Protein 3TU3 (pdb70)

Sequence (645 aa):
MIDTWLAQWGLRLPSSNDATLRLQPAEEGPELVMERLEGGWLFVVELGLVPSGLPLGVILQLLQVNSPFSSLAPVKLAADDAGRLLVLWAEARDGVDDVDALNRLHDRRLREEGHSRLVPLLELPESVSDVRFSSSPQGQGESRTLTDSAGPRQITLRQFENGVTELQLSRPPLTSLVLSGGGAKGAAYPGAMLALEEKGMLDGIRSMSGSSAGGITAALLASSGMSPAAFKTLSDKMDLISLLDSSNKKLKLFQHISSGFSELLLNVLPRIDSRAEPLERLLRDETRKAVLGQIATTHPEVARQPTVAAIASSRLQQSGSSGVTFGDLDRLSAYIPQIKTLNITGTAMFEGRPQLLVVFNASHTPDLEVAQAAHISGSFPINVPVPEMIDKNFDDSGPLRRNDNLILEFEKGWVVGVPEGLEELREQTVVVPPDEIKAHLQERLQERVGEEHLEKRLQQASEERHTFASLDEALLALDDSSMLTSVAQQNPEITDGAVAFRQQKARDAFTELTVAIVSANGLAGRLKLDEEAMRRSALQRLDALADTPERLAWLAAELNHHADNVDHQQQQLLDAMRGQTVQSPVLAAALAEAQRRKKVAVIAENIRKEVIFPSSLYRPGQPDSNVALLRRRAEEQLRRHATSPAEINNQALNDIVDNYSTTVEMMAKAWRN

Nearest PDB structures (foldseek):
  4akx-assembly1_A  TM=1.000E+00  e=1.333E-21  Pseudomonas aeruginosa
  1xkp-assembly1_B  TM=7.501E-01  e=1.799E-04  Yersinia pestis
  1jyo-assembly1_D  TM=7.543E-01  e=1.207E-03  Salmonella enterica subsp. enterica serovar Typhimurium
  5wez-assembly1_A  TM=7.456E-01  e=1.443E-03  Escherichia coli O127:H6 str. E2348/69
  1k3e-assembly2_A  TM=5.790E-01  e=8.102E-03  Escherichia coli O157:H7

Structure (mmCIF, N/CA/C/O backbone):
data_3TU3
#
_entry.id   3TU3
#
_cell.length_a   154.140
_cell.length_b   52.583
_cell.length_c   119.539
_cell.angle_alpha   90.00
_cell.angle_beta   126.59
_cell.angle_gamma   90.00
#
_symmetry.space_group_name_H-M   'C 1 2 1'
#
loop_
_entity.id
_entity.type
_entity.pdbx_description
1 polymer 'ExoU chaperone'
2 polymer ExoU
3 water water
#
loop_
_atom_site.group_PDB
_atom_site.id
_atom_site.type_symbol
_atom_site.label_atom_id
_atom_site.label_alt_id
_atom_site.label_comp_id
_atom_site.label_asym_id
_atom_site.label_entity_id
_atom_site.label_seq_id
_atom_site.pdbx_PDB_ins_code
_atom_site.Cartn_x
_atom_site.Cartn_y
_atom_site.Cartn_z
_atom_site.occupancy
_atom_site.B_iso_or_equiv
_atom_site.auth_seq_id
_atom_site.auth_comp_id
_atom_site.auth_asym_id
_atom_site.auth_atom_id
_atom_site.pdbx_PDB_model_num
ATOM 1 N N . MET A 1 25 ? 83.021 17.925 14.425 1.00 56.45 1 MET A N 1
ATOM 2 C CA . MET A 1 25 ? 81.953 17.822 15.463 1.00 55.79 1 MET A CA 1
ATOM 3 C C . MET A 1 25 ? 82.139 19.016 16.418 1.00 53.03 1 MET A C 1
ATOM 4 O O . MET A 1 25 ? 83.250 19.298 16.876 1.00 51.41 1 MET A O 1
ATOM 9 N N . ILE A 1 26 ? 81.033 19.704 16.697 1.00 51.03 2 ILE A N 1
ATOM 10 C CA . ILE A 1 26 ? 81.016 20.908 17.530 1.00 49.02 2 ILE A CA 1
ATOM 11 C C . ILE A 1 26 ? 81.583 20.782 18.947 1.00 47.39 2 ILE A C 1
ATOM 12 O O . ILE A 1 26 ? 82.311 21.664 19.392 1.00 45.07 2 ILE A O 1
ATOM 17 N N . ASP A 1 27 ? 81.259 19.694 19.645 1.00 47.38 3 ASP A N 1
ATOM 18 C CA . ASP A 1 27 ? 81.733 19.493 21.013 1.00 46.37 3 ASP A CA 1
ATOM 19 C C . ASP A 1 27 ?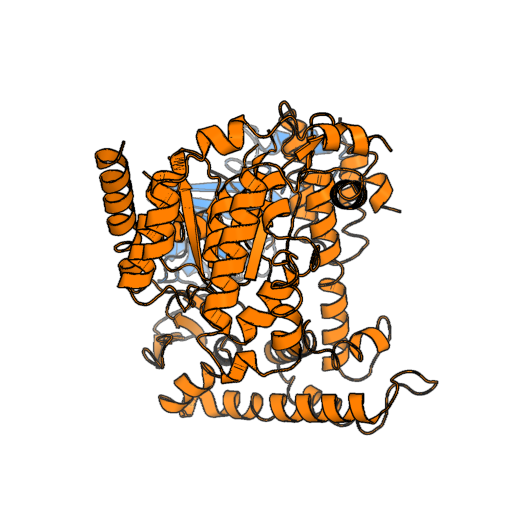 83.252 19.312 20.998 1.00 45.82 3 ASP A C 1
ATOM 20 O O . ASP A 1 27 ? 83.950 19.808 21.880 1.00 44.56 3 ASP A O 1
ATOM 25 N N . THR A 1 28 ? 83.752 18.600 19.990 1.00 45.65 4 THR A N 1
ATOM 26 C CA . THR A 1 28 ? 85.189 18.356 19.843 1.00 46.15 4 THR A CA 1
ATOM 27 C C . THR A 1 28 ? 85.907 19.649 19.464 1.00 44.26 4 THR A C 1
ATOM 28 O O . THR A 1 28 ? 87.036 19.908 19.886 1.00 44.04 4 THR A O 1
ATOM 32 N N . TRP A 1 29 ? 85.244 20.451 18.647 1.00 42.58 5 TRP A N 1
ATOM 33 C CA . TRP A 1 29 ? 85.788 21.724 18.239 1.00 40.68 5 TRP A CA 1
ATOM 34 C C . TRP A 1 29 ? 85.924 22.595 19.494 1.00 39.06 5 TRP A C 1
ATOM 35 O O . TRP A 1 29 ? 86.965 23.213 19.716 1.00 38.62 5 TRP A O 1
ATOM 46 N N . LEU A 1 30 ? 84.877 22.626 20.317 1.00 38.12 6 LEU A N 1
ATOM 47 C CA . LEU A 1 30 ? 84.892 23.402 21.560 1.00 37.19 6 LEU A CA 1
ATOM 48 C C . LEU A 1 30 ? 85.921 22.872 22.557 1.00 37.38 6 LEU A C 1
ATOM 49 O O . LEU A 1 30 ? 86.486 23.641 23.336 1.00 35.98 6 LEU A O 1
ATOM 54 N N . ALA A 1 31 ? 86.141 21.559 22.536 1.00 38.96 7 ALA A N 1
ATOM 55 C CA . ALA A 1 31 ? 87.105 20.898 23.417 1.00 40.79 7 ALA A CA 1
ATOM 56 C C . ALA A 1 31 ? 88.514 21.476 23.248 1.00 41.40 7 ALA A C 1
ATOM 57 O O . ALA A 1 31 ? 89.340 21.385 24.157 1.00 41.91 7 ALA A O 1
ATOM 59 N N . GLN A 1 32 ? 88.790 22.051 22.084 1.00 41.77 8 GLN A N 1
ATOM 60 C CA . GLN A 1 32 ? 90.086 22.664 21.834 1.00 42.85 8 GLN A CA 1
ATOM 61 C C . GLN A 1 32 ? 90.392 23.731 22.874 1.00 42.80 8 GLN A C 1
ATOM 62 O O . GLN A 1 32 ? 91.552 23.965 23.196 1.00 43.26 8 GLN A O 1
ATOM 68 N N . TRP A 1 33 ? 89.354 24.385 23.393 1.00 41.86 9 TRP A N 1
ATOM 69 C CA . TRP A 1 33 ? 89.547 25.440 24.385 1.00 41.41 9 TRP A CA 1
ATOM 70 C C . TRP A 1 33 ? 89.165 25.036 25.806 1.00 41.31 9 TRP A C 1
ATOM 71 O O . TRP A 1 33 ? 89.051 25.888 26.693 1.00 40.87 9 TRP A O 1
ATOM 82 N N . GLY A 1 34 ? 88.969 23.739 26.022 1.00 41.10 10 GLY A N 1
ATOM 83 C CA . GLY A 1 34 ? 88.602 23.232 27.329 1.00 41.44 10 GLY A CA 1
ATOM 84 C C . GLY A 1 34 ? 87.128 23.450 27.608 1.00 40.51 10 GLY A C 1
ATOM 85 O O . GLY A 1 34 ? 86.683 23.356 28.752 1.00 40.41 10 GLY A O 1
ATOM 86 N N . LEU A 1 35 ? 86.370 23.721 26.548 1.00 39.35 11 LEU A N 1
ATOM 87 C CA . LEU A 1 35 ? 84.933 23.965 26.649 1.00 38.54 11 LEU A CA 1
ATOM 88 C C . LEU A 1 35 ? 84.133 22.742 26.205 1.00 38.83 11 LEU A C 1
ATOM 89 O O . LEU A 1 35 ? 84.648 21.843 25.544 1.00 39.06 11 LEU A O 1
ATOM 94 N N . ARG A 1 36 ? 82.867 22.723 26.583 1.00 38.14 12 ARG A N 1
ATOM 95 C CA . ARG A 1 36 ? 81.960 21.642 26.232 1.00 39.87 12 ARG A CA 1
ATOM 96 C C . ARG A 1 36 ? 80.640 22.270 25.830 1.00 38.95 12 ARG A C 1
ATOM 97 O O . ARG A 1 36 ? 80.296 23.345 26.312 1.00 36.69 12 ARG A O 1
ATOM 105 N N . LEU A 1 37 ? 79.914 21.617 24.931 1.00 39.89 13 LEU A N 1
ATOM 106 C CA . LEU A 1 37 ? 78.633 22.134 24.486 1.00 40.49 13 LEU A CA 1
ATOM 107 C C . LEU A 1 37 ? 77.702 22.068 25.701 1.00 41.54 13 LEU A C 1
ATOM 108 O O . LEU A 1 37 ? 77.525 20.998 26.279 1.00 39.71 13 LEU A O 1
ATOM 113 N N . PRO A 1 38 ? 77.133 23.216 26.115 1.00 42.77 14 PRO A N 1
ATOM 114 C CA . PRO A 1 38 ? 76.231 23.217 27.270 1.00 44.81 14 PRO A CA 1
ATOM 115 C C . PRO A 1 38 ? 75.047 22.274 27.035 1.00 48.33 14 PRO A C 1
ATOM 116 O O . PRO A 1 38 ? 74.466 22.291 25.950 1.00 49.02 14 PRO A O 1
ATOM 120 N N . SER A 1 39 ? 74.693 21.468 28.036 1.00 51.37 15 SER A N 1
ATOM 121 C CA . SER A 1 39 ? 73.589 20.502 27.897 1.00 55.04 15 SER A CA 1
ATOM 122 C C . SER A 1 39 ? 72.211 21.138 27.689 1.00 57.52 15 SER A C 1
ATOM 123 O O . SER A 1 39 ? 71.297 20.488 27.178 1.00 58.58 15 SER A O 1
ATOM 126 N N . SER A 1 40 ? 72.055 22.396 28.092 1.00 59.29 16 SER A N 1
ATOM 127 C CA . SER A 1 40 ? 70.794 23.098 27.908 1.00 61.46 16 SER A CA 1
ATOM 128 C C . SER A 1 40 ? 70.816 23.627 26.477 1.00 62.44 16 SER A C 1
ATOM 129 O O . SER A 1 40 ? 71.011 24.823 26.248 1.00 62.09 16 SER A O 1
ATOM 132 N N . ASN A 1 41 ? 70.641 22.723 25.518 1.00 64.63 17 ASN A N 1
ATOM 133 C CA . ASN A 1 41 ? 70.656 23.089 24.104 1.00 65.41 17 ASN A CA 1
ATOM 134 C C . ASN A 1 41 ? 69.879 24.370 23.792 1.00 65.15 17 ASN A C 1
ATOM 135 O O . ASN A 1 41 ? 68.735 24.336 23.334 1.00 66.11 17 ASN A O 1
ATOM 140 N N . ASP A 1 42 ? 70.530 25.499 24.060 1.00 64.08 18 ASP A N 1
ATOM 141 C CA . ASP A 1 42 ? 69.958 26.814 23.815 1.00 63.57 18 ASP A CA 1
ATOM 142 C C . ASP A 1 42 ? 70.262 27.132 22.349 1.00 61.51 18 ASP A C 1
ATOM 143 O O . ASP A 1 42 ? 71.279 26.692 21.811 1.00 61.24 18 ASP A O 1
ATOM 148 N N . ALA A 1 43 ? 69.372 27.886 21.713 1.00 59.71 19 ALA A N 1
ATOM 149 C CA . ALA A 1 43 ? 69.510 28.242 20.304 1.00 57.82 19 ALA A CA 1
ATOM 150 C C . ALA A 1 43 ? 70.719 29.110 19.929 1.00 55.12 19 ALA A C 1
ATOM 151 O O . ALA A 1 43 ? 71.179 29.042 18.790 1.00 54.81 19 ALA A O 1
ATOM 153 N N . THR A 1 44 ? 71.233 29.913 20.864 1.00 52.26 20 THR A N 1
ATOM 154 C CA . THR A 1 44 ? 72.376 30.796 20.569 1.00 49.36 20 THR A CA 1
ATOM 155 C C . THR A 1 44 ? 73.505 30.760 21.613 1.00 46.27 20 THR A C 1
ATOM 156 O O . THR A 1 44 ? 73.268 30.968 22.800 1.00 46.35 20 THR A O 1
ATOM 160 N N . LEU A 1 45 ? 74.726 30.473 21.156 1.00 42.29 21 LEU A N 1
ATOM 161 C CA . LEU A 1 45 ? 75.910 30.428 22.010 1.00 39.65 21 LEU A CA 1
ATOM 162 C C . LEU A 1 45 ? 76.876 31.520 21.550 1.00 37.30 21 LEU A C 1
ATOM 163 O O . LEU A 1 45 ? 76.954 31.817 20.363 1.00 34.98 21 LEU A O 1
ATOM 168 N N . ARG A 1 46 ? 77.628 32.093 22.481 1.00 35.83 22 ARG A N 1
ATOM 169 C CA . ARG A 1 46 ? 78.579 33.152 22.142 1.00 35.15 22 ARG A CA 1
ATOM 170 C C . ARG A 1 46 ? 79.938 32.841 22.717 1.00 33.50 22 ARG A C 1
ATOM 171 O O . ARG A 1 46 ? 80.057 32.517 23.893 1.00 32.18 22 ARG A O 1
ATOM 179 N N . LEU A 1 47 ? 80.960 32.945 21.880 1.00 32.07 23 LEU A N 1
ATOM 180 C CA . LEU A 1 47 ? 82.325 32.677 22.282 1.00 32.03 23 LEU A CA 1
ATOM 181 C C . LEU A 1 47 ? 83.149 33.938 22.222 1.00 32.40 23 LEU A C 1
ATOM 182 O O . LEU A 1 47 ? 83.004 34.733 21.299 1.00 31.38 23 LEU A O 1
ATOM 187 N N . GLN A 1 48 ? 84.031 34.112 23.198 1.00 32.88 24 GLN A N 1
ATOM 188 C CA . GLN A 1 48 ? 84.887 35.274 23.232 1.00 34.26 24 GLN A CA 1
ATOM 189 C C . GLN A 1 48 ? 86.338 34.859 23.393 1.00 34.53 24 GLN A C 1
ATOM 190 O O . GLN A 1 48 ? 86.740 34.421 24.467 1.00 34.47 24 GLN A O 1
ATOM 196 N N . PRO A 1 49 ? 87.115 34.932 22.305 1.00 35.84 25 PRO A N 1
ATOM 197 C CA . PRO A 1 49 ? 88.521 34.607 22.439 1.00 37.45 25 PRO A CA 1
ATOM 198 C C . PRO A 1 49 ? 89.205 35.790 23.117 1.00 38.75 25 PRO A C 1
ATOM 199 O O . PRO A 1 49 ? 88.637 36.882 23.147 1.00 40.15 25 PRO A O 1
ATOM 203 N N . ALA A 1 50 ? 90.406 35.591 23.646 1.00 40.99 26 ALA A N 1
ATOM 204 C CA . ALA A 1 50 ? 91.132 36.670 24.302 1.00 42.15 26 ALA A CA 1
ATOM 205 C C . ALA A 1 50 ? 91.375 37.829 23.330 1.00 42.93 26 ALA A C 1
ATOM 206 O O . ALA A 1 50 ? 91.400 38.989 23.730 1.00 43.44 26 ALA A O 1
ATOM 208 N N A GLU A 1 51 ? 91.555 37.505 22.053 0.50 42.85 27 GLU A N 1
ATOM 209 N N B GLU A 1 51 ? 91.553 37.504 22.055 0.50 42.60 27 GLU A N 1
ATOM 210 C CA A GLU A 1 51 ? 91.791 38.513 21.028 0.50 43.44 27 GLU A CA 1
ATOM 211 C CA B GLU A 1 51 ? 91.776 38.515 21.035 0.50 42.98 27 GLU A CA 1
ATOM 212 C C A GLU A 1 51 ? 90.825 38.279 19.873 0.50 41.82 27 GLU A C 1
ATOM 213 C C B GLU A 1 51 ? 90.808 38.278 19.886 0.50 41.56 27 GLU A C 1
ATOM 214 O O A GLU A 1 51 ? 90.558 37.139 19.496 0.50 41.83 27 GLU A O 1
ATOM 215 O O B GLU A 1 51 ? 90.522 37.138 19.524 0.50 41.53 27 GLU A O 1
ATOM 226 N N . GLY A 1 52 ? 90.287 39.362 19.328 1.00 40.91 28 GLY A N 1
ATOM 227 C CA . GLY A 1 52 ? 89.362 39.270 18.222 1.00 38.89 28 GLY A CA 1
ATOM 228 C C . GLY A 1 52 ? 87.918 39.422 18.636 1.00 36.74 28 GLY A C 1
ATOM 229 O O . GLY A 1 52 ? 87.609 39.601 19.813 1.00 35.37 28 GLY A O 1
ATOM 230 N N . PRO A 1 53 ? 87.021 39.309 17.656 1.00 34.63 29 PRO A N 1
ATOM 231 C CA . PRO A 1 53 ? 85.599 39.462 17.851 1.00 32.62 29 PRO A CA 1
ATOM 232 C C . PRO A 1 53 ? 84.898 38.303 18.538 1.00 31.21 29 PRO A C 1
ATOM 233 O O . PRO A 1 53 ? 85.408 37.179 18.559 1.00 29.89 29 PRO A O 1
ATOM 237 N N . GLU A 1 54 ? 83.720 38.596 19.077 1.00 29.15 30 GLU A N 1
ATOM 238 C CA . GLU A 1 54 ? 82.909 37.578 19.704 1.00 29.74 30 GLU A CA 1
ATOM 239 C C . GLU A 1 54 ? 82.350 36.750 18.554 1.00 29.03 30 GLU A C 1
ATOM 240 O O . GLU A 1 54 ? 82.017 37.296 17.497 1.00 28.07 30 GLU A O 1
ATOM 246 N N . LEU A 1 55 ? 82.286 35.438 18.729 1.00 27.97 31 LEU A N 1
ATOM 247 C CA . LEU A 1 55 ? 81.740 34.567 17.705 1.00 28.15 31 LEU A CA 1
ATOM 248 C C . LEU A 1 55 ? 80.348 34.164 18.185 1.00 29.05 31 LEU A C 1
ATOM 249 O O . LEU A 1 55 ? 80.194 33.650 19.297 1.00 29.36 31 LEU A O 1
ATOM 254 N N . VAL A 1 56 ? 79.342 34.399 17.359 1.00 29.77 32 VAL A N 1
ATOM 255 C CA . VAL A 1 56 ? 77.965 34.058 17.713 1.00 30.82 32 VAL A CA 1
ATOM 256 C C . VAL A 1 56 ? 77.646 32.794 16.950 1.00 31.70 32 VAL A C 1
ATOM 257 O O . VAL A 1 56 ? 77.843 32.739 15.743 1.00 31.49 32 VAL A O 1
ATOM 261 N N . MET A 1 57 ? 77.188 31.770 17.660 1.00 32.95 33 MET A N 1
ATOM 262 C CA . MET A 1 57 ? 76.840 30.496 17.057 1.00 34.28 33 MET A CA 1
ATOM 263 C C . MET A 1 57 ? 75.341 30.307 17.221 1.00 36.50 33 MET A C 1
ATOM 264 O O . MET A 1 57 ? 74.830 30.302 18.348 1.00 34.64 33 MET A O 1
ATOM 269 N N . GLU A 1 58 ? 74.645 30.144 16.103 1.00 38.50 34 GLU A N 1
ATOM 270 C CA . GLU A 1 58 ? 73.199 29.958 16.113 1.00 41.22 34 GLU A CA 1
ATOM 271 C C . GLU A 1 58 ? 72.925 28.572 15.548 1.00 42.87 34 GLU A C 1
ATOM 272 O O . GLU A 1 58 ? 73.402 28.221 14.465 1.00 42.84 34 GLU A O 1
ATOM 278 N N . ARG A 1 59 ? 72.178 27.770 16.295 1.00 44.61 35 ARG A N 1
ATOM 279 C CA . ARG A 1 59 ? 71.868 26.416 15.873 1.00 47.25 35 ARG A CA 1
ATOM 280 C C . ARG A 1 59 ? 70.843 26.364 14.743 1.00 49.04 35 ARG A C 1
ATOM 281 O O . ARG A 1 59 ? 69.776 26.962 14.841 1.00 49.48 35 ARG A O 1
ATOM 289 N N . LEU A 1 60 ? 71.195 25.664 13.667 1.00 50.72 36 LEU A N 1
ATOM 290 C CA . LEU A 1 60 ? 70.320 25.486 12.517 1.00 52.79 36 LEU A CA 1
ATOM 291 C C . LEU A 1 60 ? 69.909 24.029 12.599 1.00 55.46 36 LEU A C 1
ATOM 292 O O . LEU A 1 60 ? 70.711 23.185 12.997 1.00 55.98 36 LEU A O 1
ATOM 297 N N . GLU A 1 61 ? 68.674 23.714 12.235 1.00 57.43 37 GLU A N 1
ATOM 298 C CA . GLU A 1 61 ? 68.241 22.327 12.314 1.00 60.17 37 GLU A CA 1
ATOM 299 C C . GLU A 1 61 ? 69.072 21.548 11.300 1.00 59.78 37 GLU A C 1
ATOM 300 O O . GLU A 1 61 ? 68.718 21.461 10.129 1.00 61.14 37 GLU A O 1
ATOM 306 N N . GLY A 1 62 ? 70.198 21.016 11.770 1.00 58.43 38 GLY A N 1
ATOM 307 C CA . GLY A 1 62 ? 71.129 20.247 10.942 1.00 58.07 38 GLY A CA 1
ATOM 308 C C . GLY A 1 62 ? 72.451 20.959 10.680 1.00 55.52 38 GLY A C 1
ATOM 309 O O . GLY A 1 62 ? 73.121 20.684 9.682 1.00 56.09 38 GLY A O 1
ATOM 310 N N . GLY A 1 63 ? 72.831 21.875 11.570 1.00 52.62 39 GLY A N 1
ATOM 311 C CA . GLY A 1 63 ? 74.085 22.616 11.414 1.00 49.80 39 GLY A CA 1
ATOM 312 C C . GLY A 1 63 ? 74.180 23.845 12.295 1.00 46.85 39 GLY A C 1
ATOM 313 O O . GLY A 1 63 ? 73.392 24.029 13.224 1.00 46.45 39 GLY A O 1
ATOM 314 N N . TRP A 1 64 ? 75.165 24.689 12.013 1.00 43.95 40 TRP A N 1
ATOM 315 C CA . TRP A 1 64 ? 75.357 25.908 12.778 1.00 41.54 40 TRP A CA 1
ATOM 316 C C . TRP A 1 64 ? 75.638 27.107 11.903 1.00 39.17 40 TRP A C 1
ATOM 317 O O . TRP A 1 64 ? 76.220 26.998 10.831 1.00 39.51 40 TRP A O 1
ATOM 328 N N . LEU A 1 65 ? 75.227 28.255 12.404 1.00 37.66 41 LEU A N 1
ATOM 329 C CA . LEU A 1 65 ? 75.448 29.504 11.748 1.00 36.76 41 LEU A CA 1
ATOM 330 C C . LEU A 1 65 ? 76.445 30.227 12.636 1.00 35.32 41 LEU A C 1
ATOM 331 O O . LEU A 1 65 ? 76.163 30.489 13.816 1.00 34.88 41 LEU A O 1
ATOM 336 N N . PHE A 1 66 ? 77.618 30.498 12.069 1.00 33.14 42 PHE A N 1
ATOM 337 C CA . PHE A 1 66 ? 78.727 31.196 12.730 1.00 32.62 42 PHE A CA 1
ATOM 338 C C . PHE A 1 66 ? 78.697 32.655 12.260 1.00 31.41 42 PHE A C 1
ATOM 339 O O . PHE A 1 66 ? 78.752 32.917 11.055 1.00 30.56 42 PHE A O 1
ATOM 347 N N . VAL A 1 67 ? 78.631 33.597 13.193 1.00 29.85 43 VAL A N 1
ATOM 348 C CA . VAL A 1 67 ? 78.566 35.003 12.825 1.00 29.28 43 VAL A CA 1
ATOM 349 C C . VAL A 1 67 ? 79.459 35.913 13.666 1.00 28.69 43 VAL A C 1
ATOM 350 O O . VAL A 1 67 ? 79.659 35.673 14.865 1.00 27.90 43 VAL A O 1
ATOM 354 N N . VAL A 1 68 ? 80.010 36.947 13.028 1.00 28.07 44 VAL A N 1
ATOM 355 C CA . VAL A 1 68 ? 80.815 37.950 13.725 1.00 28.46 44 VAL A CA 1
ATOM 356 C C . VAL A 1 68 ? 80.183 39.275 13.305 1.00 29.28 44 VAL A C 1
ATOM 357 O O . VAL A 1 68 ? 79.892 39.497 12.131 1.00 29.73 44 VAL A O 1
ATOM 361 N N . GLU A 1 69 ? 79.965 40.127 14.290 1.00 29.73 45 GLU A N 1
ATOM 362 C CA . GLU A 1 69 ? 79.313 41.412 14.125 1.00 31.39 45 GLU A CA 1
ATOM 363 C C . GLU A 1 69 ? 80.299 42.559 13.840 1.00 30.87 45 GLU A C 1
ATOM 364 O O . GLU A 1 69 ? 81.391 42.586 14.390 1.00 31.36 45 GLU A O 1
ATOM 370 N N . LEU A 1 70 ? 79.917 43.475 12.945 1.00 29.12 46 LEU A N 1
ATOM 371 C CA . LEU A 1 70 ? 80.751 44.637 12.579 1.00 30.19 46 LEU A CA 1
ATOM 372 C C . LEU A 1 70 ? 80.089 45.992 12.854 1.00 30.38 46 LEU A C 1
ATOM 373 O O . LEU A 1 70 ? 80.552 47.024 12.365 1.00 30.26 46 LEU A O 1
ATOM 378 N N . GLY A 1 71 ? 79.018 45.997 13.641 1.00 29.91 47 GLY A N 1
ATOM 379 C CA . GLY A 1 71 ? 78.312 47.234 13.952 1.00 30.51 47 GLY A CA 1
ATOM 380 C C . GLY A 1 71 ? 77.325 47.607 12.859 1.00 30.06 47 GLY A C 1
ATOM 381 O O . GLY A 1 71 ? 77.335 47.022 11.777 1.00 29.40 47 GLY A O 1
ATOM 382 N N . LEU A 1 72 ? 76.466 48.583 13.141 1.00 29.64 48 LEU A N 1
ATOM 383 C CA . LEU A 1 72 ? 75.484 49.026 12.160 1.00 29.76 48 LEU A CA 1
ATOM 384 C C . LEU A 1 72 ? 76.196 49.659 10.967 1.00 29.23 48 LEU A C 1
ATOM 385 O O . LEU A 1 72 ? 77.229 50.330 11.119 1.00 29.45 48 LEU A O 1
ATOM 390 N N . VAL A 1 73 ? 75.636 49.439 9.782 1.00 28.33 49 VAL A N 1
ATOM 391 C CA . VAL A 1 73 ? 76.207 49.980 8.554 1.00 28.40 49 VAL A CA 1
ATOM 392 C C . VAL A 1 73 ? 76.172 51.489 8.691 1.00 29.09 49 VAL A C 1
ATOM 393 O O . VAL A 1 73 ? 75.112 52.073 8.929 1.00 29.20 49 VAL A O 1
ATOM 397 N N . PRO A 1 74 ? 77.335 52.134 8.572 1.00 30.18 50 PRO A N 1
ATOM 398 C CA . PRO A 1 74 ? 77.348 53.578 8.699 1.00 30.59 50 PRO A CA 1
ATOM 399 C C . PRO A 1 74 ? 76.815 54.278 7.476 1.00 30.37 50 PRO A C 1
ATOM 400 O O . PRO A 1 74 ? 76.840 53.733 6.380 1.00 29.69 50 PRO A O 1
ATOM 404 N N . SER A 1 75 ? 76.343 55.494 7.678 1.00 30.50 51 SER A N 1
ATOM 405 C CA . SER A 1 75 ? 75.859 56.300 6.595 1.00 30.82 51 SER A CA 1
ATOM 406 C C . SER A 1 75 ? 77.089 56.965 5.985 1.00 30.74 51 SER A C 1
ATOM 407 O O . SER A 1 75 ? 78.101 57.140 6.662 1.00 30.74 51 SER A O 1
ATOM 410 N N . GLY A 1 76 ? 77.012 57.313 4.710 1.00 30.53 52 GLY A N 1
ATOM 411 C CA . GLY A 1 76 ? 78.108 58.010 4.041 1.00 31.54 52 GLY A CA 1
ATOM 412 C C . GLY A 1 76 ? 79.390 57.285 3.665 1.00 30.56 52 GLY A C 1
ATOM 413 O O . GLY A 1 76 ? 80.410 57.930 3.442 1.00 30.61 52 GLY A O 1
ATOM 414 N N . LEU A 1 77 ? 79.367 55.962 3.578 1.00 29.08 53 LEU A N 1
ATOM 415 C CA . LEU A 1 77 ? 80.587 55.251 3.187 1.00 28.67 53 LEU A CA 1
ATOM 416 C C . LEU A 1 77 ? 81.000 55.616 1.765 1.00 28.40 53 LEU A C 1
ATOM 417 O O . LEU A 1 77 ? 80.149 55.799 0.905 1.00 28.31 53 LEU A O 1
ATOM 422 N N . PRO A 1 78 ? 82.307 55.761 1.528 1.00 28.72 54 PRO A N 1
ATOM 423 C CA . PRO A 1 78 ? 82.785 56.078 0.173 1.00 29.24 54 PRO A CA 1
ATOM 424 C C . PRO A 1 78 ? 82.572 54.872 -0.745 1.00 28.07 54 PRO A C 1
ATOM 425 O O . PRO A 1 78 ? 82.553 53.743 -0.272 1.00 26.53 54 PRO A O 1
ATOM 429 N N . LEU A 1 79 ? 82.434 55.105 -2.044 1.00 28.81 55 LEU A N 1
ATOM 430 C CA . LEU A 1 79 ? 82.195 54.019 -2.997 1.00 28.21 55 LEU A CA 1
ATOM 431 C C . LEU A 1 79 ? 83.228 52.886 -2.893 1.00 27.77 55 LEU A C 1
ATOM 432 O O . LEU A 1 79 ? 82.869 51.709 -2.936 1.00 27.00 55 LEU A O 1
ATOM 437 N N . GLY A 1 80 ? 84.503 53.237 -2.758 1.00 27.80 56 GLY A N 1
ATOM 438 C CA . GLY A 1 80 ? 85.564 52.231 -2.651 1.00 28.16 56 GLY A CA 1
ATOM 439 C C . GLY A 1 80 ? 85.345 51.253 -1.505 1.00 27.24 56 GLY A C 1
ATOM 440 O O . GLY A 1 80 ? 85.630 50.061 -1.624 1.00 27.07 56 GLY A O 1
ATOM 441 N N . VAL A 1 81 ? 84.830 51.763 -0.394 1.00 27.45 57 VAL A N 1
ATOM 442 C CA . VAL A 1 81 ? 84.574 50.943 0.772 1.00 27.63 57 VAL A CA 1
ATOM 443 C C . VAL A 1 81 ? 83.402 50.025 0.483 1.00 27.64 57 VAL A C 1
ATOM 444 O O . VAL A 1 81 ? 83.456 48.852 0.828 1.00 28.59 57 VAL A O 1
ATOM 448 N N . ILE A 1 82 ? 82.343 50.569 -0.132 1.00 27.86 58 ILE A N 1
ATOM 449 C CA . ILE A 1 82 ? 81.169 49.782 -0.517 1.00 26.79 58 ILE A CA 1
ATOM 450 C C . ILE A 1 82 ? 81.629 48.652 -1.444 1.00 26.90 58 ILE A C 1
ATOM 451 O O . ILE A 1 82 ? 81.205 47.496 -1.296 1.00 25.95 58 ILE A O 1
ATOM 456 N N . LEU A 1 83 ? 82.498 48.981 -2.403 1.00 26.97 59 LEU A N 1
ATOM 457 C CA . LEU A 1 83 ? 83.019 47.961 -3.318 1.00 27.87 59 LEU A CA 1
ATOM 458 C C . LEU A 1 83 ? 83.776 46.873 -2.560 1.00 28.40 59 LEU A C 1
ATOM 459 O O . LEU A 1 83 ? 83.559 45.678 -2.788 1.00 28.33 59 LEU A O 1
ATOM 464 N N . GLN A 1 84 ? 84.669 47.277 -1.659 1.00 29.39 60 GLN A N 1
ATOM 465 C CA . GLN A 1 84 ? 85.437 46.298 -0.890 1.00 30.26 60 GLN A CA 1
ATOM 466 C C . GLN A 1 84 ? 84.493 45.372 -0.104 1.00 30.13 60 GLN A C 1
ATOM 467 O O . GLN A 1 84 ? 84.696 44.156 -0.067 1.00 30.29 60 GLN A O 1
ATOM 473 N N . LEU A 1 85 ? 83.462 45.934 0.517 1.00 29.24 61 LEU A N 1
ATOM 474 C CA . LEU A 1 85 ? 82.504 45.124 1.254 1.00 29.54 61 LEU A CA 1
ATOM 475 C C . LEU A 1 85 ? 81.792 44.125 0.327 1.00 29.96 61 LEU A C 1
ATOM 476 O O . LEU A 1 85 ? 81.692 42.930 0.631 1.00 30.47 61 LEU A O 1
ATOM 481 N N . LEU A 1 86 ? 81.284 44.608 -0.799 1.00 28.76 62 LEU A N 1
ATOM 482 C CA . LEU A 1 86 ? 80.582 43.733 -1.721 1.00 28.84 62 LEU A CA 1
ATOM 483 C C . LEU A 1 86 ? 81.515 42.682 -2.346 1.00 29.32 62 LEU A C 1
ATOM 484 O O . LEU A 1 86 ? 81.070 41.578 -2.653 1.00 30.32 62 LEU A O 1
ATOM 489 N N . GLN A 1 87 ? 82.798 43.016 -2.507 1.00 28.52 63 GLN A N 1
ATOM 490 C CA . GLN A 1 87 ? 83.770 42.086 -3.084 1.00 29.95 63 GLN A CA 1
ATOM 491 C C . GLN A 1 87 ? 84.065 40.877 -2.199 1.00 29.59 63 GLN A C 1
ATOM 492 O O . GLN A 1 87 ? 84.604 39.880 -2.681 1.00 29.41 63 GLN A O 1
ATOM 498 N N . VAL A 1 88 ? 83.729 40.976 -0.911 1.00 29.44 64 VAL A N 1
ATOM 499 C CA . VAL A 1 88 ? 83.903 39.862 0.019 1.00 29.95 64 VAL A CA 1
ATOM 500 C C . VAL A 1 88 ? 83.072 38.670 -0.457 1.00 30.21 64 VAL A C 1
ATOM 501 O O . VAL A 1 88 ? 83.435 37.518 -0.239 1.00 31.43 64 VAL A O 1
ATOM 505 N N . ASN A 1 89 ? 81.957 38.965 -1.125 1.00 30.66 65 ASN A N 1
ATOM 506 C CA . ASN A 1 89 ? 81.020 37.944 -1.625 1.00 30.64 65 ASN A CA 1
ATOM 507 C C . ASN A 1 89 ? 81.320 37.296 -2.969 1.00 31.02 65 ASN A C 1
ATOM 508 O O . ASN A 1 89 ? 80.518 36.509 -3.477 1.00 30.65 65 ASN A O 1
ATOM 513 N N . SER A 1 90 ? 82.469 37.636 -3.543 1.00 30.48 66 SER A N 1
ATOM 514 C CA . SER A 1 90 ? 82.901 37.048 -4.789 1.00 32.11 66 SER A CA 1
ATOM 515 C C . SER A 1 90 ? 83.108 35.567 -4.543 1.00 32.91 66 SER A C 1
ATOM 516 O O . SER A 1 90 ? 83.612 35.187 -3.481 1.00 32.27 66 SER A O 1
ATOM 519 N N . PRO A 1 91 ? 82.723 34.728 -5.508 1.00 34.70 67 PRO A N 1
ATOM 520 C CA . PRO A 1 91 ? 82.927 33.301 -5.335 1.00 36.86 67 PRO A CA 1
ATOM 521 C C . PRO A 1 91 ? 84.421 32.966 -5.207 1.00 38.49 67 PRO A C 1
ATOM 522 O O . PRO A 1 91 ? 84.767 31.915 -4.676 1.00 40.34 67 PRO A O 1
ATOM 526 N N . PHE A 1 92 ? 85.292 33.868 -5.659 1.00 38.91 68 PHE A N 1
ATOM 527 C CA . PHE A 1 92 ? 86.732 33.645 -5.591 1.00 40.42 68 PHE A CA 1
ATOM 528 C C . PHE A 1 92 ? 87.436 34.471 -4.518 1.00 40.00 68 PHE A C 1
ATOM 529 O O . PHE A 1 92 ? 88.655 34.610 -4.538 1.00 40.78 68 PHE A O 1
ATOM 537 N N . SER A 1 93 ? 86.672 35.015 -3.576 1.00 39.20 69 SER A N 1
ATOM 538 C CA . SER A 1 93 ? 87.241 35.805 -2.496 1.00 38.45 69 SER A CA 1
ATOM 539 C C . SER A 1 93 ? 88.124 34.932 -1.613 1.00 39.49 69 SER A C 1
ATOM 540 O O . SER A 1 93 ? 87.826 33.752 -1.385 1.00 38.84 69 SER A O 1
ATOM 543 N N . SER A 1 94 ? 89.204 35.522 -1.112 1.00 39.96 70 SER A N 1
ATOM 544 C CA . SER A 1 94 ? 90.116 34.811 -0.221 1.00 41.44 70 SER A CA 1
ATOM 545 C C . SER A 1 94 ? 89.404 34.462 1.103 1.00 39.66 70 SER A C 1
ATOM 546 O O . SER A 1 94 ? 89.853 33.603 1.859 1.00 39.81 70 SER A O 1
ATOM 549 N N . LEU A 1 95 ? 88.279 35.117 1.375 1.00 38.33 71 LEU A N 1
ATOM 550 C CA . LEU A 1 95 ? 87.511 34.857 2.602 1.00 37.78 71 LEU A CA 1
ATOM 551 C C . LEU A 1 95 ? 86.477 33.738 2.419 1.00 37.85 71 LEU A C 1
ATOM 552 O O . LEU A 1 95 ? 85.784 33.383 3.362 1.00 37.00 71 LEU A O 1
ATOM 557 N N . ALA A 1 96 ? 86.380 33.185 1.209 1.00 38.72 72 ALA A N 1
ATOM 558 C CA . ALA A 1 96 ? 85.424 32.111 0.911 1.00 39.46 72 ALA A CA 1
ATOM 559 C C . ALA A 1 96 ? 85.517 30.990 1.949 1.00 40.06 72 ALA A C 1
ATOM 560 O O . ALA A 1 96 ? 86.619 30.614 2.342 1.00 41.39 72 ALA A O 1
ATOM 562 N N . PRO A 1 97 ? 84.369 30.422 2.379 1.00 39.23 73 PRO A N 1
ATOM 563 C CA . PRO A 1 97 ? 82.980 30.679 2.005 1.00 38.32 73 PRO A CA 1
ATOM 564 C C . PRO A 1 97 ? 82.257 31.746 2.837 1.00 36.18 73 PRO A C 1
ATOM 565 O O . PRO A 1 97 ? 81.039 31.832 2.775 1.00 35.25 73 PRO A O 1
ATOM 569 N N . VAL A 1 98 ? 82.991 32.541 3.605 1.00 34.98 74 VAL A N 1
ATOM 570 C CA . VAL A 1 98 ? 82.374 33.595 4.401 1.00 33.75 74 VAL A CA 1
ATOM 571 C C . VAL A 1 98 ? 81.623 34.584 3.519 1.00 33.34 74 VAL A C 1
ATOM 572 O O . VAL A 1 98 ? 82.054 34.889 2.396 1.00 32.64 74 VAL A O 1
ATOM 576 N N . LYS A 1 99 ? 80.502 35.074 4.031 1.00 32.13 75 LYS A N 1
ATOM 577 C CA . LYS A 1 99 ? 79.686 36.054 3.333 1.00 32.70 75 LYS A CA 1
ATOM 578 C C . LYS A 1 99 ? 79.481 37.298 4.194 1.00 31.14 75 LYS A C 1
ATOM 579 O O . LYS A 1 99 ? 79.441 37.226 5.430 1.00 28.90 75 LYS A O 1
ATOM 585 N N . LEU A 1 100 ? 79.390 38.441 3.523 1.00 29.81 76 LEU A N 1
ATOM 586 C CA . LEU A 1 100 ? 79.164 39.716 4.176 1.00 29.43 76 LEU A CA 1
ATOM 587 C C . LEU A 1 100 ? 77.709 40.071 3.899 1.00 28.98 76 LEU A C 1
ATOM 588 O O . LEU A 1 100 ? 77.268 40.085 2.736 1.00 28.83 76 LEU A O 1
ATOM 593 N N . ALA A 1 101 ? 76.965 40.359 4.966 1.00 27.81 77 ALA A N 1
ATOM 594 C CA . ALA A 1 101 ? 75.558 40.700 4.856 1.00 28.00 77 ALA A CA 1
ATOM 595 C C . ALA A 1 101 ? 75.184 41.730 5.900 1.00 27.41 77 ALA A C 1
ATOM 596 O O . ALA A 1 101 ? 76.022 42.167 6.685 1.00 29.10 77 ALA A O 1
ATOM 598 N N . ALA A 1 102 ? 73.922 42.132 5.885 1.00 28.35 78 ALA A N 1
ATOM 599 C CA . ALA A 1 102 ? 73.396 43.057 6.896 1.00 27.88 78 ALA A CA 1
ATOM 600 C C . ALA A 1 102 ? 72.190 42.310 7.410 1.00 28.20 78 ALA A C 1
ATOM 601 O O . ALA A 1 102 ? 71.462 41.709 6.612 1.00 28.18 78 ALA A O 1
ATOM 603 N N . ASP A 1 103 ? 71.972 42.323 8.725 1.00 29.02 79 ASP A N 1
ATOM 604 C CA . ASP A 1 103 ? 70.821 41.630 9.283 1.00 29.31 79 ASP A CA 1
ATOM 605 C C . ASP A 1 103 ? 69.616 42.528 9.092 1.00 30.03 79 ASP A C 1
ATOM 606 O O . ASP A 1 103 ? 69.737 43.590 8.487 1.00 29.37 79 ASP A O 1
ATOM 611 N N . ASP A 1 104 ? 68.463 42.106 9.596 1.00 30.68 80 ASP A N 1
ATOM 612 C CA . ASP A 1 104 ? 67.221 42.869 9.421 1.00 32.78 80 ASP A CA 1
ATOM 613 C C . ASP A 1 104 ? 67.209 44.244 10.067 1.00 32.37 80 ASP A C 1
ATOM 614 O O . ASP A 1 104 ? 66.426 45.094 9.657 1.00 34.08 80 ASP A O 1
ATOM 619 N N . ALA A 1 105 ? 68.072 44.448 11.059 1.00 31.93 81 ALA A N 1
ATOM 620 C CA . ALA A 1 105 ? 68.172 45.717 11.766 1.00 32.03 81 ALA A CA 1
ATOM 621 C C . ALA A 1 105 ? 69.307 46.591 11.226 1.00 31.51 81 ALA A C 1
ATOM 622 O O . ALA A 1 105 ? 69.657 47.605 11.828 1.00 32.34 81 ALA A O 1
ATOM 624 N N . GLY A 1 106 ? 69.886 46.195 10.098 1.00 30.88 82 GLY A N 1
ATOM 625 C CA . GLY A 1 106 ? 70.971 46.963 9.475 1.00 30.56 82 GLY A CA 1
ATOM 626 C C . GLY A 1 106 ? 72.351 46.759 10.071 1.00 29.71 82 GLY A C 1
ATOM 627 O O . GLY A 1 106 ? 73.237 47.588 9.880 1.00 29.69 82 GLY A O 1
ATOM 628 N N . ARG A 1 107 ? 72.546 45.659 10.792 1.00 28.94 83 ARG A N 1
ATOM 629 C CA . ARG A 1 107 ? 73.840 45.383 11.389 1.00 28.33 83 ARG A CA 1
ATOM 630 C C . ARG A 1 107 ? 74.675 44.594 10.390 1.00 27.81 83 ARG A C 1
ATOM 631 O O . ARG A 1 107 ? 74.250 43.563 9.869 1.00 28.49 83 ARG A O 1
ATOM 639 N N A LEU A 1 108 ? 75.872 45.095 10.119 0.50 27.54 84 LEU A N 1
ATOM 640 N N B LEU A 1 108 ? 75.875 45.086 10.144 0.50 28.17 84 LEU A N 1
ATOM 641 C CA A LEU A 1 108 ? 76.781 44.453 9.188 0.50 27.29 84 LEU A CA 1
ATOM 642 C CA B LEU A 1 108 ? 76.779 44.484 9.197 0.50 28.43 84 LEU A CA 1
ATOM 643 C C A LEU A 1 108 ? 77.340 43.198 9.848 0.50 27.36 84 LEU A C 1
ATOM 644 C C B LEU A 1 108 ? 77.348 43.208 9.843 0.50 28.00 84 LEU A C 1
ATOM 645 O O A LEU A 1 108 ? 77.741 43.230 11.009 0.50 27.31 84 LEU A O 1
ATOM 646 O O B LEU A 1 108 ? 77.756 43.235 11.002 0.50 27.85 84 LEU A O 1
ATOM 655 N N . VAL A 1 109 ? 77.365 42.095 9.112 1.00 27.74 85 VAL A N 1
ATOM 656 C CA . VAL A 1 109 ? 77.880 40.852 9.646 1.00 28.58 85 VAL A CA 1
ATOM 657 C C . VAL A 1 109 ? 78.557 39.968 8.615 1.00 28.88 85 VAL A C 1
ATOM 658 O O . VAL A 1 109 ? 78.264 40.034 7.418 1.00 30.15 85 VAL A O 1
ATOM 662 N N . LEU A 1 110 ? 79.475 39.153 9.113 1.00 27.97 86 LEU A N 1
ATOM 663 C CA . LEU A 1 110 ? 80.196 38.167 8.331 1.00 28.09 86 LEU A CA 1
ATOM 664 C C . LEU A 1 110 ? 79.642 36.855 8.856 1.00 27.87 86 LEU A C 1
ATOM 665 O O . LEU A 1 110 ? 79.505 36.701 10.071 1.00 26.89 86 LEU A O 1
ATOM 670 N N . TRP A 1 111 ? 79.299 35.926 7.972 1.00 27.19 87 TRP A N 1
ATOM 671 C CA . TRP A 1 111 ? 78.758 34.651 8.424 1.00 27.65 87 TRP A CA 1
ATOM 672 C C . TRP A 1 111 ? 79.128 33.513 7.514 1.00 28.95 87 TRP A C 1
ATOM 673 O O . TRP A 1 111 ? 79.502 33.713 6.350 1.00 28.79 87 TRP A O 1
ATOM 684 N N . ALA A 1 112 ? 79.015 32.314 8.072 1.00 30.44 88 ALA A N 1
ATOM 685 C CA . ALA A 1 112 ? 79.310 31.081 7.379 1.00 32.67 88 ALA A CA 1
ATOM 686 C C . ALA A 1 112 ? 78.464 30.010 8.058 1.00 34.77 88 ALA A C 1
ATOM 687 O O . ALA A 1 112 ? 78.123 30.145 9.235 1.00 33.78 88 ALA A O 1
ATOM 689 N N . GLU A 1 113 ? 78.128 28.956 7.324 1.00 37.42 89 GLU A N 1
ATOM 690 C CA . GLU A 1 113 ? 77.317 27.878 7.864 1.00 40.44 89 GLU A CA 1
ATOM 691 C C . GLU A 1 113 ? 78.137 26.607 8.028 1.00 43.02 89 GLU A C 1
ATOM 692 O O . GLU A 1 113 ? 78.816 26.176 7.094 1.00 43.73 89 GLU A O 1
ATOM 698 N N . ALA A 1 114 ? 78.062 26.020 9.219 1.00 45.26 90 ALA A N 1
ATOM 699 C CA . ALA A 1 114 ? 78.758 24.779 9.551 1.00 48.19 90 ALA A CA 1
ATOM 700 C C . ALA A 1 114 ? 77.702 23.694 9.406 1.00 50.88 90 ALA A C 1
ATOM 701 O O . ALA A 1 114 ? 76.657 23.745 10.052 1.00 50.33 90 ALA A O 1
ATOM 703 N N . ARG A 1 115 ? 77.962 22.699 8.572 1.00 54.52 91 ARG A N 1
ATOM 704 C CA . ARG A 1 115 ? 76.959 21.679 8.360 1.00 57.71 91 ARG A CA 1
ATOM 705 C C . ARG A 1 115 ? 77.363 20.381 9.064 1.00 59.48 91 ARG A C 1
ATOM 706 O O . ARG A 1 115 ? 78.450 19.852 8.827 1.00 60.35 91 ARG A O 1
ATOM 714 N N . ASP A 1 116 ? 76.492 19.885 9.945 1.00 60.52 92 ASP A N 1
ATOM 715 C CA . ASP A 1 116 ? 76.758 18.644 10.684 1.00 62.35 92 ASP A CA 1
ATOM 716 C C . ASP A 1 116 ? 77.161 17.506 9.757 1.00 64.28 92 ASP A C 1
ATOM 717 O O . ASP A 1 116 ? 76.632 17.382 8.651 1.00 65.79 92 ASP A O 1
ATOM 722 N N . GLY A 1 117 ? 78.110 16.690 10.208 1.00 64.89 93 GLY A N 1
ATOM 723 C CA . GLY A 1 117 ? 78.585 15.538 9.439 1.00 66.82 93 GLY A CA 1
ATOM 724 C C . GLY A 1 117 ? 79.401 15.814 8.188 1.00 67.12 93 GLY A C 1
ATOM 725 O O . GLY A 1 117 ? 79.776 14.883 7.477 1.00 69.00 93 GLY A O 1
ATOM 726 N N . VAL A 1 118 ? 79.680 17.083 7.912 1.00 65.61 94 VAL A N 1
ATOM 727 C CA . VAL A 1 118 ? 80.455 17.460 6.736 1.00 65.59 94 VAL A CA 1
ATOM 728 C C . VAL A 1 118 ? 81.700 18.237 7.140 1.00 63.72 94 VAL A C 1
ATOM 729 O O . VAL A 1 118 ? 82.803 17.946 6.680 1.00 64.92 94 VAL A O 1
ATOM 733 N N . ASP A 1 119 ? 81.513 19.230 8.001 1.00 60.92 95 ASP A N 1
ATOM 734 C CA . ASP A 1 119 ? 82.611 20.061 8.474 1.00 58.77 95 ASP A CA 1
ATOM 735 C C . ASP A 1 119 ? 83.188 19.535 9.782 1.00 57.09 95 ASP A C 1
ATOM 736 O O . ASP A 1 119 ? 82.530 19.579 10.819 1.00 57.02 95 ASP A O 1
ATOM 741 N N . ASP A 1 120 ? 84.419 19.036 9.722 1.00 55.99 96 ASP A N 1
ATOM 742 C CA . ASP A 1 120 ? 85.089 18.508 10.906 1.00 54.47 96 ASP A CA 1
ATOM 743 C C . ASP A 1 120 ? 85.789 19.648 11.656 1.00 51.67 96 ASP A C 1
ATOM 744 O O . ASP A 1 120 ? 85.571 20.824 11.358 1.00 50.27 96 ASP A O 1
ATOM 749 N N . VAL A 1 121 ? 86.627 19.305 12.627 1.00 50.19 97 VAL A N 1
ATOM 750 C CA . VAL A 1 121 ? 87.329 20.316 13.401 1.00 47.63 97 VAL A CA 1
ATOM 751 C C . VAL A 1 121 ? 88.126 21.278 12.524 1.00 46.81 97 VAL A C 1
ATOM 752 O O . VAL A 1 121 ? 88.045 22.491 12.719 1.00 44.16 97 VAL A O 1
ATOM 756 N N . ASP A 1 122 ? 88.894 20.755 11.567 1.00 47.04 98 ASP A N 1
ATOM 757 C CA . ASP A 1 122 ? 89.676 21.622 10.670 1.00 47.08 98 ASP A CA 1
ATOM 758 C C . ASP A 1 122 ? 88.785 22.547 9.839 1.00 45.34 98 ASP A C 1
ATOM 759 O O . ASP A 1 122 ? 89.135 23.697 9.601 1.00 43.82 98 ASP A O 1
ATOM 764 N N . ALA A 1 123 ? 87.644 22.042 9.384 1.00 45.02 99 ALA A N 1
ATOM 765 C CA . ALA A 1 123 ? 86.734 22.860 8.590 1.00 44.55 99 ALA A CA 1
ATOM 766 C C . ALA A 1 123 ? 86.181 23.996 9.464 1.00 41.94 99 ALA A C 1
ATOM 767 O O . ALA A 1 123 ? 86.139 25.148 9.039 1.00 40.15 99 ALA A O 1
ATOM 769 N N . LEU A 1 124 ? 85.778 23.666 10.689 1.00 40.83 100 LEU A N 1
ATOM 770 C CA . LEU A 1 124 ? 85.248 24.669 11.614 1.00 39.38 100 LEU A CA 1
ATOM 771 C C . LEU A 1 124 ? 86.292 25.738 11.964 1.00 38.31 100 LEU A C 1
ATOM 772 O O . LEU A 1 124 ? 85.963 26.919 12.029 1.00 36.54 100 LEU A O 1
ATOM 777 N N . ASN A 1 125 ? 87.541 25.333 12.193 1.00 38.61 101 ASN A N 1
ATOM 778 C CA . ASN A 1 125 ? 88.593 26.302 12.501 1.00 38.94 101 ASN A CA 1
ATOM 779 C C . ASN A 1 125 ? 88.838 27.223 11.313 1.00 39.65 101 ASN A C 1
ATOM 780 O O . ASN A 1 125 ? 89.158 28.408 11.489 1.00 38.56 101 ASN A O 1
ATOM 785 N N . ARG A 1 126 ? 88.695 26.665 10.113 1.00 40.25 102 ARG A N 1
ATOM 786 C CA . ARG A 1 126 ? 88.885 27.428 8.881 1.00 41.48 102 ARG A CA 1
ATOM 787 C C . ARG A 1 126 ? 87.795 28.502 8.742 1.00 39.45 102 ARG A C 1
ATOM 788 O O . ARG A 1 126 ? 88.074 29.638 8.358 1.00 38.10 102 ARG A O 1
ATOM 796 N N . LEU A 1 127 ? 86.557 28.161 9.074 1.00 38.63 103 LEU A N 1
ATOM 797 C CA . LEU A 1 127 ? 85.494 29.146 8.993 1.00 38.03 103 LEU A CA 1
ATOM 798 C C . LEU A 1 127 ? 85.772 30.258 10.009 1.00 36.55 103 LEU A C 1
ATOM 799 O O . LEU A 1 127 ? 85.656 31.446 9.702 1.00 35.69 103 LEU A O 1
ATOM 804 N N . HIS A 1 128 ? 86.162 29.860 11.213 1.00 35.61 104 HIS A N 1
ATOM 805 C CA . HIS A 1 128 ? 86.432 30.812 12.290 1.00 34.50 104 HIS A CA 1
ATOM 806 C C . HIS A 1 128 ? 87.591 31.735 11.882 1.00 34.42 104 HIS A C 1
ATOM 807 O O . HIS A 1 128 ? 87.507 32.955 12.044 1.00 32.21 104 HIS A O 1
ATOM 814 N N . ASP A 1 129 ? 88.647 31.157 11.313 1.00 35.80 105 ASP A N 1
ATOM 815 C CA . ASP A 1 129 ? 89.800 31.936 10.849 1.00 36.93 105 ASP A CA 1
ATOM 816 C C . ASP A 1 129 ? 89.418 32.984 9.792 1.00 35.54 105 ASP A C 1
ATOM 817 O O . ASP A 1 129 ? 89.846 34.140 9.872 1.00 35.44 105 ASP A O 1
ATOM 822 N N A ARG A 1 130 ? 88.651 32.569 8.782 0.50 35.36 106 ARG A N 1
ATOM 823 N N B ARG A 1 130 ? 88.607 32.590 8.822 0.50 35.48 106 ARG A N 1
ATOM 824 C CA A ARG A 1 130 ? 88.190 33.492 7.736 0.50 34.87 106 ARG A CA 1
ATOM 825 C CA B ARG A 1 130 ? 88.190 33.510 7.775 0.50 35.20 106 ARG A CA 1
ATOM 826 C C A ARG A 1 130 ? 87.279 34.581 8.298 0.50 33.24 106 ARG A C 1
ATOM 827 C C B ARG A 1 130 ? 87.276 34.591 8.307 0.50 33.44 106 ARG A C 1
ATOM 828 O O A ARG A 1 130 ? 87.391 35.731 7.893 0.50 32.55 106 ARG A O 1
ATOM 829 O O B ARG A 1 130 ? 87.379 35.741 7.896 0.50 32.75 106 ARG A O 1
ATOM 844 N N . LEU A 1 131 ? 86.402 34.230 9.242 1.00 32.41 107 LEU A N 1
ATOM 845 C CA . LEU A 1 131 ? 85.499 35.214 9.851 1.00 31.13 107 LEU A CA 1
ATOM 846 C C . LEU A 1 131 ? 86.326 36.282 10.585 1.00 31.22 107 LEU A C 1
ATOM 847 O O . LEU A 1 131 ? 86.018 37.485 10.531 1.00 32.08 107 LEU A O 1
ATOM 852 N N . ARG A 1 132 ? 87.370 35.831 11.274 1.00 31.56 108 ARG A N 1
ATOM 853 C CA . ARG A 1 132 ? 88.262 36.709 12.018 1.00 32.11 108 ARG A CA 1
ATOM 854 C C . ARG A 1 132 ? 89.080 37.581 11.075 1.00 32.93 108 ARG A C 1
ATOM 855 O O . ARG A 1 132 ? 89.210 38.787 11.296 1.00 32.16 108 ARG A O 1
ATOM 863 N N A GLU A 1 133 ? 89.626 36.970 10.030 0.50 34.04 109 GLU A N 1
ATOM 864 N N B GLU A 1 133 ? 89.629 36.973 10.030 0.50 33.86 109 GLU A N 1
ATOM 865 C CA A GLU A 1 133 ? 90.421 37.699 9.047 0.50 35.85 109 GLU A CA 1
ATOM 866 C CA B GLU A 1 133 ? 90.423 37.715 9.055 0.50 35.51 109 GLU A CA 1
ATOM 867 C C A GLU A 1 133 ? 89.576 38.808 8.420 0.50 35.19 109 GLU A C 1
ATOM 868 C C B GLU A 1 133 ? 89.574 38.815 8.421 0.50 35.00 109 GLU A C 1
ATOM 869 O O A GLU A 1 133 ? 90.023 39.951 8.291 0.50 35.48 109 GLU A O 1
ATOM 870 O O B GLU A 1 133 ? 90.017 39.958 8.284 0.50 35.31 109 GLU A O 1
ATOM 881 N N . GLY A 1 134 ? 88.349 38.466 8.043 1.00 34.75 110 GLY A N 1
ATOM 882 C CA . GLY A 1 134 ? 87.436 39.424 7.436 1.00 33.89 110 GLY A CA 1
ATOM 883 C C . GLY A 1 134 ? 87.125 40.540 8.409 1.00 33.51 110 GLY A C 1
ATOM 884 O O . GLY A 1 134 ? 87.115 41.717 8.042 1.00 32.71 110 GLY A O 1
ATOM 885 N N . HIS A 1 135 ? 86.883 40.176 9.664 1.00 33.48 111 HIS A N 1
ATOM 886 C CA . HIS A 1 135 ? 86.569 41.167 10.690 1.00 32.99 111 HIS A CA 1
ATOM 887 C C . HIS A 1 135 ? 87.701 42.176 10.862 1.00 34.37 111 HIS A C 1
ATOM 888 O O . HIS A 1 135 ? 87.463 43.386 10.883 1.00 32.63 111 HIS A O 1
ATOM 895 N N . SER A 1 136 ? 88.933 41.679 10.960 1.00 36.42 112 SER A N 1
ATOM 896 C CA . SER A 1 136 ? 90.092 42.554 11.150 1.00 38.64 112 SER A CA 1
ATOM 897 C C . SER A 1 136 ? 90.311 43.493 9.962 1.00 39.04 112 SER A C 1
ATOM 898 O O . SER A 1 136 ? 90.648 44.656 10.147 1.00 39.97 112 SER A O 1
ATOM 901 N N . ARG A 1 137 ? 90.113 43.001 8.747 1.00 39.18 113 ARG A N 1
ATOM 902 C CA . ARG A 1 137 ? 90.299 43.842 7.574 1.00 39.80 113 ARG A CA 1
ATOM 903 C C . ARG A 1 137 ? 89.239 44.921 7.425 1.00 37.94 113 ARG A C 1
ATOM 904 O O . ARG A 1 137 ? 89.522 46.033 6.961 1.00 36.04 113 ARG A O 1
ATOM 912 N N . LEU A 1 138 ? 88.007 44.593 7.795 1.00 35.84 114 LEU A N 1
ATOM 913 C CA . LEU A 1 138 ? 86.904 45.541 7.603 1.00 35.50 114 LEU A CA 1
ATOM 914 C C . LEU A 1 138 ? 86.586 46.552 8.703 1.00 36.50 114 LEU A C 1
ATOM 915 O O . LEU A 1 138 ? 86.226 47.698 8.387 1.00 35.31 114 LEU A O 1
ATOM 920 N N . VAL A 1 139 ? 86.702 46.157 9.971 1.00 37.46 115 VAL A N 1
ATOM 921 C CA . VAL A 1 139 ? 86.384 47.083 11.066 1.00 38.90 115 VAL A CA 1
ATOM 922 C C . VAL A 1 139 ? 87.028 48.466 10.905 1.00 39.92 115 VAL A C 1
ATOM 923 O O . VAL A 1 139 ? 86.356 49.468 11.089 1.00 39.47 115 VAL A O 1
ATOM 927 N N . PRO A 1 140 ? 88.316 48.534 10.530 1.00 41.90 116 PRO A N 1
ATOM 928 C CA . PRO A 1 140 ? 88.926 49.857 10.369 1.00 43.84 116 PRO A CA 1
ATOM 929 C C . PRO A 1 140 ? 88.252 50.745 9.311 1.00 44.54 116 PRO A C 1
ATOM 930 O O . PRO A 1 140 ? 88.275 51.970 9.438 1.00 45.36 116 PRO A O 1
ATOM 934 N N . LEU A 1 141 ? 87.647 50.134 8.294 1.00 44.42 117 LEU A N 1
ATOM 935 C CA . LEU A 1 141 ? 86.980 50.880 7.221 1.00 45.04 117 LEU A CA 1
ATOM 936 C C . LEU A 1 141 ? 85.652 51.487 7.668 1.00 44.98 117 LEU A C 1
ATOM 937 O O . LEU A 1 141 ? 85.139 52.414 7.042 1.00 45.09 117 LEU A O 1
ATOM 942 N N . LEU A 1 142 ? 85.094 50.962 8.749 1.00 45.29 118 LEU A N 1
ATOM 943 C CA . LEU A 1 142 ? 83.815 51.432 9.255 1.00 46.08 118 LEU A CA 1
ATOM 944 C C . LEU A 1 142 ? 83.967 52.477 10.363 1.00 49.01 118 LEU A C 1
ATOM 945 O O . LEU A 1 142 ? 83.130 52.551 11.257 1.00 49.17 118 LEU A O 1
ATOM 950 N N . GLU A 1 143 ? 85.022 53.290 10.282 1.00 52.20 119 GLU A N 1
ATOM 951 C CA . GLU A 1 143 ? 85.308 54.340 11.278 1.00 54.78 119 GLU A CA 1
ATOM 952 C C . GLU A 1 143 ? 84.383 54.273 12.503 1.00 55.18 119 GLU A C 1
ATOM 953 O O . GLU A 1 143 ? 84.057 55.291 13.125 1.00 56.65 119 GLU A O 1
ATOM 959 N N . LEU B 2 79 ? 95.693 25.997 15.810 1.00 70.09 55 LEU B N 1
ATOM 960 C CA . LEU B 2 79 ? 95.006 27.313 15.951 1.00 69.26 55 LEU B CA 1
ATOM 961 C C . LEU B 2 79 ? 96.018 28.450 15.971 1.00 69.72 55 LEU B C 1
ATOM 962 O O . LEU B 2 79 ? 97.043 28.345 16.642 1.00 69.48 55 LEU B O 1
ATOM 967 N N . PRO B 2 80 ? 95.746 29.535 15.225 1.00 70.42 56 PRO B N 1
ATOM 968 C CA . PRO B 2 80 ? 96.682 30.658 15.242 1.00 70.69 56 PRO B CA 1
ATOM 969 C C . PRO B 2 80 ? 96.676 31.401 16.585 1.00 68.07 56 PRO B C 1
ATOM 970 O O . PRO B 2 80 ? 95.698 31.334 17.334 1.00 65.89 56 PRO B O 1
ATOM 974 N N . GLU B 2 81 ? 97.779 32.093 16.863 1.00 67.90 57 GLU B N 1
ATOM 975 C CA . GLU B 2 81 ? 97.972 32.868 18.091 1.00 65.78 57 GLU B CA 1
ATOM 976 C C . GLU B 2 81 ? 96.733 33.586 18.603 1.00 63.15 57 GLU B C 1
ATOM 977 O O . GLU B 2 81 ? 96.317 33.414 19.755 1.00 60.62 57 GLU B O 1
ATOM 983 N N . SER B 2 82 ? 96.150 34.390 17.729 1.00 62.82 58 SER B N 1
ATOM 984 C CA . SER B 2 82 ? 94.979 35.185 18.063 1.00 61.36 58 SER B CA 1
ATOM 985 C C . SER B 2 82 ? 93.798 34.414 18.673 1.00 59.54 58 SER B C 1
ATOM 986 O O . SER B 2 82 ? 93.039 34.987 19.461 1.00 57.90 58 SER B O 1
ATOM 989 N N . VAL B 2 83 ? 93.633 33.134 18.329 1.00 59.56 59 VAL B N 1
ATOM 990 C CA . VAL B 2 83 ? 92.514 32.347 18.883 1.00 58.47 59 VAL B CA 1
ATOM 991 C C . VAL B 2 83 ? 93.010 31.241 19.813 1.00 57.38 59 VAL B C 1
ATOM 992 O O . VAL B 2 83 ? 92.597 30.091 19.708 1.00 58.50 59 VAL B O 1
ATOM 996 N N . SER B 2 84 ? 93.890 31.599 20.737 1.00 56.36 60 SER B N 1
ATOM 997 C CA . SER B 2 84 ? 94.443 30.625 21.675 1.00 55.48 60 SER B CA 1
ATOM 998 C C . SER B 2 84 ? 93.506 30.348 22.838 1.00 52.62 60 SER B C 1
ATOM 999 O O . SER B 2 84 ? 93.230 29.188 23.153 1.00 52.72 60 SER B O 1
ATOM 1002 N N . ASP B 2 85 ? 93.018 31.404 23.476 1.00 50.62 61 ASP B N 1
ATOM 1003 C CA . ASP B 2 85 ? 92.111 31.249 24.604 1.00 48.20 61 ASP B CA 1
ATOM 1004 C C . ASP B 2 85 ? 90.711 31.668 24.203 1.00 45.93 61 ASP B C 1
ATOM 1005 O O . ASP B 2 85 ? 90.542 32.692 23.539 1.00 46.93 61 ASP B O 1
ATOM 1010 N N . VAL B 2 86 ? 89.720 30.879 24.619 1.00 41.55 62 VAL B N 1
ATOM 1011 C CA . VAL B 2 86 ? 88.319 31.160 24.305 1.00 39.57 62 VAL B CA 1
ATOM 1012 C C . VAL B 2 86 ? 87.404 30.744 25.453 1.00 36.30 62 VAL B C 1
ATOM 1013 O O . VAL B 2 86 ? 87.535 29.646 25.993 1.00 34.97 62 VAL B O 1
ATOM 1017 N N . ARG B 2 87 ? 86.497 31.639 25.833 1.00 35.09 63 ARG B N 1
ATOM 1018 C CA . ARG B 2 87 ? 85.526 31.364 26.890 1.00 33.72 63 ARG B CA 1
ATOM 1019 C C . ARG B 2 87 ? 84.147 31.738 26.386 1.00 32.74 63 ARG B C 1
ATOM 1020 O O . ARG B 2 87 ? 84.023 32.461 25.392 1.00 30.96 63 ARG B O 1
ATOM 1028 N N . PHE B 2 88 ? 83.104 31.227 27.041 1.00 31.02 64 PHE B N 1
ATOM 1029 C CA . PHE B 2 88 ? 81.759 31.582 26.645 1.00 31.13 64 PHE B CA 1
ATOM 1030 C C . PHE B 2 88 ? 81.599 33.018 27.109 1.00 31.41 64 PHE B C 1
ATOM 1031 O O . PHE B 2 88 ? 82.013 33.347 28.205 1.00 30.87 64 PHE B O 1
ATOM 1039 N N . SER B 2 89 ? 81.037 33.884 26.281 1.00 32.95 65 SER B N 1
ATOM 1040 C CA . SER B 2 89 ? 80.868 35.282 26.691 1.00 33.58 65 SER B CA 1
ATOM 1041 C C . SER B 2 89 ? 79.637 35.517 27.571 1.00 32.34 65 SER B C 1
ATOM 1042 O O . SER B 2 89 ? 79.477 36.586 28.142 1.00 33.17 65 SER B O 1
ATOM 1045 N N A SER B 2 90 ? 78.777 34.510 27.673 0.50 30.84 66 SER B N 1
ATOM 1046 N N B SER B 2 90 ? 78.783 34.501 27.656 0.50 31.20 66 SER B N 1
ATOM 1047 C CA A SER B 2 90 ? 77.598 34.580 28.517 0.50 30.08 66 SER B CA 1
ATOM 1048 C CA B SER B 2 90 ? 77.563 34.523 28.450 0.50 30.77 66 SER B CA 1
ATOM 1049 C C A SER B 2 90 ? 77.723 33.342 29.402 0.50 28.76 66 SER B C 1
ATOM 1050 C C B SER B 2 90 ? 77.676 33.299 29.368 0.50 29.11 66 SER B C 1
ATOM 1051 O O A SER B 2 90 ? 78.430 32.394 29.045 0.50 27.92 66 SER B O 1
ATOM 1052 O O B SER B 2 90 ? 78.333 32.322 29.000 0.50 28.35 66 SER B O 1
ATOM 1057 N N . PRO B 2 91 ? 77.069 33.347 30.567 1.00 27.19 67 PRO B N 1
ATOM 1058 C CA . PRO B 2 91 ? 77.176 32.186 31.457 1.00 25.62 67 PRO B CA 1
ATOM 1059 C C . PRO B 2 91 ? 76.663 30.882 30.886 1.00 23.63 67 PRO B C 1
ATOM 1060 O O . PRO B 2 91 ? 75.569 30.832 30.353 1.00 21.46 67 PRO B O 1
ATOM 1064 N N . GLN B 2 92 ? 77.458 29.830 31.014 1.00 22.76 68 GLN B N 1
ATOM 1065 C CA . GLN B 2 92 ? 77.062 28.509 30.548 1.00 23.63 68 GLN B CA 1
ATOM 1066 C C . GLN B 2 92 ? 77.477 27.488 31.592 1.00 21.77 68 GLN B C 1
ATOM 1067 O O . GLN B 2 92 ? 78.627 27.443 32.021 1.00 21.09 68 GLN B O 1
ATOM 1073 N N . GLY B 2 93 ? 76.541 26.656 32.010 1.00 22.53 69 GLY B N 1
ATOM 1074 C CA . GLY B 2 93 ? 76.869 25.646 32.989 1.00 22.93 69 GLY B CA 1
ATOM 1075 C C . GLY B 2 93 ? 77.863 24.659 32.381 1.00 23.51 69 GLY B C 1
ATOM 1076 O O . GLY B 2 93 ? 77.745 24.284 31.214 1.00 24.43 69 GLY B O 1
ATOM 1077 N N . GLN B 2 94 ? 78.856 24.274 33.170 1.00 22.62 70 GLN B N 1
ATOM 1078 C CA . GLN B 2 94 ? 79.857 23.303 32.733 1.00 25.32 70 GLN B CA 1
ATOM 1079 C C . GLN B 2 94 ? 79.967 22.195 33.784 1.00 24.14 70 GLN B C 1
ATOM 1080 O O . GLN B 2 94 ? 79.959 22.437 34.996 1.00 22.36 70 GLN B O 1
ATOM 1086 N N . GLY B 2 95 ? 80.072 20.970 33.312 1.00 22.39 71 GLY B N 1
ATOM 1087 C CA . GLY B 2 95 ? 80.178 19.831 34.209 1.00 22.82 71 GLY B CA 1
ATOM 1088 C C . GLY B 2 95 ? 78.862 19.464 34.848 1.00 21.64 71 GLY B C 1
ATOM 1089 O O . GLY B 2 95 ? 77.785 19.802 34.346 1.00 20.32 71 GLY B O 1
ATOM 1090 N N . GLU B 2 96 ? 78.928 18.755 35.968 1.00 22.61 72 GLU B N 1
ATOM 1091 C CA . GLU B 2 96 ? 77.707 18.360 36.619 1.00 21.99 72 GLU B CA 1
ATOM 1092 C C . GLU B 2 96 ? 77.161 19.492 37.461 1.00 21.30 72 GLU B C 1
ATOM 1093 O O . GLU B 2 96 ? 77.898 20.434 37.819 1.00 18.56 72 GLU B O 1
ATOM 1099 N N . SER B 2 97 ? 75.857 19.423 37.728 1.00 20.65 73 SER B N 1
ATOM 1100 C CA . SER B 2 97 ? 75.206 20.400 38.569 1.00 19.55 73 SER B CA 1
ATOM 1101 C C . SER B 2 97 ? 74.605 19.711 39.775 1.00 19.26 73 SER B C 1
ATOM 1102 O O . SER B 2 97 ? 74.359 18.492 39.766 1.00 19.35 73 SER B O 1
ATOM 1105 N N . ARG B 2 98 ? 74.398 20.499 40.815 1.00 19.42 74 ARG B N 1
ATOM 1106 C CA . ARG B 2 98 ? 73.712 20.044 42.002 1.00 21.17 74 ARG B CA 1
ATOM 1107 C C . ARG B 2 98 ? 72.501 20.968 42.120 1.00 19.39 74 ARG B C 1
ATOM 1108 O O . ARG B 2 98 ? 72.536 22.132 41.673 1.00 17.53 74 ARG B O 1
ATOM 1116 N N . THR B 2 99 ? 71.418 20.443 42.670 1.00 18.44 75 THR B N 1
ATOM 1117 C CA . THR B 2 99 ? 70.194 21.214 42.835 1.00 19.21 75 THR B CA 1
ATOM 1118 C C . THR B 2 99 ? 70.193 21.792 44.233 1.00 17.83 75 THR B C 1
ATOM 1119 O O . THR B 2 99 ? 70.157 21.061 45.227 1.00 17.99 75 THR B O 1
ATOM 1123 N N . LEU B 2 100 ? 70.238 23.109 44.292 1.00 18.05 76 LEU B N 1
ATOM 1124 C CA . LEU B 2 100 ? 70.293 23.849 45.549 1.00 18.71 76 LEU B CA 1
ATOM 1125 C C . LEU B 2 100 ? 68.942 24.028 46.208 1.00 19.33 76 LEU B C 1
ATOM 1126 O O . LEU B 2 100 ? 68.852 24.105 47.430 1.00 20.03 76 LEU B O 1
ATOM 1131 N N . THR B 2 101 ? 67.895 24.099 45.394 1.00 20.32 77 THR B N 1
ATOM 1132 C CA . THR B 2 101 ? 66.552 24.208 45.900 1.00 21.85 77 THR B CA 1
ATOM 1133 C C . THR B 2 101 ? 65.681 23.602 44.807 1.00 22.96 77 THR B C 1
ATOM 1134 O O . THR B 2 101 ? 65.956 23.793 43.609 1.00 22.94 77 THR B O 1
ATOM 1138 N N . ASP B 2 102 ? 64.654 22.866 45.216 1.00 24.18 78 ASP B N 1
ATOM 1139 C CA . ASP B 2 102 ? 63.734 22.192 44.308 1.00 25.98 78 ASP B CA 1
ATOM 1140 C C . ASP B 2 102 ? 62.280 22.653 44.453 1.00 26.15 78 ASP B C 1
ATOM 1141 O O . ASP B 2 102 ? 61.621 22.414 45.477 1.00 25.73 78 ASP B O 1
ATOM 1146 N N . SER B 2 103 ? 61.775 23.299 43.413 1.00 26.11 79 SER B N 1
ATOM 1147 C CA . SER B 2 103 ? 60.401 23.779 43.395 1.00 26.51 79 SER B CA 1
ATOM 1148 C C . SER B 2 103 ? 59.958 24.489 44.680 1.00 27.61 79 SER B C 1
ATOM 1149 O O . SER B 2 103 ? 58.970 24.110 45.311 1.00 26.75 79 SER B O 1
ATOM 1152 N N . ALA B 2 104 ? 60.680 25.536 45.053 1.00 26.33 80 ALA B N 1
ATOM 1153 C CA . ALA B 2 104 ? 60.339 26.282 46.254 1.00 26.65 80 ALA B CA 1
ATOM 1154 C C . ALA B 2 104 ? 59.254 27.323 46.028 1.00 26.32 80 ALA B C 1
ATOM 1155 O O . ALA B 2 104 ? 59.321 28.140 45.094 1.00 25.66 80 ALA B O 1
ATOM 1157 N N . GLY B 2 105 ? 58.255 27.302 46.904 1.00 26.53 81 GLY B N 1
ATOM 1158 C CA . GLY B 2 105 ? 57.166 28.262 46.850 1.00 27.58 81 GLY B CA 1
ATOM 1159 C C . GLY B 2 105 ? 56.223 28.163 45.665 1.00 28.27 81 GLY B C 1
ATOM 1160 O O . GLY B 2 105 ? 56.341 27.242 44.843 1.00 27.83 81 GLY B O 1
ATOM 1161 N N . PRO B 2 106 ? 55.283 29.125 45.575 1.00 30.16 82 PRO B N 1
ATOM 1162 C CA . PRO B 2 106 ? 54.246 29.243 44.548 1.00 31.14 82 PRO B CA 1
ATOM 1163 C C . PRO B 2 106 ? 54.776 29.330 43.133 1.00 29.87 82 PRO B C 1
ATOM 1164 O O . PRO B 2 106 ? 54.103 28.884 42.219 1.00 30.66 82 PRO B O 1
ATOM 1168 N N . ARG B 2 107 ? 55.955 29.916 42.956 1.00 27.82 83 ARG B N 1
ATOM 1169 C CA . ARG B 2 107 ? 56.566 30.022 41.637 1.00 27.78 83 ARG B CA 1
ATOM 1170 C C . ARG B 2 107 ? 57.436 28.805 41.292 1.00 27.06 83 ARG B C 1
ATOM 1171 O O . ARG B 2 107 ? 58.093 28.786 40.259 1.00 26.23 83 ARG B O 1
ATOM 1179 N N . GLN B 2 108 ? 57.450 27.802 42.165 1.00 27.61 84 GLN B N 1
ATOM 1180 C CA . GLN B 2 108 ? 58.180 26.567 41.903 1.00 26.51 84 GLN B CA 1
ATOM 1181 C C . GLN B 2 108 ? 59.630 26.808 41.485 1.00 25.25 84 GLN B C 1
ATOM 1182 O O . GLN B 2 108 ? 60.111 26.284 40.489 1.00 24.36 84 GLN B O 1
ATOM 1188 N N . ILE B 2 109 ? 60.318 27.585 42.301 1.00 22.78 85 ILE B N 1
ATOM 1189 C CA . ILE B 2 109 ? 61.696 27.961 42.056 1.00 22.18 85 ILE B CA 1
ATOM 1190 C C . ILE B 2 109 ? 62.676 26.830 42.256 1.00 21.42 85 ILE B C 1
ATOM 1191 O O . ILE B 2 109 ? 62.722 26.222 43.324 1.00 21.15 85 ILE B O 1
ATOM 1196 N N . THR B 2 110 ? 63.418 26.553 41.195 1.00 21.51 86 THR B N 1
ATOM 1197 C CA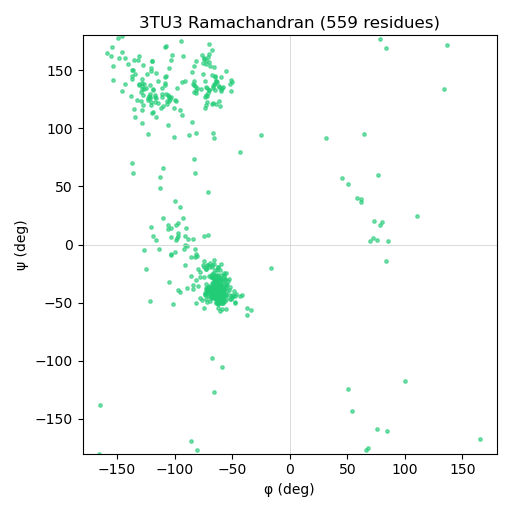 . THR B 2 110 ? 64.452 25.550 41.194 1.00 22.29 86 THR B CA 1
ATOM 1198 C C . THR B 2 110 ? 65.778 26.222 40.819 1.00 21.94 86 THR B C 1
ATOM 1199 O O . THR B 2 110 ? 65.866 26.969 39.830 1.00 22.39 86 THR B O 1
ATOM 1203 N N . LEU B 2 111 ? 66.798 25.969 41.624 1.00 19.20 87 LEU B N 1
ATOM 1204 C CA . LEU 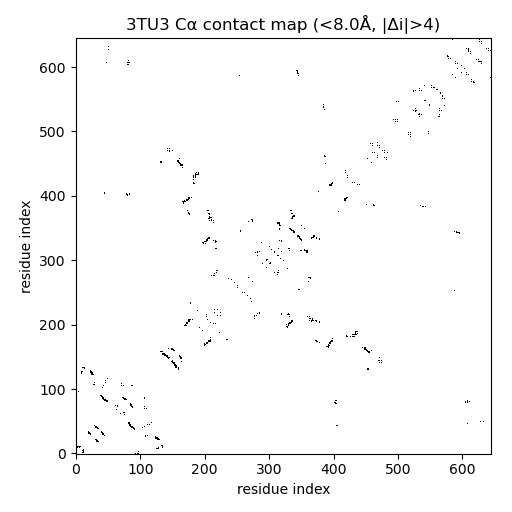B 2 111 ? 68.138 26.498 41.389 1.00 18.66 87 LEU B CA 1
ATOM 1205 C C . LEU B 2 111 ? 69.128 25.337 41.254 1.00 19.50 87 LEU B C 1
ATOM 1206 O O . LEU B 2 111 ? 69.196 24.483 42.128 1.00 19.50 87 LEU B O 1
ATOM 1211 N N . ARG B 2 112 ? 69.871 25.323 40.158 1.00 18.91 88 ARG B N 1
ATOM 1212 C CA . ARG B 2 112 ? 70.899 24.317 39.909 1.00 19.75 88 ARG B CA 1
ATOM 1213 C C . ARG B 2 112 ? 72.215 25.060 39.734 1.00 18.67 88 ARG B C 1
ATOM 1214 O O . ARG B 2 112 ? 72.254 26.106 39.072 1.00 20.25 88 ARG B O 1
ATOM 1222 N N . GLN B 2 113 ? 73.283 24.545 40.319 1.00 17.81 89 GLN B N 1
ATOM 1223 C CA . GLN B 2 113 ? 74.604 25.172 40.211 1.00 16.68 89 GLN B CA 1
ATOM 1224 C C . GLN B 2 113 ? 75.622 24.166 39.678 1.00 16.67 89 GLN B C 1
ATOM 1225 O O . GLN B 2 113 ? 75.662 23.000 40.094 1.00 18.42 89 GLN B O 1
ATOM 1231 N N . P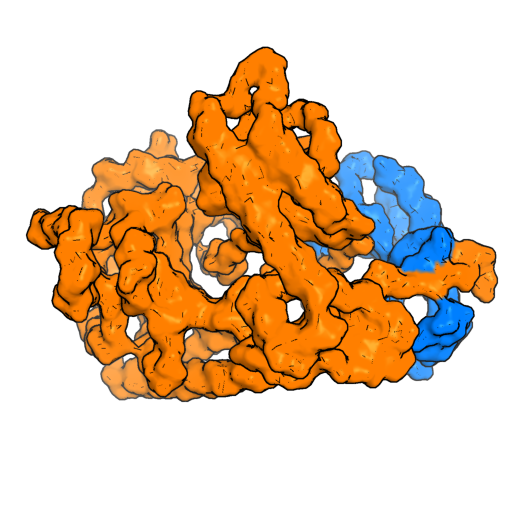HE B 2 114 ? 76.423 24.631 38.726 1.00 17.25 90 PHE B N 1
ATOM 1232 C CA . PHE B 2 114 ? 77.417 23.816 38.054 1.00 16.59 90 PHE B CA 1
ATOM 1233 C C . PHE B 2 114 ? 78.824 23.891 38.653 1.00 17.23 90 PHE B C 1
ATOM 1234 O O . PHE B 2 114 ? 79.092 24.700 39.548 1.00 17.71 90 PHE B O 1
ATOM 1242 N N . GLU B 2 115 ? 79.724 23.068 38.111 1.00 16.83 91 GLU B N 1
ATOM 1243 C CA . GLU B 2 115 ? 81.104 22.973 38.588 1.00 17.91 91 GLU B CA 1
ATOM 1244 C C . GLU B 2 115 ? 81.876 24.275 38.486 1.00 17.76 91 GLU B C 1
ATOM 1245 O O . GLU B 2 115 ? 82.870 24.457 39.191 1.00 17.76 91 GLU B O 1
ATOM 1251 N N . ASN B 2 116 ? 81.421 25.164 37.618 1.00 17.12 92 ASN B N 1
ATOM 1252 C CA . ASN B 2 116 ? 82.064 26.462 37.432 1.00 16.84 92 ASN B CA 1
ATOM 1253 C C . ASN B 2 116 ? 81.277 27.562 38.125 1.00 17.00 92 ASN B C 1
ATOM 1254 O O . ASN B 2 116 ? 81.481 28.727 37.853 1.00 18.76 92 ASN B O 1
ATOM 1259 N N . GLY B 2 117 ? 80.349 27.208 39.009 1.00 16.57 93 GLY B N 1
ATOM 1260 C CA . GLY B 2 117 ? 79.586 28.241 39.716 1.00 16.18 93 GLY B CA 1
ATOM 1261 C C . GLY B 2 117 ? 78.373 28.825 39.004 1.00 16.13 93 GLY B C 1
ATOM 1262 O O . GLY B 2 117 ? 77.569 29.514 39.639 1.00 17.53 93 GLY B O 1
ATOM 1263 N N . VAL B 2 118 ? 78.240 28.580 37.700 1.00 16.05 94 VAL B N 1
ATOM 1264 C CA . VAL B 2 118 ? 77.111 29.074 36.936 1.00 15.21 94 VAL B CA 1
ATOM 1265 C C . VAL B 2 118 ? 75.848 28.510 37.576 1.00 15.56 94 VAL B C 1
ATOM 1266 O O . VAL B 2 118 ? 75.768 27.322 37.916 1.00 16.72 94 VAL B O 1
ATOM 1270 N N . THR B 2 119 ? 74.867 29.388 37.740 1.00 16.71 95 THR B N 1
ATOM 1271 C CA . THR B 2 119 ? 73.621 29.035 38.366 1.00 15.81 95 THR B CA 1
ATOM 1272 C C . THR B 2 119 ? 72.435 29.182 37.423 1.00 17.27 95 THR B C 1
ATOM 1273 O O . THR B 2 119 ? 72.249 30.227 36.774 1.00 17.33 95 THR B O 1
ATOM 1277 N N . GLU B 2 120 ? 71.644 28.118 37.329 1.00 16.62 96 GLU B N 1
ATOM 1278 C CA . GLU B 2 120 ? 70.470 28.117 36.471 1.00 19.73 96 GLU B CA 1
ATOM 1279 C C . GLU B 2 120 ? 69.232 28.216 37.329 1.00 20.33 96 GLU B C 1
ATOM 1280 O O . GLU B 2 120 ? 69.066 27.439 38.279 1.00 21.12 96 GLU B O 1
ATOM 1286 N N . LEU B 2 121 ? 68.366 29.168 36.997 1.00 19.27 97 LEU B N 1
ATOM 1287 C CA . LEU B 2 121 ? 67.116 29.374 37.707 1.00 19.62 97 LEU B CA 1
ATOM 1288 C C . LEU B 2 121 ? 65.979 28.904 36.820 1.00 22.21 97 LEU B C 1
ATOM 1289 O O . LEU B 2 121 ? 65.934 29.254 35.640 1.00 22.84 97 LEU B O 1
ATOM 1294 N N . GLN B 2 122 ? 65.102 28.067 37.370 1.00 21.29 98 GLN B N 1
ATOM 1295 C CA . GLN B 2 122 ? 63.939 27.580 36.654 1.00 24.17 98 GLN B CA 1
ATOM 1296 C C . GLN B 2 122 ? 62.744 27.896 37.547 1.00 24.49 98 GLN B C 1
ATOM 1297 O O . GLN B 2 122 ? 62.808 27.682 38.758 1.00 23.32 98 GLN B O 1
ATOM 1303 N N . LEU B 2 123 ? 61.673 28.446 36.970 1.00 23.32 99 LEU B N 1
ATOM 1304 C CA . LEU B 2 123 ? 60.493 28.762 37.743 1.00 23.43 99 LEU B CA 1
ATOM 1305 C C . LEU B 2 123 ? 59.278 28.759 36.818 1.00 24.16 99 LEU B C 1
ATOM 1306 O O . LEU B 2 123 ? 59.413 28.683 35.599 1.00 24.32 99 LEU B O 1
ATOM 1311 N N . SER B 2 124 ? 58.095 28.821 37.409 1.00 24.55 100 SER B N 1
ATOM 1312 C CA . SER B 2 124 ? 56.858 28.816 36.645 1.00 25.67 100 SER B CA 1
ATOM 1313 C C . SER B 2 124 ? 56.728 30.099 35.843 1.00 26.94 100 SER B C 1
ATOM 1314 O O . SER B 2 124 ? 57.478 31.058 36.049 1.00 25.26 100 SER B O 1
ATOM 1317 N N . ARG B 2 125 ? 55.780 30.110 34.913 1.00 27.09 101 ARG B N 1
ATOM 1318 C CA . ARG B 2 125 ? 55.529 31.302 34.122 1.00 28.22 101 ARG B CA 1
ATOM 1319 C C . ARG B 2 125 ? 55.010 32.347 35.108 1.00 27.44 101 ARG B C 1
ATOM 1320 O O . ARG B 2 125 ? 54.410 32.000 36.124 1.00 27.08 101 ARG B O 1
ATOM 1328 N N . PRO B 2 126 ? 55.217 33.625 34.815 1.00 25.64 102 PRO B N 1
ATOM 1329 C CA . PRO B 2 126 ? 54.729 34.658 35.719 1.00 26.34 102 PRO B CA 1
ATOM 1330 C C . PRO B 2 126 ? 53.189 34.782 35.697 1.00 27.03 102 PRO B C 1
ATOM 1331 O O . PRO B 2 126 ? 52.546 34.309 34.755 1.00 27.02 102 PRO B O 1
ATOM 1335 N N . PRO B 2 127 ? 52.603 35.408 36.729 1.00 27.86 103 PRO B N 1
ATOM 1336 C CA . PRO B 2 127 ? 51.153 35.546 36.802 1.00 28.68 103 PRO B CA 1
ATOM 1337 C C . PRO B 2 127 ? 50.535 36.135 35.543 1.00 27.46 103 PRO B C 1
ATOM 1338 O O . PRO B 2 127 ? 51.068 37.077 34.964 1.00 25.96 103 PRO B O 1
ATOM 1342 N N . LEU B 2 128 ? 49.412 35.562 35.148 1.00 28.24 104 LEU B N 1
ATOM 1343 C CA . LEU B 2 128 ? 48.675 35.999 33.973 1.00 27.61 104 LEU B CA 1
ATOM 1344 C C . LEU B 2 128 ? 47.856 37.199 34.432 1.00 26.16 104 LEU B C 1
ATOM 1345 O O . LEU B 2 128 ? 46.760 37.047 34.970 1.00 27.63 104 LEU B O 1
ATOM 1350 N N . THR B 2 129 ? 48.378 38.392 34.207 1.00 25.29 105 THR B N 1
ATOM 1351 C CA . THR B 2 129 ? 47.700 39.609 34.654 1.00 24.99 105 THR B CA 1
ATOM 1352 C C . THR B 2 129 ? 47.184 40.525 33.559 1.00 25.23 105 THR B C 1
ATOM 1353 O O . THR B 2 129 ? 46.543 41.530 33.848 1.00 24.32 105 THR B O 1
ATOM 1357 N N . SER B 2 130 ? 47.465 40.184 32.312 1.00 25.47 106 SER B N 1
ATOM 1358 C CA . SER B 2 130 ? 47.067 41.007 31.181 1.00 25.72 106 SER B CA 1
ATOM 1359 C C . SER B 2 130 ? 46.306 40.262 30.093 1.00 25.73 106 SER B C 1
ATOM 1360 O O . SER B 2 130 ? 46.746 39.214 29.621 1.00 26.98 106 SER B O 1
ATOM 1363 N N . LEU B 2 131 ? 45.158 40.805 29.718 1.00 24.76 107 LEU B N 1
ATOM 1364 C CA . LEU B 2 131 ? 44.338 40.240 28.653 1.00 25.19 107 LEU B CA 1
ATOM 1365 C C . LEU B 2 131 ? 44.438 41.247 27.500 1.00 26.27 107 LEU B C 1
ATOM 1366 O O . LEU B 2 131 ? 44.178 42.449 27.679 1.00 24.99 107 LEU B O 1
ATOM 1371 N N . VAL B 2 132 ? 44.808 40.756 26.323 1.00 27.42 108 VAL B N 1
ATOM 1372 C CA . VAL B 2 132 ? 44.971 41.608 25.145 1.00 27.79 108 VAL B CA 1
ATOM 1373 C C . VAL B 2 132 ? 44.051 41.176 24.011 1.00 29.15 108 VAL B C 1
ATOM 1374 O O . VAL B 2 132 ? 44.117 40.033 23.543 1.00 29.22 108 VAL B O 1
ATOM 1378 N N . LEU B 2 133 ? 43.171 42.085 23.593 1.00 28.71 109 LEU B N 1
ATOM 1379 C CA . LEU B 2 133 ? 42.212 41.795 22.518 1.00 29.97 109 LEU B CA 1
ATOM 1380 C C . LEU B 2 133 ? 42.650 42.509 21.260 1.00 30.99 109 LEU B C 1
ATOM 1381 O O . LEU B 2 133 ? 42.444 43.718 21.110 1.00 30.00 109 LEU B O 1
ATOM 1386 N N . SER B 2 134 ? 43.242 41.746 20.346 1.00 32.33 110 SER B N 1
ATOM 1387 C CA . SER B 2 134 ? 43.748 42.293 19.110 1.00 34.85 110 SER B CA 1
ATOM 1388 C C . SER B 2 134 ? 42.637 42.370 18.064 1.00 38.42 110 SER B C 1
ATOM 1389 O O . SER B 2 134 ? 42.229 41.353 17.496 1.00 39.56 110 SER B O 1
ATOM 1392 N N . GLY B 2 135 ? 42.155 43.580 17.806 1.00 40.72 111 GLY B N 1
ATOM 1393 C CA . GLY B 2 135 ? 41.086 43.781 16.841 1.00 44.51 111 GLY B CA 1
ATOM 1394 C C . GLY B 2 135 ? 39.750 43.405 17.456 1.00 46.63 111 GLY B C 1
ATOM 1395 O O . GLY B 2 135 ? 39.678 42.945 18.597 1.00 47.50 111 GLY B O 1
ATOM 1396 N N . GLY B 2 136 ? 38.682 43.605 16.704 1.00 50.38 112 GLY B N 1
ATOM 1397 C CA . GLY B 2 136 ? 37.353 43.282 17.194 1.00 51.78 112 GLY B CA 1
ATOM 1398 C C . GLY B 2 136 ? 36.359 43.232 16.061 1.00 54.19 112 GLY B C 1
ATOM 1399 O O . GLY B 2 136 ? 36.651 42.699 14.983 1.00 56.52 112 GLY B O 1
ATOM 1400 N N . GLY B 2 137 ? 35.180 43.793 16.302 1.00 54.96 113 GLY B N 1
ATOM 1401 C CA . GLY B 2 137 ? 34.127 43.811 15.303 1.00 56.44 113 GLY B CA 1
ATOM 1402 C C . GLY B 2 137 ? 33.329 42.525 15.330 1.00 57.34 113 GLY B C 1
ATOM 1403 O O . GLY B 2 137 ? 33.357 41.781 16.317 1.00 56.88 113 GLY B O 1
ATOM 1404 N N . ALA B 2 138 ? 32.625 42.267 14.233 1.00 58.58 114 ALA B N 1
ATOM 1405 C CA . ALA B 2 138 ? 31.790 41.078 14.080 1.00 59.27 114 ALA B CA 1
ATOM 1406 C C . ALA B 2 138 ? 32.482 39.789 14.498 1.00 58.66 114 ALA B C 1
ATOM 1407 O O . ALA B 2 138 ? 31.881 38.943 15.161 1.00 58.95 114 ALA B O 1
ATOM 1409 N N . LYS B 2 139 ? 33.742 39.635 14.113 1.00 57.96 115 LYS B N 1
ATOM 1410 C CA . LYS B 2 139 ? 34.486 38.431 14.454 1.00 57.25 115 LYS B CA 1
ATOM 1411 C C . LYS B 2 139 ? 34.602 38.191 15.967 1.00 54.48 115 LYS B C 1
ATOM 1412 O O . LYS B 2 139 ? 34.905 37.082 16.392 1.00 54.67 115 LYS B O 1
ATOM 1418 N N . GLY B 2 140 ? 34.338 39.212 16.776 1.00 51.12 116 GLY B N 1
ATOM 1419 C CA . GLY B 2 140 ? 34.429 39.078 18.229 1.00 48.88 116 GLY B CA 1
ATOM 1420 C C . GLY B 2 140 ? 33.309 38.308 18.912 1.00 47.70 116 GLY B C 1
ATOM 1421 O O . GLY B 2 140 ? 33.245 38.268 20.141 1.00 46.58 116 GLY B O 1
ATOM 1422 N N . ALA B 2 141 ? 32.427 37.687 18.136 1.00 47.47 117 ALA B N 1
ATOM 1423 C CA . ALA B 2 141 ? 31.308 36.925 18.702 1.00 46.65 117 ALA B CA 1
ATOM 1424 C C . ALA B 2 141 ? 31.773 35.779 19.593 1.00 45.13 117 ALA B C 1
ATOM 1425 O O . ALA B 2 141 ? 31.050 35.343 20.491 1.00 43.84 117 ALA B O 1
ATOM 1427 N N . ALA B 2 142 ? 32.978 35.286 19.336 1.00 44.08 118 ALA B N 1
ATOM 1428 C CA . ALA B 2 142 ? 33.532 34.189 20.125 1.00 43.34 118 ALA B CA 1
ATOM 1429 C C . ALA B 2 142 ? 34.075 34.640 21.477 1.00 40.57 118 ALA B C 1
ATOM 1430 O O . ALA B 2 142 ? 34.155 33.829 22.399 1.00 39.95 118 ALA B O 1
ATOM 1432 N N . TYR B 2 143 ? 34.431 35.921 21.605 1.00 38.77 119 TYR B N 1
ATOM 1433 C CA . TYR B 2 143 ? 35.003 36.431 22.861 1.00 37.11 119 TYR B CA 1
ATOM 1434 C C . TYR B 2 143 ? 34.411 35.968 24.192 1.00 36.08 119 TYR B C 1
ATOM 1435 O O . TYR B 2 143 ? 35.169 35.677 25.114 1.00 35.89 119 TYR B O 1
ATOM 1444 N N . PRO B 2 144 ? 33.077 35.913 24.315 1.00 35.99 120 PRO B N 1
ATOM 1445 C CA . PRO B 2 144 ? 32.521 35.464 25.589 1.00 35.57 120 PRO B CA 1
ATOM 1446 C C . PRO B 2 144 ? 33.063 34.112 26.067 1.00 36.00 120 PRO B C 1
ATOM 1447 O O . PRO B 2 144 ? 33.169 33.884 27.277 1.00 35.12 120 PRO B O 1
ATOM 1451 N N . GLY B 2 145 ? 33.408 33.231 25.131 1.00 36.37 121 GLY B N 1
ATOM 1452 C CA . GLY B 2 145 ? 33.951 31.913 25.476 1.00 36.27 121 GLY B CA 1
ATOM 1453 C C . GLY B 2 145 ? 35.288 32.012 26.194 1.00 35.14 121 GLY B C 1
ATOM 1454 O O . GLY B 2 145 ? 35.609 31.183 27.051 1.00 34.31 121 GLY B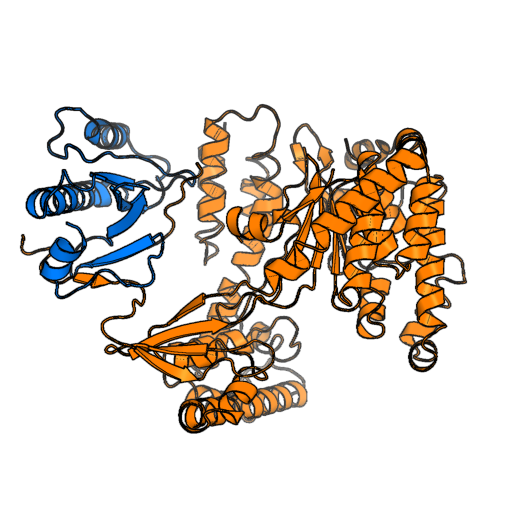 O 1
ATOM 1455 N N . ALA B 2 146 ? 36.079 33.019 25.843 1.00 34.62 122 ALA B N 1
ATOM 1456 C CA . ALA B 2 146 ? 37.380 33.205 26.482 1.00 33.69 122 ALA B CA 1
ATOM 1457 C C . ALA B 2 146 ? 37.208 33.637 27.926 1.00 33.67 122 ALA B C 1
ATOM 1458 O O . ALA B 2 146 ? 37.948 33.209 28.811 1.00 32.80 122 ALA B O 1
ATOM 1460 N N . MET B 2 147 ? 36.218 34.483 28.172 1.00 34.48 123 MET B N 1
ATOM 1461 C CA . MET B 2 147 ? 35.986 34.976 29.519 1.00 34.88 123 MET B CA 1
ATOM 1462 C C . MET B 2 147 ? 35.426 33.847 30.375 1.00 35.37 123 MET B C 1
ATOM 1463 O O . MET B 2 147 ? 35.791 33.713 31.539 1.00 34.72 123 MET B O 1
ATOM 1468 N N . LEU B 2 148 ? 34.564 33.016 29.795 1.00 36.97 124 LEU B N 1
ATOM 1469 C CA . LEU B 2 148 ? 34.002 31.895 30.526 1.00 38.13 124 LEU B CA 1
ATOM 1470 C C . LEU B 2 148 ? 35.117 30.942 30.931 1.00 38.22 124 LEU B C 1
ATOM 1471 O O . LEU B 2 148 ? 35.089 30.385 32.034 1.00 38.89 124 LEU B O 1
ATOM 1476 N N . ALA B 2 149 ? 36.096 30.755 30.041 1.00 37.76 125 ALA B N 1
ATOM 1477 C CA . ALA B 2 149 ? 37.235 29.872 30.309 1.00 37.98 125 ALA B CA 1
ATOM 1478 C C . ALA B 2 149 ? 38.074 30.423 31.466 1.00 37.34 125 ALA B C 1
ATOM 1479 O O . ALA B 2 149 ? 38.494 29.674 32.350 1.00 37.47 125 ALA B O 1
ATOM 1481 N N . LEU B 2 150 ? 38.326 31.729 31.449 1.00 36.31 126 LEU B N 1
ATOM 1482 C CA . LEU B 2 150 ? 39.101 32.363 32.512 1.00 35.99 126 LEU B CA 1
ATOM 1483 C C . LEU B 2 150 ? 38.387 32.191 33.857 1.00 36.78 126 LEU B C 1
ATOM 1484 O O . LEU B 2 150 ? 39.022 31.870 34.864 1.00 36.21 126 LEU B O 1
ATOM 1489 N N . GLU B 2 151 ? 37.067 32.376 33.859 1.00 37.88 127 GLU B N 1
ATOM 1490 C CA . GLU B 2 151 ? 36.261 32.242 35.073 1.00 39.29 127 GLU B CA 1
ATOM 1491 C C . GLU B 2 151 ? 36.253 30.782 35.543 1.00 40.53 127 GLU B C 1
ATOM 1492 O O . GLU B 2 151 ? 36.386 30.498 36.729 1.00 40.71 127 GLU B O 1
ATOM 1498 N N . GLU B 2 152 ? 36.098 29.864 34.599 1.00 42.01 128 GLU B N 1
ATOM 1499 C CA . GLU B 2 152 ? 36.080 28.438 34.890 1.00 43.91 128 GLU B CA 1
ATOM 1500 C C . GLU B 2 152 ? 37.371 27.990 35.580 1.00 43.87 128 GLU B C 1
ATOM 1501 O O . GLU B 2 152 ? 37.350 27.145 36.474 1.00 43.88 128 GLU B O 1
ATOM 1507 N N . LYS B 2 153 ? 38.495 28.563 35.168 1.00 42.79 129 LYS B N 1
ATOM 1508 C CA . LYS B 2 153 ? 39.791 28.211 35.749 1.00 42.76 129 LYS B CA 1
ATOM 1509 C C . LYS B 2 153 ? 40.172 29.094 36.943 1.00 41.53 129 LYS B C 1
ATOM 1510 O O . LYS B 2 153 ? 41.283 28.997 37.460 1.00 41.35 129 LYS B O 1
ATOM 1516 N N . GLY B 2 154 ? 39.248 29.944 37.381 1.00 41.15 130 GLY B N 1
ATOM 1517 C CA . GLY B 2 154 ? 39.489 30.843 38.507 1.00 40.20 130 GLY B CA 1
ATOM 1518 C C . GLY B 2 154 ? 40.619 31.818 38.231 1.00 38.69 130 GLY B C 1
ATOM 1519 O O . GLY B 2 154 ? 41.374 32.165 39.140 1.00 38.89 130 GLY B O 1
ATOM 1520 N N . MET B 2 155 ? 40.730 32.279 36.987 1.00 36.69 131 MET B N 1
ATOM 1521 C CA . MET B 2 155 ? 41.801 33.196 36.626 1.00 35.49 131 MET B CA 1
ATOM 1522 C C . MET B 2 155 ? 41.383 34.598 36.184 1.00 33.67 131 MET B C 1
ATOM 1523 O O . MET B 2 155 ? 42.237 35.402 35.802 1.00 32.76 131 MET B O 1
ATOM 1528 N N . LEU B 2 156 ? 40.097 34.904 36.243 1.00 32.92 132 LEU B N 1
ATOM 1529 C CA . LEU B 2 156 ? 39.642 36.211 35.820 1.00 32.24 132 LEU B CA 1
ATOM 1530 C C . LEU B 2 156 ? 40.026 37.277 36.846 1.00 30.93 132 LEU B C 1
ATOM 1531 O O . LEU B 2 156 ? 40.461 38.362 36.477 1.00 29.60 132 LEU B O 1
ATOM 1536 N N . ASP B 2 157 ? 39.875 36.972 38.130 1.00 32.36 133 ASP B N 1
ATOM 1537 C CA . ASP B 2 157 ? 40.231 37.943 39.166 1.00 32.63 133 ASP B CA 1
ATOM 1538 C C . ASP B 2 157 ? 41.718 38.287 39.113 1.00 30.88 133 ASP B C 1
ATOM 1539 O O . ASP B 2 157 ? 42.093 39.397 39.466 1.00 31.85 133 ASP B O 1
ATOM 1544 N N . GLY B 2 158 ? 42.541 37.345 38.649 1.00 29.39 134 GLY B N 1
ATOM 1545 C CA . GLY B 2 158 ? 44.002 37.536 38.542 1.00 27.91 134 GLY B CA 1
ATOM 1546 C C . GLY B 2 158 ? 44.398 38.514 37.449 1.00 26.11 134 GLY B C 1
ATOM 1547 O O . GLY B 2 158 ? 45.512 39.025 37.445 1.00 24.27 134 GLY B O 1
ATOM 1548 N N . ILE B 2 159 ? 43.495 38.749 36.499 1.00 25.00 135 ILE B N 1
ATOM 1549 C CA . ILE B 2 159 ? 43.746 39.703 35.422 1.00 25.00 135 ILE B CA 1
ATOM 1550 C C . ILE B 2 159 ? 43.682 41.084 36.067 1.00 24.55 135 ILE B C 1
ATOM 1551 O O . ILE B 2 159 ? 42.714 41.394 36.767 1.00 25.65 135 ILE B O 1
ATOM 1556 N N . ARG B 2 160 ? 44.710 41.894 35.850 1.00 23.82 136 ARG B N 1
ATOM 1557 C CA . ARG B 2 160 ? 44.790 43.250 36.421 1.00 24.93 136 ARG B CA 1
ATOM 1558 C C . ARG B 2 160 ? 44.504 44.297 35.371 1.00 24.47 136 ARG B C 1
ATOM 1559 O O . ARG B 2 160 ? 43.983 45.368 35.684 1.00 23.93 136 ARG B O 1
ATOM 1567 N N . SER B 2 161 ? 44.874 44.003 34.121 1.00 24.89 137 SER B N 1
ATOM 1568 C CA . SER B 2 161 ? 44.679 44.948 33.034 1.00 24.76 137 SER B CA 1
ATOM 1569 C C . SER B 2 161 ? 44.077 44.342 31.749 1.00 24.95 137 SER B C 1
ATOM 1570 O O . SER B 2 161 ? 44.322 43.182 31.405 1.00 24.99 137 SER B O 1
ATOM 1573 N N . MET B 2 162 ? 43.288 45.158 31.056 1.00 24.69 138 MET B N 1
ATOM 1574 C CA . MET B 2 162 ? 42.633 44.793 29.794 1.00 25.77 138 MET B CA 1
ATOM 1575 C C . MET B 2 162 ? 43.170 45.745 28.750 1.00 25.36 138 MET B C 1
ATOM 1576 O O . MET B 2 162 ? 43.235 46.950 28.982 1.00 24.54 138 MET B O 1
ATOM 1581 N N . SER B 2 163 ? 43.559 45.210 27.599 1.00 26.14 139 SER B N 1
ATOM 1582 C CA . SER B 2 163 ? 44.058 46.031 26.510 1.00 26.26 139 SER B CA 1
ATOM 1583 C C . SER B 2 163 ? 43.332 45.612 25.229 1.00 27.50 139 SER B C 1
ATOM 1584 O O . SER B 2 163 ? 43.121 44.427 24.977 1.00 28.59 139 SER B O 1
ATOM 1587 N N . GLY B 2 164 ? 42.933 46.585 24.426 1.00 27.50 140 GLY B N 1
ATOM 1588 C CA . GLY B 2 164 ? 42.233 46.291 23.181 1.00 28.68 140 GLY B CA 1
ATOM 1589 C C . GLY B 2 164 ? 42.641 47.244 22.086 1.00 29.65 140 GLY B C 1
ATOM 1590 O O . GLY B 2 164 ? 42.799 48.443 22.328 1.00 28.03 140 GLY B O 1
ATOM 1591 N N . SER B 2 165 ? 42.832 46.708 20.881 1.00 31.62 141 SER B N 1
ATOM 1592 C CA . SER B 2 165 ? 43.210 47.524 19.729 1.00 33.27 141 SER B CA 1
ATOM 1593 C C . SER B 2 165 ? 42.022 47.649 18.788 1.00 35.24 141 SER B C 1
ATOM 1594 O O . SER B 2 165 ? 41.232 46.708 18.627 1.00 35.80 141 SER B O 1
ATOM 1597 N N . SER B 2 166 ? 41.909 48.818 18.164 1.00 36.91 142 SER B N 1
ATOM 1598 C CA . SER B 2 166 ? 40.830 49.098 17.226 1.00 38.21 142 SER B CA 1
ATOM 1599 C C . SER B 2 166 ? 39.495 48.736 17.868 1.00 38.05 142 SER B C 1
ATOM 1600 O O . SER B 2 166 ? 39.190 49.219 18.963 1.00 37.70 142 SER B O 1
ATOM 1603 N N . ALA B 2 167 ? 38.715 47.874 17.219 1.00 37.92 143 ALA B N 1
ATOM 1604 C CA . ALA B 2 167 ? 37.416 47.469 17.752 1.00 37.68 143 ALA B CA 1
ATOM 1605 C C . ALA B 2 167 ? 37.528 46.632 19.037 1.00 35.86 143 ALA B C 1
ATOM 1606 O O . ALA B 2 167 ? 36.562 46.522 19.785 1.00 36.10 143 ALA B O 1
ATOM 1608 N N . GLY B 2 168 ? 38.695 46.047 19.300 1.00 34.44 144 GLY B N 1
ATOM 1609 C CA . GLY B 2 168 ? 38.879 45.258 20.524 1.00 32.01 144 GLY B CA 1
ATOM 1610 C C . GLY B 2 168 ? 38.711 46.098 21.785 1.00 29.79 144 GLY B C 1
ATOM 1611 O O . GLY B 2 168 ? 38.484 45.563 22.872 1.00 28.35 144 GLY B O 1
ATOM 1612 N N . GLY B 2 169 ? 38.830 47.421 21.640 1.00 28.04 145 GLY B N 1
ATOM 1613 C CA . GLY B 2 169 ? 38.697 48.345 22.759 1.00 26.35 145 GLY B CA 1
ATOM 1614 C C . GLY B 2 169 ? 37.303 48.294 23.352 1.00 26.13 145 GLY B C 1
ATOM 1615 O O . GLY B 2 169 ? 37.120 48.491 24.543 1.00 25.31 145 GLY B O 1
ATOM 1616 N N . ILE B 2 170 ? 36.313 48.050 22.501 1.00 27.09 146 ILE B N 1
ATOM 1617 C CA . ILE B 2 170 ? 34.923 47.953 22.934 1.00 27.09 146 ILE B CA 1
ATOM 1618 C C . ILE B 2 170 ? 34.777 46.834 23.961 1.00 26.50 146 ILE B C 1
ATOM 1619 O O . ILE B 2 170 ? 34.202 47.025 25.031 1.00 24.00 146 ILE B O 1
ATOM 1624 N N . THR B 2 171 ? 35.305 45.664 23.626 1.00 26.12 147 THR B N 1
ATOM 1625 C CA . THR B 2 171 ? 35.233 44.519 24.510 1.00 26.46 147 THR B CA 1
ATOM 1626 C C . THR B 2 171 ? 36.074 44.735 25.757 1.00 25.02 147 THR B C 1
ATOM 1627 O O . THR B 2 171 ? 35.639 44.426 26.868 1.00 25.27 147 THR B O 1
ATOM 1631 N N . ALA B 2 172 ? 37.265 45.289 25.576 1.00 23.90 148 ALA B N 1
ATOM 1632 C CA . ALA B 2 172 ? 38.163 45.530 26.690 1.00 23.83 148 ALA B CA 1
ATOM 1633 C C . ALA B 2 172 ? 37.501 46.471 27.694 1.00 23.48 148 ALA B C 1
ATOM 1634 O O . ALA B 2 172 ? 37.569 46.238 28.899 1.00 22.65 148 ALA B O 1
ATOM 1636 N N . ALA B 2 173 ? 36.849 47.519 27.197 1.00 23.53 149 ALA B N 1
ATOM 1637 C CA . ALA B 2 173 ? 36.193 48.478 28.083 1.00 23.09 149 ALA B CA 1
ATOM 1638 C C . ALA B 2 173 ? 35.080 47.833 28.916 1.00 24.25 149 ALA B C 1
ATOM 1639 O O . ALA B 2 173 ? 34.986 48.093 30.102 1.00 23.99 149 ALA B O 1
ATOM 1641 N N . LEU B 2 174 ? 34.257 46.994 28.289 1.00 24.94 150 LEU B N 1
ATOM 1642 C CA . LEU B 2 174 ? 33.165 46.295 28.983 1.00 26.03 150 LEU B CA 1
ATOM 1643 C C . LEU B 2 174 ? 33.679 45.368 30.077 1.00 26.11 150 LEU B C 1
ATOM 1644 O O . LEU B 2 174 ? 33.180 45.374 31.206 1.00 25.92 150 LEU B O 1
ATOM 1649 N N . LEU B 2 175 ? 34.687 44.578 29.741 1.00 26.92 151 LEU B N 1
ATOM 1650 C CA . LEU B 2 175 ? 35.284 43.657 30.692 1.00 27.39 151 LEU B CA 1
ATOM 1651 C C . LEU B 2 175 ? 36.030 44.371 31.798 1.00 24.91 151 LEU B C 1
ATOM 1652 O O . LEU B 2 175 ? 35.921 43.981 32.962 1.00 25.89 151 LEU B O 1
ATOM 1657 N N . ALA B 2 176 ? 36.764 45.420 31.455 1.00 23.73 152 ALA B N 1
ATOM 1658 C CA . ALA B 2 176 ? 37.502 46.184 32.450 1.00 23.12 152 ALA B CA 1
ATOM 1659 C C . ALA B 2 176 ? 36.570 46.823 33.476 1.00 23.06 152 ALA B C 1
ATOM 1660 O O . ALA B 2 176 ? 36.952 46.985 34.631 1.00 22.30 152 ALA B O 1
ATOM 1662 N N A SER B 2 177 ? 35.352 47.169 33.058 0.50 22.78 153 SER B N 1
ATOM 1663 N N B SER B 2 177 ? 35.354 47.165 33.056 0.50 22.84 153 SER B N 1
ATOM 1664 C CA A SER B 2 177 ? 34.389 47.818 33.953 0.50 23.03 153 SER B CA 1
ATOM 1665 C CA B SER B 2 177 ? 34.391 47.809 33.948 0.50 23.16 153 SER B CA 1
ATOM 1666 C C A SER B 2 177 ? 33.802 46.879 35.002 0.50 24.08 153 SER B C 1
ATOM 1667 C C B SER B 2 177 ? 33.775 46.873 34.980 0.50 24.14 153 SER B C 1
ATOM 1668 O O A SER B 2 177 ? 33.066 47.322 35.891 0.50 24.91 153 SER B O 1
ATOM 1669 O O B SER B 2 177 ? 32.990 47.308 35.831 0.50 25.02 153 SER B O 1
ATOM 1674 N N . GLY B 2 178 ? 34.123 45.594 34.898 1.00 23.56 154 GLY B N 1
ATOM 1675 C CA . GLY B 2 178 ? 33.637 44.618 35.835 1.00 25.18 154 GLY B CA 1
ATOM 1676 C C . GLY B 2 178 ? 32.461 43.758 35.436 1.00 26.96 154 GLY B C 1
ATOM 1677 O O . GLY B 2 178 ? 31.904 43.094 36.290 1.00 27.79 154 GLY B O 1
ATOM 1678 N N . MET B 2 179 ? 32.064 43.757 34.169 1.00 28.46 155 MET B N 1
ATOM 1679 C CA . MET B 2 179 ? 30.952 42.907 33.773 1.00 29.93 155 MET B CA 1
ATOM 1680 C C . MET B 2 179 ? 31.320 41.441 33.979 1.00 30.71 155 MET B C 1
ATOM 1681 O O . MET B 2 179 ? 32.437 41.029 33.678 1.00 29.14 155 MET B O 1
ATOM 1686 N N . SER B 2 180 ? 30.375 40.644 34.472 1.00 31.33 156 SER B N 1
ATOM 1687 C CA . SER B 2 180 ? 30.644 39.223 34.668 1.00 31.76 156 SER B CA 1
ATOM 1688 C C . SER B 2 180 ? 30.682 38.528 33.314 1.00 31.98 156 SER B C 1
ATOM 1689 O O . SER B 2 180 ? 30.149 39.036 32.334 1.00 32.04 156 SER B O 1
ATOM 1692 N N . PRO B 2 181 ? 31.323 37.358 33.246 1.00 33.30 157 PRO B N 1
ATOM 1693 C CA . PRO B 2 181 ? 31.342 36.649 31.972 1.00 33.84 157 PRO B CA 1
ATOM 1694 C C . PRO B 2 181 ? 29.914 36.353 31.485 1.00 34.94 157 PRO B C 1
ATOM 1695 O O . PRO B 2 181 ? 29.625 36.463 30.295 1.00 34.99 157 PRO B O 1
ATOM 1699 N N . ALA B 2 182 ? 29.032 35.986 32.409 1.00 35.83 158 ALA B N 1
ATOM 1700 C CA . ALA B 2 182 ? 27.640 35.698 32.069 1.00 36.57 158 ALA B CA 1
ATOM 1701 C C . ALA B 2 182 ? 26.953 36.931 31.502 1.00 36.28 158 ALA B C 1
ATOM 1702 O O . ALA B 2 182 ? 26.299 36.863 30.461 1.00 38.25 158 ALA B O 1
ATOM 1704 N N . ALA B 2 183 ? 27.090 38.060 32.191 1.00 35.48 159 ALA B N 1
ATOM 1705 C CA . ALA B 2 183 ? 26.470 39.308 31.738 1.00 34.22 159 ALA B CA 1
ATOM 1706 C C . ALA B 2 183 ? 27.043 39.735 30.394 1.00 34.00 159 ALA B C 1
ATOM 1707 O O . ALA B 2 183 ? 26.303 40.169 29.517 1.00 33.54 159 ALA B O 1
ATOM 1709 N N . PHE B 2 184 ? 28.361 39.623 30.241 1.00 32.93 160 PHE B N 1
ATOM 1710 C CA . PHE B 2 184 ? 29.010 40.001 28.987 1.00 33.06 160 PHE B CA 1
ATOM 1711 C C . PHE B 2 184 ? 28.524 39.148 27.815 1.00 34.32 160 PHE B C 1
ATOM 1712 O O . PHE B 2 184 ? 28.311 39.659 26.719 1.00 35.72 160 PHE B O 1
ATOM 1720 N N . LYS B 2 185 ? 28.348 37.852 28.039 1.00 35.74 161 LYS B N 1
ATOM 1721 C CA . LYS B 2 185 ? 27.862 36.969 26.979 1.00 37.07 161 LYS B CA 1
ATOM 1722 C C . LYS B 2 185 ? 26.470 37.426 26.520 1.00 38.24 161 LYS B C 1
ATOM 1723 O O . LYS B 2 185 ? 26.192 37.536 25.323 1.00 38.47 161 LYS B O 1
ATOM 1729 N N . THR B 2 186 ? 25.595 37.676 27.486 1.00 38.40 162 THR B N 1
ATOM 1730 C CA . THR B 2 186 ? 24.238 38.118 27.187 1.00 39.67 162 THR B CA 1
ATOM 1731 C C . THR B 2 186 ? 24.277 39.404 26.361 1.00 39.11 162 THR B C 1
ATOM 1732 O O . THR B 2 186 ? 23.617 39.509 25.329 1.00 38.75 162 THR B O 1
ATOM 1736 N N . LEU B 2 187 ? 25.064 40.376 26.815 1.00 38.12 163 LEU B N 1
ATOM 1737 C CA . LEU B 2 187 ? 25.187 41.643 26.109 1.00 38.23 163 LEU B CA 1
ATOM 1738 C C . LEU B 2 187 ? 25.778 41.434 24.720 1.00 39.23 163 LEU B C 1
ATOM 1739 O O . LEU B 2 187 ? 25.223 41.906 23.731 1.00 39.66 163 LEU B O 1
ATOM 1744 N N . SER B 2 188 ? 26.900 40.727 24.646 1.00 39.97 164 SER B N 1
ATOM 1745 C CA . SER B 2 188 ? 27.557 40.463 23.364 1.00 41.84 164 SER B CA 1
ATOM 1746 C C . SER B 2 188 ? 26.609 39.793 22.371 1.00 44.50 164 SER B C 1
ATOM 1747 O O . SER B 2 188 ? 26.561 40.174 21.202 1.00 44.72 164 SER B O 1
ATOM 1750 N N . ASP B 2 189 ? 25.847 38.807 22.841 1.00 46.86 165 ASP B N 1
ATOM 1751 C CA . ASP B 2 189 ? 24.909 38.093 21.976 1.00 49.11 165 ASP B CA 1
ATOM 1752 C C . ASP B 2 189 ? 23.783 38.961 21.407 1.00 51.05 165 ASP B C 1
ATOM 1753 O O . ASP B 2 189 ? 23.471 38.841 20.226 1.00 51.16 165 ASP B O 1
ATOM 1758 N N . LYS B 2 190 ? 23.179 39.833 22.213 1.00 52.17 166 LYS B N 1
ATOM 1759 C CA . LYS B 2 190 ? 22.090 40.670 21.683 1.00 54.14 166 LYS B CA 1
ATOM 1760 C C . LYS B 2 190 ? 22.551 42.074 21.306 1.00 54.26 166 LYS B C 1
ATOM 1761 O O . LYS B 2 190 ? 21.743 42.982 21.138 1.00 55.24 166 LYS B O 1
ATOM 1767 N N . MET B 2 191 ? 23.859 42.241 21.177 1.00 54.20 167 MET B N 1
ATOM 1768 C CA . MET B 2 191 ? 24.443 43.508 20.792 1.00 53.94 167 MET B CA 1
ATOM 1769 C C . MET B 2 191 ? 24.852 43.274 19.345 1.00 54.95 167 MET B C 1
ATOM 1770 O O . MET B 2 191 ? 25.519 42.286 19.045 1.00 55.57 167 MET B O 1
ATOM 1775 N N . ASP B 2 192 ? 24.424 44.141 18.437 1.00 55.22 168 ASP B N 1
ATOM 1776 C CA . ASP B 2 192 ? 24.775 43.973 17.026 1.00 56.17 168 ASP B CA 1
ATOM 1777 C C . ASP B 2 192 ? 25.912 44.941 16.752 1.00 55.21 168 ASP B C 1
ATOM 1778 O O . ASP B 2 192 ? 25.696 46.101 16.420 1.00 54.43 168 ASP B O 1
ATOM 1783 N N . LEU B 2 193 ? 27.135 44.447 16.891 1.00 55.34 169 LEU B N 1
ATOM 1784 C CA . LEU B 2 193 ? 28.318 45.275 16.704 1.00 55.11 169 LEU B CA 1
ATOM 1785 C C . LEU B 2 193 ? 28.516 45.748 15.253 1.00 56.08 169 LEU B C 1
ATOM 1786 O O . LEU B 2 193 ? 29.079 46.813 15.017 1.00 55.88 169 LEU B O 1
ATOM 1791 N N . ILE B 2 194 ? 28.051 44.970 14.283 1.00 57.88 170 ILE B N 1
ATOM 1792 C CA . ILE B 2 194 ? 28.184 45.357 12.878 1.00 59.17 170 ILE B CA 1
ATOM 1793 C C . ILE B 2 194 ? 27.315 46.586 12.613 1.00 59.24 170 ILE B C 1
ATOM 1794 O O . ILE B 2 194 ? 27.739 47.553 11.966 1.00 58.41 170 ILE B O 1
ATOM 1799 N N . SER B 2 195 ? 26.090 46.535 13.120 1.00 59.48 171 SER B N 1
ATOM 1800 C CA . SER B 2 195 ? 25.153 47.634 12.960 1.00 60.21 171 SER B CA 1
ATOM 1801 C C . SER B 2 195 ? 25.633 48.870 13.714 1.00 59.19 171 SER B C 1
ATOM 1802 O O . SER B 2 195 ? 25.607 49.977 13.177 1.00 59.41 171 SER B O 1
ATOM 1805 N N . LEU B 2 196 ? 26.067 48.679 14.959 1.00 58.19 172 LEU B N 1
ATOM 1806 C CA . LEU B 2 196 ? 26.544 49.791 15.777 1.00 57.62 172 LEU B CA 1
ATOM 1807 C C . LEU B 2 196 ? 27.746 50.495 15.151 1.00 58.29 172 LEU B C 1
ATOM 1808 O O . LEU B 2 196 ? 27.794 51.723 15.118 1.00 57.57 172 LEU B O 1
ATOM 1813 N N . LEU B 2 197 ? 28.706 49.722 14.652 1.00 60.04 173 LEU B N 1
ATOM 1814 C CA . LEU B 2 197 ? 29.896 50.293 14.013 1.00 61.45 173 LEU B CA 1
ATOM 1815 C C . LEU B 2 197 ? 29.573 50.964 12.687 1.00 64.09 173 LEU B C 1
ATOM 1816 O O . LEU B 2 197 ? 30.003 52.089 12.442 1.00 64.16 173 LEU B O 1
ATOM 1821 N N . ASP B 2 198 ? 28.825 50.274 11.831 1.00 66.99 174 ASP B N 1
ATOM 1822 C CA . ASP B 2 198 ? 28.458 50.827 10.531 1.00 69.94 174 ASP B CA 1
ATOM 1823 C C . ASP B 2 198 ? 27.739 52.156 10.734 1.00 71.30 174 ASP B C 1
ATOM 1824 O O . ASP B 2 198 ? 28.074 53.159 10.097 1.00 71.60 174 ASP B O 1
ATOM 1829 N N . SER B 2 199 ? 26.761 52.157 11.637 1.00 72.58 175 SER B N 1
ATOM 1830 C CA . SER B 2 199 ? 25.981 53.354 11.932 1.00 74.16 175 SER B CA 1
ATOM 1831 C C . SER B 2 199 ? 26.863 54.555 12.254 1.00 74.92 175 SER B C 1
ATOM 1832 O O . SER B 2 199 ? 26.632 55.640 11.721 1.00 75.71 175 SER B O 1
ATOM 1835 N N . SER B 2 200 ? 27.865 54.361 13.114 1.00 75.29 176 SER B N 1
ATOM 1836 C CA . SER B 2 200 ? 28.777 55.446 13.494 1.00 76.23 176 SER B CA 1
ATOM 1837 C C . SER B 2 200 ? 28.795 56.483 12.372 1.00 78.25 176 SER B C 1
ATOM 1838 O O . SER B 2 200 ? 29.549 56.359 11.407 1.00 78.88 176 SER B O 1
ATOM 1841 N N . ASN B 2 201 ? 27.949 57.501 12.520 1.00 80.00 177 ASN B N 1
ATOM 1842 C CA . ASN B 2 201 ? 27.799 58.564 11.527 1.00 82.23 177 ASN B CA 1
ATOM 1843 C C . ASN B 2 201 ? 29.031 59.461 11.365 1.00 83.01 177 ASN B C 1
ATOM 1844 O O . ASN B 2 201 ? 29.213 60.431 12.102 1.00 82.45 177 ASN B O 1
ATOM 1849 N N . LYS B 2 202 ? 29.852 59.119 10.373 1.00 84.77 178 LYS B N 1
ATOM 1850 C CA . LYS B 2 202 ? 31.092 59.834 10.037 1.00 85.84 178 LYS B CA 1
ATOM 1851 C C . LYS B 2 202 ? 31.866 60.504 11.172 1.00 85.44 178 LYS B C 1
ATOM 1852 O O . LYS B 2 202 ? 31.622 61.663 11.518 1.00 85.87 178 LYS B O 1
ATOM 1858 N N . LYS B 2 203 ? 32.803 59.754 11.742 1.00 85.12 179 LYS B N 1
ATOM 1859 C CA . LYS B 2 203 ? 33.677 60.257 12.795 1.00 84.81 179 LYS B CA 1
ATOM 1860 C C . LYS B 2 203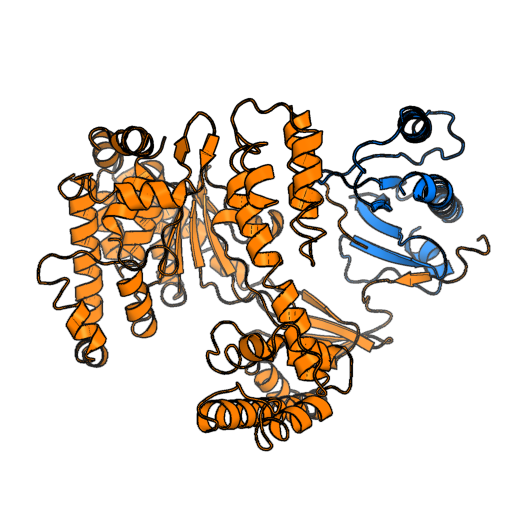 ? 34.998 60.630 12.128 1.00 85.54 179 LYS B C 1
ATOM 1861 O O . LYS B 2 203 ? 36.083 60.432 12.675 1.00 84.59 179 LYS B O 1
ATOM 1867 N N . LEU B 2 204 ? 34.856 61.177 10.918 1.00 87.34 180 LEU B N 1
ATOM 1868 C CA . LEU B 2 204 ? 35.958 61.639 10.089 1.00 88.31 180 LEU B CA 1
ATOM 1869 C C . LEU B 2 204 ? 36.073 63.150 10.274 1.00 88.78 180 LEU B C 1
ATOM 1870 O O . LEU B 2 204 ? 36.868 63.813 9.604 1.00 89.42 180 LEU B O 1
ATOM 1875 N N . LYS B 2 205 ? 35.250 63.692 11.173 1.00 88.39 181 LYS B N 1
ATOM 1876 C CA . LYS B 2 205 ? 35.283 65.111 11.481 1.00 89.14 181 LYS B CA 1
ATOM 1877 C C . LYS B 2 205 ? 36.595 65.314 12.218 1.00 88.52 181 LYS B C 1
ATOM 1878 O O . LYS B 2 205 ? 37.169 66.403 12.209 1.00 89.13 181 LYS B O 1
ATOM 1884 N N . LEU B 2 206 ? 37.051 64.242 12.866 1.00 87.56 182 LEU B N 1
ATOM 1885 C CA . LEU B 2 206 ? 38.302 64.245 13.600 1.00 86.98 182 LEU B CA 1
ATOM 1886 C C . LEU B 2 206 ? 39.419 64.594 12.626 1.00 87.78 182 LEU B C 1
ATOM 1887 O O . LEU B 2 206 ? 40.159 65.551 12.840 1.00 87.96 182 LEU B O 1
ATOM 1892 N N . PHE B 2 207 ? 39.522 63.817 11.551 1.00 88.38 183 PHE B N 1
ATOM 1893 C CA . PHE B 2 207 ? 40.537 64.044 10.528 1.00 89.60 183 PHE B CA 1
ATOM 1894 C C . PHE B 2 207 ? 40.526 65.509 10.086 1.00 90.80 183 PHE B C 1
ATOM 1895 O O . PHE B 2 207 ? 41.585 66.120 9.931 1.00 91.33 183 PHE B O 1
ATOM 1903 N N . GLN B 2 208 ? 39.332 66.069 9.890 1.00 91.21 184 GLN B N 1
ATOM 1904 C CA . GLN B 2 208 ? 39.212 67.465 9.466 1.00 92.59 184 GLN B CA 1
ATOM 1905 C C . GLN B 2 208 ? 39.645 68.467 10.535 1.00 92.08 184 GLN B C 1
ATOM 1906 O O . GLN B 2 208 ? 40.373 69.408 10.224 1.00 92.95 184 GLN B O 1
ATOM 1912 N N . HIS B 2 209 ? 39.213 68.288 11.781 1.00 90.75 185 HIS B N 1
ATOM 1913 C CA . HIS B 2 209 ? 39.626 69.219 12.838 1.00 90.50 185 HIS B CA 1
ATOM 1914 C C . HIS B 2 209 ? 41.134 69.216 13.074 1.00 90.01 185 HIS B C 1
ATOM 1915 O O . HIS B 2 209 ? 41.692 70.216 13.529 1.00 90.40 185 HIS B O 1
ATOM 1922 N N . ILE B 2 210 ? 41.797 68.107 12.760 1.00 89.18 186 ILE B N 1
ATOM 1923 C CA . ILE B 2 210 ? 43.244 68.021 12.941 1.00 88.91 186 ILE B CA 1
ATOM 1924 C C . ILE B 2 210 ? 43.978 68.894 11.905 1.00 90.35 186 ILE B C 1
ATOM 1925 O O . ILE B 2 210 ? 45.202 68.848 11.797 1.00 90.52 186 ILE B O 1
ATOM 1930 N N . SER B 2 211 ? 43.221 69.687 11.147 1.00 91.55 187 SER B N 1
ATOM 1931 C CA . SER B 2 211 ? 43.798 70.585 10.151 1.00 93.20 187 SER B CA 1
ATOM 1932 C C . SER B 2 211 ? 44.481 71.732 10.890 1.00 93.58 187 SER B C 1
ATOM 1933 O O . SER B 2 211 ? 45.567 72.174 10.511 1.00 94.50 187 SER B O 1
ATOM 1936 N N . SER B 2 212 ? 43.826 72.203 11.951 1.00 92.86 188 SER B N 1
ATOM 1937 C CA . SER B 2 212 ? 44.344 73.287 12.776 1.00 92.99 188 SER B CA 1
ATOM 1938 C C . SER B 2 212 ? 44.762 72.735 14.135 1.00 91.28 188 SER B C 1
ATOM 1939 O O . SER B 2 212 ? 44.207 71.743 14.611 1.00 89.60 188 SER B O 1
ATOM 1942 N N . GLY B 2 228 ? 52.843 65.226 19.311 1.00 70.18 204 GLY B N 1
ATOM 1943 C CA . GLY B 2 228 ? 52.353 65.640 17.998 1.00 71.03 204 GLY B CA 1
ATOM 1944 C C . GLY B 2 228 ? 50.906 65.237 17.752 1.00 70.51 204 GLY B C 1
ATOM 1945 O O . GLY B 2 228 ? 50.025 65.536 18.558 1.00 70.10 204 GLY B O 1
ATOM 1946 N N . PHE B 2 229 ? 50.672 64.550 16.636 1.00 70.53 205 PHE B N 1
ATOM 1947 C CA . PHE B 2 229 ? 49.339 64.090 16.236 1.00 69.81 205 PHE B CA 1
ATOM 1948 C C . PHE B 2 229 ? 48.432 63.627 17.379 1.00 68.36 205 PHE B C 1
ATOM 1949 O O . PHE B 2 229 ? 47.352 64.182 17.578 1.00 68.30 205 PHE B O 1
ATOM 1957 N N . SER B 2 230 ? 48.862 62.606 18.112 1.00 66.97 206 SER B N 1
ATOM 1958 C CA . SER B 2 230 ? 48.075 62.073 19.221 1.00 65.61 206 SER B CA 1
ATOM 1959 C C . SER B 2 230 ? 47.575 63.188 20.146 1.00 65.29 206 SER B C 1
ATOM 1960 O O . SER B 2 230 ? 46.439 63.143 20.618 1.00 64.51 206 SER B O 1
ATOM 1963 N N . GLU B 2 231 ? 48.419 64.185 20.402 1.00 65.42 207 GLU B N 1
ATOM 1964 C CA . GLU B 2 231 ? 48.030 65.302 21.261 1.00 65.50 207 GLU B CA 1
ATOM 1965 C C . GLU B 2 231 ? 47.070 66.245 20.550 1.00 65.34 207 GLU B C 1
ATOM 1966 O O . GLU B 2 231 ? 46.261 66.907 21.193 1.00 65.28 207 GLU B O 1
ATOM 1972 N N . LEU B 2 232 ? 47.159 66.313 19.225 1.00 65.03 208 LEU B N 1
ATOM 1973 C CA . LEU B 2 232 ? 46.269 67.177 18.461 1.00 65.02 208 LEU B CA 1
ATOM 1974 C C . LEU B 2 232 ? 44.868 66.567 18.455 1.00 63.14 208 LEU B C 1
ATOM 1975 O O . LEU B 2 232 ? 43.867 67.280 18.553 1.00 62.61 208 LEU B O 1
ATOM 1980 N N . LEU B 2 233 ? 44.808 65.242 18.337 1.00 61.13 209 LEU B N 1
ATOM 1981 C CA . LEU B 2 233 ? 43.536 64.526 18.316 1.00 59.90 209 LEU B CA 1
ATOM 1982 C C . LEU B 2 233 ? 42.778 64.739 19.621 1.00 59.28 209 LEU B C 1
ATOM 1983 O O . LEU B 2 233 ? 41.577 64.996 19.612 1.00 58.08 209 LEU B O 1
ATOM 1988 N N . LEU B 2 234 ? 43.488 64.640 20.739 1.00 59.26 210 LEU B N 1
ATOM 1989 C CA . LEU B 2 234 ? 42.882 64.834 22.049 1.00 59.58 210 LEU B CA 1
ATOM 1990 C C . LEU B 2 234 ? 42.339 66.254 22.187 1.00 61.20 210 LEU B C 1
ATOM 1991 O O . LEU B 2 234 ? 41.223 66.461 22.663 1.00 61.26 210 LEU B O 1
ATOM 1996 N N . ASN B 2 235 ? 43.123 67.229 21.746 1.00 63.15 211 ASN B N 1
ATOM 1997 C CA . ASN B 2 235 ? 42.725 68.632 21.831 1.00 65.04 211 ASN B CA 1
ATOM 1998 C C . ASN B 2 235 ? 41.522 69.017 20.976 1.00 66.01 211 ASN B C 1
ATOM 1999 O O . ASN B 2 235 ? 40.960 70.093 21.163 1.00 67.02 211 ASN B O 1
ATOM 2004 N N . VAL B 2 236 ? 41.121 68.156 20.044 1.00 66.40 212 VAL B N 1
ATOM 2005 C CA . VAL B 2 236 ? 39.982 68.467 19.182 1.00 67.42 212 VAL B CA 1
ATOM 2006 C C . VAL B 2 236 ? 38.691 67.742 19.559 1.00 67.31 212 VAL B C 1
ATOM 2007 O O . VAL B 2 236 ? 37.634 68.055 19.019 1.00 68.05 212 VAL B O 1
ATOM 2011 N N . LEU B 2 237 ? 38.760 66.791 20.486 1.00 66.81 213 LEU B N 1
ATOM 2012 C CA . LEU B 2 237 ? 37.563 66.053 20.891 1.00 66.73 213 LEU B CA 1
ATOM 2013 C C . LEU B 2 237 ? 36.443 66.954 21.436 1.00 67.69 213 LEU B C 1
ATOM 2014 O O . LEU B 2 237 ? 35.272 66.727 21.128 1.00 68.39 213 LEU B O 1
ATOM 2019 N N . PRO B 2 238 ? 36.791 67.976 22.243 1.00 68.49 214 PRO B N 1
ATOM 2020 C CA . PRO B 2 238 ? 35.750 68.863 22.780 1.00 69.00 214 PRO B CA 1
ATOM 2021 C C . PRO B 2 238 ? 34.870 69.527 21.715 1.00 70.18 214 PRO B C 1
ATOM 2022 O O . PRO B 2 238 ? 33.706 69.818 21.989 1.00 70.61 214 PRO B O 1
ATOM 2026 N N . ARG B 2 239 ? 35.408 69.764 20.517 1.00 70.75 215 ARG B N 1
ATOM 2027 C CA . ARG B 2 239 ? 34.617 70.384 19.445 1.00 71.72 215 ARG B CA 1
ATOM 2028 C C . ARG B 2 239 ? 33.954 69.324 18.547 1.00 70.59 215 ARG B C 1
ATOM 2029 O O . ARG B 2 239 ? 33.614 69.591 17.394 1.00 71.43 215 ARG B O 1
ATOM 2037 N N . ILE B 2 240 ? 33.782 68.125 19.105 1.00 68.25 216 ILE B N 1
ATOM 2038 C CA . ILE B 2 240 ? 33.153 66.987 18.435 1.00 66.96 216 ILE B CA 1
ATOM 2039 C C . ILE B 2 240 ? 32.109 66.444 19.409 1.00 64.51 216 ILE B C 1
ATOM 2040 O O . ILE B 2 240 ? 32.373 66.359 20.606 1.00 63.73 216 ILE B O 1
ATOM 2045 N N . ASP B 2 241 ? 30.930 66.087 18.906 1.00 62.69 217 ASP B N 1
ATOM 2046 C CA . ASP B 2 241 ? 29.861 65.582 19.762 1.00 60.21 217 ASP B CA 1
ATOM 2047 C C . ASP B 2 241 ? 29.399 64.198 19.326 1.00 57.45 217 ASP B C 1
ATOM 2048 O O . ASP B 2 241 ? 28.553 64.058 18.449 1.00 57.53 217 ASP B O 1
ATOM 2053 N N . SER B 2 242 ? 29.957 63.175 19.956 1.00 53.52 218 SER B N 1
ATOM 2054 C CA . SER B 2 242 ? 29.618 61.798 19.629 1.00 51.09 218 SER B CA 1
ATOM 2055 C C . SER B 2 242 ? 29.009 61.092 20.822 1.00 48.84 218 SER B C 1
ATOM 2056 O O . SER B 2 242 ? 28.756 59.893 20.768 1.00 48.10 218 SER B O 1
ATOM 2059 N N . ARG B 2 243 ? 28.746 61.845 21.883 1.00 46.85 219 ARG B N 1
ATOM 2060 C CA . ARG B 2 243 ? 28.250 61.267 23.119 1.00 45.72 219 ARG B CA 1
ATOM 2061 C C . ARG B 2 243 ? 26.899 60.563 23.006 1.00 44.79 219 ARG B C 1
ATOM 2062 O O . ARG B 2 243 ? 26.644 59.587 23.718 1.00 44.05 219 ARG B O 1
ATOM 2070 N N . ALA B 2 244 ? 26.052 61.027 22.096 1.00 44.37 220 ALA B N 1
ATOM 2071 C CA . ALA B 2 244 ? 24.737 60.427 21.909 1.00 44.14 220 ALA B CA 1
ATOM 2072 C C . ALA B 2 244 ? 24.697 59.319 20.841 1.00 43.10 220 ALA B C 1
ATOM 2073 O O . ALA B 2 244 ? 23.657 58.699 20.645 1.00 43.41 220 ALA B O 1
ATOM 2075 N N . GLU B 2 245 ? 25.806 59.064 20.145 1.00 41.70 221 GLU B N 1
ATOM 2076 C CA . GLU B 2 245 ? 25.814 57.996 19.145 1.00 40.85 221 GLU B CA 1
ATOM 2077 C C . GLU B 2 245 ? 25.482 56.684 19.880 1.00 39.50 221 GLU B C 1
ATOM 2078 O O . GLU B 2 245 ? 26.039 56.412 20.947 1.00 36.74 221 GLU B O 1
ATOM 2084 N N . PRO B 2 246 ? 24.549 55.884 19.332 1.00 39.68 222 PRO B N 1
ATOM 2085 C CA . PRO B 2 246 ? 24.123 54.624 19.948 1.00 38.94 222 PRO B CA 1
ATOM 2086 C C . PRO B 2 246 ? 25.217 53.730 20.514 1.00 37.16 222 PRO B C 1
ATOM 2087 O O . PRO B 2 246 ? 25.054 53.203 21.618 1.00 36.31 222 PRO B O 1
ATOM 2091 N N . LEU B 2 247 ? 26.316 53.548 19.789 1.00 36.16 223 LEU B N 1
ATOM 2092 C CA . LEU B 2 247 ? 27.400 52.707 20.283 1.00 35.17 223 LEU B CA 1
ATOM 2093 C C . LEU B 2 247 ? 28.019 53.276 21.554 1.00 33.39 223 LEU B C 1
ATOM 2094 O O . LEU B 2 247 ? 28.271 52.539 22.506 1.00 31.53 223 LEU B O 1
ATOM 2099 N N . GLU B 2 248 ? 28.249 54.587 21.568 1.00 32.41 224 GLU B N 1
ATOM 2100 C CA . GLU B 2 248 ? 28.861 55.236 22.715 1.00 31.28 224 GLU B CA 1
ATOM 2101 C C . GLU B 2 248 ? 27.908 55.280 23.915 1.00 29.88 224 GLU B C 1
ATOM 2102 O O . GLU B 2 248 ? 28.334 55.085 25.047 1.00 29.16 224 GLU B O 1
ATOM 2108 N N . ARG B 2 249 ? 26.632 55.550 23.663 1.00 29.89 225 ARG B N 1
ATOM 2109 C CA . ARG B 2 249 ? 25.612 55.583 24.715 1.00 29.83 225 ARG B CA 1
ATOM 2110 C C . ARG B 2 249 ? 25.528 54.220 25.379 1.00 29.64 225 ARG B C 1
ATOM 2111 O O . ARG B 2 249 ? 25.450 54.108 26.599 1.00 28.10 225 ARG B O 1
ATOM 2119 N N . LEU B 2 250 ? 25.535 53.181 24.555 1.00 31.15 226 LEU B N 1
ATOM 2120 C CA . LEU B 2 250 ? 25.476 51.810 25.043 1.00 31.55 226 LEU B CA 1
ATOM 2121 C C . LEU B 2 250 ? 26.685 51.488 25.908 1.00 30.50 226 LEU B C 1
ATOM 2122 O O . LEU B 2 250 ? 26.544 50.976 27.021 1.00 29.97 226 LEU B O 1
ATOM 2127 N N . LEU B 2 251 ? 27.880 51.767 25.398 1.00 29.25 227 LEU B N 1
ATOM 2128 C CA . LEU B 2 251 ? 29.085 51.508 26.169 1.00 29.06 227 LEU B CA 1
ATOM 2129 C C . LEU B 2 251 ? 29.115 52.310 27.458 1.00 26.92 227 LEU B C 1
ATOM 2130 O O . LEU B 2 251 ? 29.499 51.799 28.505 1.00 26.76 227 LEU B O 1
ATOM 2135 N N . ARG B 2 252 ? 28.711 53.570 27.386 1.00 26.46 228 ARG B N 1
ATOM 2136 C CA . ARG B 2 252 ? 28.715 54.415 28.572 1.00 25.51 228 ARG B CA 1
ATOM 2137 C C . ARG B 2 252 ? 27.754 53.858 29.626 1.00 25.08 228 ARG B C 1
ATOM 2138 O O . ARG B 2 252 ? 28.096 53.792 30.802 1.00 23.19 228 ARG B O 1
ATOM 2146 N N . ASP B 2 253 ? 26.572 53.432 29.200 1.00 24.65 229 ASP B N 1
ATOM 2147 C CA . ASP B 2 253 ? 25.598 52.891 30.136 1.00 25.25 229 ASP B CA 1
ATOM 2148 C C . ASP B 2 253 ? 25.994 51.554 30.725 1.00 24.32 229 ASP B C 1
ATOM 2149 O O . ASP B 2 253 ? 25.841 51.353 31.918 1.00 23.40 229 ASP B O 1
ATOM 2154 N N . GLU B 2 254 ? 26.485 50.633 29.898 1.00 24.77 230 GLU B N 1
ATOM 2155 C CA . GLU B 2 254 ? 26.877 49.311 30.395 1.00 25.05 230 GLU B CA 1
ATOM 2156 C C . GLU B 2 254 ? 28.117 49.350 31.302 1.00 24.54 230 GLU B C 1
ATOM 2157 O O . GLU B 2 254 ? 28.162 48.643 32.307 1.00 23.91 230 GLU B O 1
ATOM 2163 N N . THR B 2 255 ? 29.112 50.163 30.951 1.00 25.00 231 THR B N 1
ATOM 2164 C CA . THR B 2 255 ? 30.319 50.270 31.766 1.00 23.22 231 THR B CA 1
ATOM 2165 C C . THR B 2 255 ? 29.986 50.918 33.102 1.00 24.12 231 THR B C 1
ATOM 2166 O O . THR B 2 255 ? 30.471 50.485 34.146 1.00 23.31 231 THR B O 1
ATOM 2170 N N . ARG B 2 256 ? 29.136 51.938 33.073 1.00 24.45 232 ARG B N 1
ATOM 2171 C CA . ARG B 2 256 ? 28.737 52.592 34.306 1.00 25.00 232 ARG B CA 1
ATOM 2172 C C . ARG B 2 256 ? 27.973 51.621 35.229 1.00 25.28 232 ARG B C 1
ATOM 2173 O O . ARG B 2 256 ? 28.230 51.543 36.438 1.00 24.82 232 ARG B O 1
ATOM 2181 N N . LYS B 2 257 ? 27.028 50.888 34.661 1.00 26.19 233 LYS B N 1
ATOM 2182 C CA . LYS B 2 257 ? 26.254 49.938 35.437 1.00 27.30 233 LYS B CA 1
ATOM 2183 C C . LYS B 2 257 ? 27.179 48.897 36.087 1.00 26.50 233 LYS B C 1
ATOM 2184 O O . LYS B 2 257 ? 27.054 48.612 37.272 1.00 25.78 233 LYS B O 1
ATOM 2190 N N . ALA B 2 258 ? 28.122 48.348 35.316 1.00 24.78 234 ALA B N 1
ATOM 2191 C CA . ALA B 2 258 ? 29.045 47.360 35.838 1.00 24.44 234 ALA B CA 1
ATOM 2192 C C . ALA B 2 258 ? 29.882 47.926 36.989 1.00 23.42 234 ALA B C 1
ATOM 2193 O O . ALA B 2 258 ? 29.986 47.303 38.040 1.00 23.80 234 ALA B O 1
ATOM 2195 N N . VAL B 2 259 ? 30.445 49.113 36.802 1.00 22.72 235 VAL B N 1
ATOM 2196 C CA . VAL B 2 259 ? 31.263 49.742 37.840 1.00 22.69 235 VAL B CA 1
ATOM 2197 C C . VAL B 2 259 ? 30.442 50.032 39.095 1.00 23.43 235 VAL B C 1
ATOM 2198 O O . VAL B 2 259 ? 30.870 49.723 40.202 1.00 22.77 235 VAL B O 1
ATOM 2202 N N . LEU B 2 260 ? 29.258 50.596 38.931 1.00 23.70 236 LEU B N 1
ATOM 2203 C CA . LEU B 2 260 ? 28.420 50.894 40.090 1.00 24.52 236 LEU B CA 1
ATOM 2204 C C . LEU B 2 260 ? 28.016 49.637 40.847 1.00 25.84 236 LEU B C 1
ATOM 2205 O O . LEU B 2 260 ? 27.939 49.656 42.070 1.00 27.55 236 LEU B O 1
ATOM 2210 N N . GLY B 2 261 ? 27.782 48.550 40.124 1.00 26.23 237 GLY B N 1
ATOM 2211 C CA . GLY B 2 261 ? 27.426 47.278 40.722 1.00 27.30 237 GLY B CA 1
ATOM 2212 C C . GLY B 2 261 ? 28.577 46.713 41.546 1.00 27.06 237 GLY B C 1
ATOM 2213 O O . GLY B 2 261 ? 28.347 46.178 42.629 1.00 26.99 237 GLY B O 1
ATOM 2214 N N . GLN B 2 262 ? 29.810 46.820 41.036 1.00 25.29 238 GLN B N 1
ATOM 2215 C CA . GLN B 2 262 ? 30.992 46.334 41.763 1.00 25.53 238 GLN B CA 1
ATOM 2216 C C . GLN B 2 262 ? 31.171 47.156 43.033 1.00 25.39 238 GLN B C 1
ATOM 2217 O O . GLN B 2 262 ? 31.406 46.609 44.127 1.00 27.78 238 GLN B O 1
ATOM 2223 N N . ILE B 2 263 ? 31.054 48.465 42.900 1.00 24.46 239 ILE B N 1
ATOM 2224 C CA . ILE B 2 263 ? 31.186 49.345 44.054 1.00 25.46 239 ILE B CA 1
ATOM 2225 C C . ILE B 2 263 ? 30.164 48.984 45.131 1.00 27.20 239 ILE B C 1
ATOM 2226 O O . ILE B 2 263 ? 30.510 48.827 46.314 1.00 27.49 239 ILE B O 1
ATOM 2231 N N . ALA B 2 264 ? 28.909 48.839 44.717 1.00 28.78 240 ALA B N 1
ATOM 2232 C CA . ALA B 2 264 ? 27.827 48.510 45.644 1.00 31.05 240 ALA B CA 1
ATOM 2233 C C . ALA B 2 264 ? 28.014 47.172 46.360 1.00 31.71 240 ALA B C 1
ATOM 2234 O O . ALA B 2 264 ? 27.575 47.026 47.492 1.00 33.23 240 ALA B O 1
ATOM 2236 N N A THR B 2 265 ? 28.650 46.196 45.718 0.50 31.41 241 THR B N 1
ATOM 2237 N N B THR B 2 265 ? 28.677 46.227 45.700 0.50 31.38 241 THR B N 1
ATOM 2238 C CA A THR B 2 265 ? 28.861 44.896 46.367 0.50 31.96 241 THR B CA 1
ATOM 2239 C CA B THR B 2 265 ? 28.945 44.897 46.252 0.50 31.91 241 THR B CA 1
ATOM 2240 C C A THR B 2 265 ? 30.040 44.893 47.348 0.50 31.79 241 THR B C 1
ATOM 2241 C C B THR B 2 265 ? 30.054 44.890 47.304 0.50 31.75 241 THR B C 1
ATOM 2242 O O A THR B 2 265 ? 30.267 43.903 48.045 0.50 32.32 241 THR B O 1
ATOM 2243 O O B THR B 2 265 ? 30.240 43.901 48.012 0.50 32.33 241 THR B O 1
ATOM 2250 N N . HIS B 2 266 ? 30.793 45.993 47.396 1.00 30.65 242 HIS B N 1
ATOM 2251 C CA . HIS B 2 266 ? 31.919 46.125 48.329 1.00 30.49 242 HIS B CA 1
ATOM 2252 C C . HIS B 2 266 ? 31.674 47.374 49.177 1.00 30.02 242 HIS B C 1
ATOM 2253 O O . HIS B 2 266 ? 32.301 48.413 48.954 1.00 28.56 242 HIS B O 1
ATOM 2260 N N . PRO B 2 267 ? 30.770 47.272 50.162 1.00 30.33 243 PRO B N 1
ATOM 2261 C CA . PRO B 2 267 ? 30.421 48.433 51.000 1.00 30.75 243 PRO B CA 1
ATOM 2262 C C . PRO B 2 267 ? 31.593 49.133 51.696 1.00 29.55 243 PRO B C 1
ATOM 2263 O O . PRO B 2 267 ? 31.548 50.346 51.877 1.00 28.65 243 PRO B O 1
ATOM 2267 N N . GLU B 2 268 ? 32.621 48.388 52.100 1.00 29.20 244 GLU B N 1
ATOM 2268 C CA . GLU B 2 268 ? 33.775 49.015 52.749 1.00 29.24 244 GLU B CA 1
ATOM 2269 C C . GLU B 2 268 ? 34.491 49.938 51.773 1.00 26.89 244 GLU B C 1
ATOM 2270 O O . GLU B 2 268 ? 35.024 50.976 52.156 1.00 27.67 244 GLU B O 1
ATOM 2276 N N . VAL B 2 269 ? 34.470 49.560 50.507 1.00 25.95 245 VAL B N 1
ATOM 2277 C CA . VAL B 2 269 ? 35.081 50.348 49.461 1.00 24.24 245 VAL B CA 1
ATOM 2278 C C . VAL B 2 269 ? 34.170 51.517 49.104 1.00 23.65 245 VAL B C 1
ATOM 2279 O O . VAL B 2 269 ? 34.625 52.658 48.991 1.00 22.73 245 VAL B O 1
ATOM 2283 N N . ALA B 2 270 ? 32.883 51.222 48.938 1.00 23.85 246 ALA B N 1
ATOM 2284 C CA . ALA B 2 270 ? 31.875 52.220 48.577 1.00 24.47 246 ALA B CA 1
ATOM 2285 C C . ALA B 2 270 ? 31.854 53.462 49.468 1.00 25.25 246 ALA B C 1
ATOM 2286 O O . ALA B 2 270 ? 31.598 54.578 48.982 1.00 25.69 246 ALA B O 1
ATOM 2288 N N . ARG B 2 271 ? 32.104 53.278 50.766 1.00 25.45 247 ARG B N 1
ATOM 2289 C CA . ARG B 2 271 ? 32.094 54.398 51.707 1.00 26.71 247 ARG B CA 1
ATOM 2290 C C . ARG B 2 271 ? 33.390 55.226 51.770 1.00 26.21 247 ARG B C 1
ATOM 2291 O O . ARG B 2 271 ? 33.438 56.238 52.480 1.00 26.06 247 ARG B O 1
ATOM 2299 N N . GLN B 2 272 ? 34.429 54.818 51.043 1.00 24.64 248 GLN B N 1
ATOM 2300 C CA . GLN B 2 272 ? 35.688 55.564 51.023 1.00 24.83 248 GLN B CA 1
ATOM 2301 C C . GLN B 2 272 ? 35.435 56.853 50.223 1.00 26.38 248 GLN B C 1
ATOM 2302 O O . GLN B 2 272 ? 34.831 56.826 49.144 1.00 26.04 248 GLN B O 1
ATOM 2308 N N . PRO B 2 273 ? 35.907 57.989 50.735 1.00 28.27 249 PRO B N 1
ATOM 2309 C CA . PRO B 2 273 ? 35.632 59.259 50.044 1.00 29.32 249 PRO B CA 1
ATOM 2310 C C . PRO B 2 273 ? 35.941 59.322 48.545 1.00 28.62 249 PRO B C 1
ATOM 2311 O O . PRO B 2 273 ? 35.108 59.806 47.770 1.00 28.21 249 PRO B O 1
ATOM 2315 N N . THR B 2 274 ? 37.091 58.827 48.118 1.00 27.77 250 THR B N 1
ATOM 2316 C CA . THR B 2 274 ? 37.410 58.908 46.689 1.00 27.88 250 THR B CA 1
ATOM 2317 C C . THR B 2 274 ? 36.447 58.085 45.845 1.00 26.65 250 THR B C 1
ATOM 2318 O O . THR B 2 274 ? 36.083 58.482 44.740 1.00 26.44 250 THR B O 1
ATOM 2322 N N . VAL B 2 275 ? 36.019 56.947 46.383 1.00 25.60 251 VAL B N 1
ATOM 2323 C CA . VAL B 2 275 ? 35.097 56.075 45.696 1.00 24.28 251 VAL B CA 1
ATOM 2324 C C . VAL B 2 275 ? 33.700 56.675 45.688 1.00 24.98 251 VAL B C 1
ATOM 2325 O O . VAL B 2 275 ? 33.015 56.622 44.669 1.00 24.49 251 VAL B O 1
ATOM 2329 N N . ALA B 2 276 ? 33.275 57.239 46.817 1.00 26.21 252 ALA B N 1
ATOM 2330 C CA . ALA B 2 276 ? 31.963 57.875 46.905 1.00 26.80 252 ALA B CA 1
ATOM 2331 C C . ALA B 2 276 ? 31.885 59.042 45.907 1.00 26.87 252 ALA B C 1
ATOM 2332 O O . ALA B 2 276 ? 30.829 59.288 45.309 1.00 27.61 252 ALA B O 1
ATOM 2334 N N . ALA B 2 277 ? 32.997 59.749 45.708 1.00 26.72 253 ALA B N 1
ATOM 2335 C CA . ALA B 2 277 ? 33.027 60.873 44.757 1.00 27.18 253 ALA B CA 1
ATOM 2336 C C . ALA B 2 277 ? 32.830 60.332 43.343 1.00 26.18 253 ALA B C 1
ATOM 2337 O O . ALA B 2 277 ? 32.086 60.890 42.542 1.00 26.11 253 ALA B O 1
ATOM 2339 N N . ILE B 2 278 ? 33.513 59.238 43.031 1.00 25.52 254 ILE B N 1
ATOM 2340 C CA . ILE B 2 278 ? 33.379 58.627 41.724 1.00 23.56 254 ILE B CA 1
ATOM 2341 C C . ILE B 2 278 ? 31.944 58.174 41.486 1.00 23.46 254 ILE B C 1
ATOM 2342 O O . ILE B 2 278 ? 31.364 58.461 40.432 1.00 23.07 254 ILE B O 1
ATOM 2347 N N . ALA B 2 279 ? 31.354 57.493 42.466 1.00 23.47 255 ALA B N 1
ATOM 2348 C CA . ALA B 2 279 ? 30.005 56.993 42.331 1.00 24.08 255 ALA B CA 1
ATOM 2349 C C . ALA B 2 279 ? 29.006 58.120 42.096 1.00 25.06 255 ALA B C 1
ATOM 2350 O O . ALA B 2 279 ? 28.150 58.016 41.230 1.00 24.17 255 ALA B O 1
ATOM 2352 N N A SER B 2 280 ? 29.140 59.191 42.870 0.50 25.70 256 SER B N 1
ATOM 2353 N N B SER B 2 280 ? 29.086 59.189 42.876 0.50 26.10 256 SER B N 1
ATOM 2354 C CA A SER B 2 280 ? 28.265 60.347 42.750 0.50 26.75 256 SER B CA 1
ATOM 2355 C CA B SER B 2 280 ? 28.145 60.286 42.688 0.50 27.48 256 SER B CA 1
ATOM 2356 C C A SER B 2 280 ? 28.337 60.964 41.355 0.50 26.26 256 SER B C 1
ATOM 2357 C C B SER B 2 280 ? 28.317 60.959 41.318 0.50 26.66 256 SER B C 1
ATOM 2358 O O A SER B 2 280 ? 27.317 61.337 40.773 0.50 26.22 256 SER B O 1
ATOM 2359 O O B SER B 2 280 ? 27.329 61.376 40.710 0.50 26.61 256 SER B O 1
ATOM 2364 N N . ARG B 2 281 ? 29.550 61.045 40.821 1.00 26.16 257 ARG B N 1
ATOM 2365 C CA . ARG B 2 281 ? 29.780 61.648 39.509 1.00 26.43 257 ARG B CA 1
ATOM 2366 C C . ARG B 2 281 ? 29.072 60.766 38.464 1.00 25.45 257 ARG B C 1
ATOM 2367 O O . ARG B 2 281 ? 28.341 61.264 37.601 1.00 25.38 257 ARG B O 1
ATOM 2375 N N . LEU B 2 282 ? 29.269 59.451 38.551 1.00 23.58 258 LEU B N 1
ATOM 2376 C CA . LEU B 2 282 ? 28.622 58.521 37.612 1.00 22.54 258 LEU B CA 1
ATOM 2377 C C . LEU B 2 282 ? 27.090 58.580 37.718 1.00 22.73 258 LEU B C 1
ATOM 2378 O O . LEU B 2 282 ? 26.390 58.541 36.699 1.00 22.82 258 LEU B O 1
ATOM 2383 N N A GLN B 2 283 ? 26.571 58.654 38.944 0.50 22.57 259 GLN B N 1
ATOM 2384 N N B GLN B 2 283 ? 26.578 58.678 38.937 0.50 23.34 259 GLN B N 1
ATOM 2385 C CA A GLN B 2 283 ? 25.123 58.725 39.148 0.50 23.55 259 GLN B CA 1
ATOM 2386 C CA B GLN B 2 283 ? 25.137 58.747 39.153 0.50 24.94 259 GLN B CA 1
ATOM 2387 C C A GLN B 2 283 ? 24.546 60.021 38.556 0.50 24.78 259 GLN B C 1
ATOM 2388 C C B GLN B 2 283 ? 24.533 60.050 38.621 0.50 25.58 259 GLN B C 1
ATOM 2389 O O A GLN B 2 283 ? 23.366 60.065 38.215 0.50 25.35 259 GLN B O 1
ATOM 2390 O O B GLN B 2 283 ? 23.325 60.134 38.397 0.50 26.23 259 GLN B O 1
ATOM 2401 N N . SER B 2 284 ? 25.375 61.060 38.414 1.00 25.85 260 SER B N 1
ATOM 2402 C CA . SER B 2 284 ? 24.916 62.338 37.873 1.00 27.34 260 SER B CA 1
ATOM 2403 C C . SER B 2 284 ? 24.888 62.298 36.347 1.00 28.29 260 SER B C 1
ATOM 2404 O O . SER B 2 284 ? 24.475 63.279 35.704 1.00 28.09 260 SER B O 1
ATOM 2407 N N . GLY B 2 285 ? 25.347 61.197 35.747 1.00 27.04 261 GLY B N 1
ATOM 2408 C CA . GLY B 2 285 ? 25.326 61.106 34.288 1.00 28.10 261 GLY B CA 1
ATOM 2409 C C . GLY B 2 285 ? 26.665 61.013 33.600 1.00 27.39 261 GLY B C 1
ATOM 2410 O O . GLY B 2 285 ? 26.727 60.739 32.404 1.00 28.58 261 GLY B O 1
ATOM 2411 N N A SER B 2 286 ? 27.745 61.240 34.342 0.50 27.19 262 SER B N 1
ATOM 2412 N N B SER B 2 286 ? 27.739 61.232 34.348 0.50 27.31 262 SER B N 1
ATOM 2413 C CA A SER B 2 286 ? 29.081 61.155 33.772 0.50 26.98 262 SER B CA 1
ATOM 2414 C CA B SER B 2 286 ? 29.076 61.155 33.791 0.50 27.21 262 SER B CA 1
ATOM 2415 C C A SER B 2 286 ? 29.403 59.705 33.450 0.50 26.09 262 SER B C 1
ATOM 2416 C C B SER B 2 286 ? 29.412 59.704 33.462 0.50 26.21 262 SER B C 1
ATOM 2417 O O A SER B 2 286 ? 28.782 58.786 33.986 0.50 26.10 262 SER B O 1
ATOM 2418 O O B SER B 2 286 ? 28.804 58.781 34.008 0.50 26.20 262 SER B O 1
ATOM 2423 N N . GLY B 2 287 ? 30.378 59.503 32.573 1.00 25.64 263 GLY B N 1
ATOM 2424 C CA . GLY B 2 287 ? 30.798 58.156 32.199 1.00 25.12 263 GLY B CA 1
ATOM 2425 C C . GLY B 2 287 ? 32.063 57.759 32.948 1.00 24.12 263 GLY B C 1
ATOM 2426 O O . GLY B 2 287 ? 32.777 58.597 33.480 1.00 23.38 263 GLY B O 1
ATOM 2427 N N . VAL B 2 288 ? 32.340 56.467 32.972 1.00 22.68 264 VAL B N 1
ATOM 2428 C CA . VAL B 2 288 ? 33.528 55.934 33.609 1.00 22.27 264 VAL B CA 1
ATOM 2429 C C . VAL B 2 288 ? 34.756 56.413 32.829 1.00 22.63 264 VAL B C 1
ATOM 2430 O O . VAL B 2 288 ? 34.763 56.353 31.602 1.00 22.12 264 VAL B O 1
ATOM 2434 N N . THR B 2 289 ? 35.784 56.870 33.530 1.00 22.30 265 THR B N 1
ATOM 2435 C CA . THR B 2 289 ? 37.011 57.344 32.872 1.00 22.86 265 THR B CA 1
ATOM 2436 C C . THR B 2 289 ? 38.155 56.343 33.090 1.00 21.88 265 THR B C 1
ATOM 2437 O O . THR B 2 289 ? 38.016 55.397 33.870 1.00 20.49 265 THR B O 1
ATOM 2441 N N . PHE B 2 290 ? 39.271 56.523 32.380 1.00 21.43 266 PHE B N 1
ATOM 2442 C CA . PHE B 2 290 ? 40.418 55.640 32.562 1.00 21.11 266 PHE B CA 1
ATOM 2443 C C . PHE B 2 290 ? 40.944 55.795 33.988 1.00 20.80 266 PHE B C 1
ATOM 2444 O O . PHE B 2 290 ? 41.385 54.822 34.595 1.00 19.83 266 PHE B O 1
ATOM 2452 N N . GLY B 2 291 ? 40.888 57.025 34.508 1.00 21.07 267 GLY B N 1
ATOM 2453 C CA . GLY B 2 291 ? 41.337 57.312 35.869 1.00 21.96 267 GLY B CA 1
ATOM 2454 C C . GLY B 2 291 ? 40.450 56.620 36.898 1.00 22.08 267 GLY B C 1
ATOM 2455 O O . GLY B 2 291 ? 40.942 56.109 37.906 1.00 22.08 267 GLY B O 1
ATOM 2456 N N . ASP B 2 292 ? 39.138 56.608 36.658 1.00 22.40 268 ASP B N 1
ATOM 2457 C CA . ASP B 2 292 ? 38.198 55.936 37.570 1.00 22.10 268 ASP B CA 1
ATOM 2458 C C . ASP B 2 292 ? 38.560 54.465 37.665 1.00 21.57 268 ASP B C 1
ATOM 2459 O O . ASP B 2 292 ? 38.575 53.872 38.759 1.00 20.64 268 ASP B O 1
ATOM 2464 N N . LEU B 2 293 ? 38.828 53.845 36.515 1.00 21.34 269 LEU B N 1
ATOM 2465 C CA . LEU B 2 293 ? 39.168 52.422 36.519 1.00 21.24 269 LEU B CA 1
ATOM 2466 C C . LEU B 2 293 ? 40.456 52.152 37.276 1.00 21.75 269 LEU B C 1
ATOM 2467 O O . LEU B 2 293 ? 40.546 51.189 38.036 1.00 20.54 269 LEU B O 1
ATOM 2472 N N . ASP B 2 294 ? 41.450 53.007 37.074 1.00 21.32 270 ASP B N 1
ATOM 2473 C CA . ASP B 2 294 ? 42.735 52.854 37.749 1.00 22.45 270 ASP B CA 1
ATOM 2474 C C . ASP B 2 294 ? 42.533 52.951 39.274 1.00 22.16 270 ASP B C 1
ATOM 2475 O O . ASP B 2 294 ? 43.019 52.113 40.026 1.00 24.05 270 ASP B O 1
ATOM 2480 N N . ARG B 2 295 ? 41.794 53.956 39.731 1.00 21.50 271 ARG B N 1
ATOM 2481 C CA . ARG B 2 295 ? 41.568 54.121 41.164 1.00 22.03 271 ARG B CA 1
ATOM 2482 C C . ARG B 2 295 ? 40.771 52.973 41.771 1.00 21.30 271 ARG B C 1
ATOM 2483 O O . ARG B 2 295 ? 41.099 52.489 42.841 1.00 22.09 271 ARG B O 1
ATOM 2491 N N . LEU B 2 296 ? 39.724 52.542 41.087 1.00 20.37 272 LEU B N 1
ATOM 2492 C CA . LEU B 2 296 ? 38.882 51.461 41.604 1.00 21.18 272 LEU B CA 1
ATOM 2493 C C . LEU B 2 296 ? 39.522 50.081 41.555 1.00 20.35 272 LEU B C 1
ATOM 2494 O O . LEU B 2 296 ? 39.271 49.253 42.440 1.00 19.49 272 LEU B O 1
ATOM 2499 N N . SER B 2 297 ? 40.343 49.828 40.530 1.00 20.98 273 SER B N 1
ATOM 2500 C CA . SER B 2 297 ? 41.012 48.537 40.386 1.00 20.83 273 SER B CA 1
ATOM 2501 C C . SER B 2 297 ? 41.902 48.249 41.590 1.00 21.45 273 SER B C 1
ATOM 2502 O O . SER B 2 297 ? 42.123 47.083 41.935 1.00 21.62 273 SER B O 1
ATOM 2505 N N . ALA B 2 298 ? 42.424 49.303 42.217 1.00 20.64 274 ALA B N 1
ATOM 2506 C CA . ALA B 2 298 ? 43.285 49.149 43.399 1.00 22.31 274 ALA B CA 1
ATOM 2507 C C . ALA B 2 298 ? 42.463 48.619 44.585 1.00 22.75 274 ALA B C 1
ATOM 2508 O O . ALA B 2 298 ? 42.980 47.981 45.484 1.00 21.18 274 ALA B O 1
ATOM 2510 N N . TYR B 2 299 ? 41.162 48.890 44.572 1.00 23.34 275 TYR B N 1
ATOM 2511 C CA . TYR B 2 299 ? 40.290 48.414 45.642 1.00 22.88 275 TYR B CA 1
ATOM 2512 C C . TYR B 2 299 ? 39.533 47.133 45.349 1.00 24.04 275 TYR B C 1
ATOM 2513 O O . TYR B 2 299 ? 39.336 46.313 46.242 1.00 24.36 275 TYR B O 1
ATOM 2522 N N . ILE B 2 300 ? 39.065 46.996 44.110 1.00 23.14 276 ILE B N 1
ATOM 2523 C CA . ILE B 2 300 ? 38.250 45.873 43.689 1.00 23.65 276 ILE B CA 1
ATOM 2524 C C . ILE B 2 300 ? 38.901 45.071 42.578 1.00 23.42 276 ILE B C 1
ATOM 2525 O O . ILE B 2 300 ? 39.046 45.568 41.466 1.00 20.33 276 ILE B O 1
ATOM 2530 N N . PRO B 2 301 ? 39.266 43.812 42.865 1.00 25.43 277 PRO B N 1
ATOM 2531 C CA . PRO B 2 301 ? 39.929 42.959 41.865 1.00 26.22 277 PRO B CA 1
ATOM 2532 C C . PRO B 2 301 ? 39.154 42.758 40.572 1.00 25.42 277 PRO B C 1
ATOM 2533 O O . PRO B 2 301 ? 39.759 42.542 39.509 1.00 24.68 277 PRO B O 1
ATOM 2537 N N . GLN B 2 302 ? 37.833 42.834 40.658 1.00 24.75 278 GLN B N 1
ATOM 2538 C CA . GLN B 2 302 ? 36.973 42.642 39.499 1.00 24.65 278 GLN B CA 1
ATOM 2539 C C . GLN B 2 302 ? 37.009 43.778 38.479 1.00 23.16 278 GLN B C 1
ATOM 2540 O O . GLN B 2 302 ? 36.597 43.593 37.326 1.00 24.48 278 GLN B O 1
ATOM 2546 N N . ILE B 2 303 ? 37.493 44.947 38.888 1.00 21.85 279 ILE B N 1
ATOM 2547 C CA . ILE B 2 303 ? 37.625 46.096 37.990 1.00 21.41 279 ILE B CA 1
ATOM 2548 C C . ILE B 2 303 ? 39.087 46.111 37.523 1.00 21.44 279 ILE B C 1
ATOM 2549 O O . ILE B 2 303 ? 39.993 45.958 38.332 1.00 22.04 279 ILE B O 1
ATOM 2554 N N . LYS B 2 304 ? 39.319 46.313 36.231 1.00 22.00 280 LYS B N 1
ATOM 2555 C CA . LYS B 2 304 ? 40.665 46.289 35.695 1.00 21.86 280 LYS B CA 1
ATOM 2556 C C . LYS B 2 304 ? 41.054 47.616 35.055 1.00 22.02 280 LYS B C 1
ATOM 2557 O O . LYS B 2 304 ? 40.193 48.405 34.675 1.00 21.27 280 LYS B O 1
ATOM 2563 N N . THR B 2 305 ? 42.360 47.860 34.948 1.00 21.92 281 THR B N 1
ATOM 2564 C CA . THR B 2 305 ? 42.843 49.050 34.275 1.00 21.46 281 THR B CA 1
ATOM 2565 C C . THR B 2 305 ? 42.593 48.764 32.796 1.00 22.09 281 THR B C 1
ATOM 2566 O O . THR B 2 305 ? 42.514 47.589 32.372 1.00 22.31 281 THR B O 1
ATOM 2570 N N . LEU B 2 306 ? 42.468 49.829 32.014 1.00 21.88 282 LEU B N 1
ATOM 2571 C CA . LEU B 2 306 ? 42.164 49.716 30.598 1.00 22.00 282 LEU B CA 1
ATOM 2572 C C . LEU B 2 306 ? 43.102 50.487 29.701 1.00 22.41 282 LEU B C 1
ATOM 2573 O O . LEU B 2 306 ? 43.454 51.641 29.980 1.00 21.57 282 LEU B O 1
ATOM 2578 N N . ASN B 2 307 ? 43.486 49.829 28.619 1.00 22.84 283 ASN B N 1
ATOM 2579 C CA . ASN B 2 307 ? 44.345 50.413 27.602 1.00 24.80 283 ASN B CA 1
ATOM 2580 C C . ASN B 2 307 ? 43.661 50.190 26.247 1.00 25.59 283 ASN B C 1
ATOM 2581 O O . ASN B 2 307 ? 43.339 49.055 25.886 1.00 27.44 283 ASN B O 1
ATOM 2586 N N . ILE B 2 308 ? 43.424 51.269 25.514 1.00 24.57 284 ILE B N 1
ATOM 2587 C CA . ILE B 2 308 ? 42.819 51.196 24.183 1.00 25.63 284 ILE B CA 1
ATOM 2588 C C . ILE B 2 308 ? 43.786 51.879 23.218 1.00 27.52 284 ILE B C 1
ATOM 2589 O O . ILE B 2 308 ? 44.187 53.021 23.439 1.00 27.44 284 ILE B O 1
ATOM 2594 N N . THR B 2 309 ? 44.160 51.159 22.165 1.00 28.29 285 THR B N 1
ATOM 2595 C CA . THR B 2 309 ? 45.087 51.667 21.163 1.00 29.39 285 THR B CA 1
ATOM 2596 C C . THR B 2 309 ? 44.502 51.491 19.773 1.00 30.96 285 THR B C 1
ATOM 2597 O O . THR B 2 309 ? 43.839 50.509 19.486 1.00 30.05 285 THR B O 1
ATOM 2601 N N . GLY B 2 310 ? 44.742 52.465 18.914 1.00 32.78 286 GLY B N 1
ATOM 2602 C CA . GLY B 2 310 ? 44.257 52.404 17.550 1.00 34.99 286 GLY B CA 1
ATOM 2603 C C . GLY B 2 310 ? 45.280 53.070 16.659 1.00 36.89 286 GLY B C 1
ATOM 2604 O O . GLY B 2 310 ? 46.193 53.725 17.158 1.00 35.01 286 GLY B O 1
ATOM 2605 N N . THR B 2 311 ? 45.159 52.856 15.347 1.00 39.51 287 THR B N 1
ATOM 2606 C CA . THR B 2 311 ? 46.039 53.476 14.377 1.00 41.49 287 THR B CA 1
ATOM 2607 C C . THR B 2 311 ? 45.122 54.345 13.534 1.00 43.44 287 THR B C 1
ATOM 2608 O O . THR B 2 311 ? 44.140 53.852 12.973 1.00 43.60 287 THR B O 1
ATOM 2612 N N . ALA B 2 312 ? 45.422 55.639 13.473 1.00 44.47 288 ALA B N 1
ATOM 2613 C CA . ALA B 2 312 ? 44.622 56.580 12.703 1.00 46.04 288 ALA B CA 1
ATOM 2614 C C . ALA B 2 312 ? 45.397 57.061 11.481 1.00 48.48 288 ALA B C 1
ATOM 2615 O O . ALA B 2 312 ? 46.464 57.652 11.614 1.00 47.60 288 ALA B O 1
ATOM 2617 N N . MET B 2 313 ? 44.862 56.797 10.292 1.00 51.23 289 MET B N 1
ATOM 2618 C CA . MET B 2 313 ? 45.512 57.225 9.053 1.00 54.13 289 MET B CA 1
ATOM 2619 C C . MET B 2 313 ? 45.376 58.727 8.896 1.00 55.06 289 MET B C 1
ATOM 2620 O O . MET B 2 313 ? 44.267 59.259 8.856 1.00 56.24 289 MET B O 1
ATOM 2625 N N . PHE B 2 314 ? 46.507 59.412 8.824 1.00 55.87 290 PHE B N 1
ATOM 2626 C CA . PHE B 2 314 ? 46.513 60.851 8.663 1.00 57.00 290 PHE B CA 1
ATOM 2627 C C . PHE B 2 314 ? 47.558 61.153 7.603 1.00 58.08 290 PHE B C 1
ATOM 2628 O O . PHE B 2 314 ? 48.736 60.855 7.786 1.00 57.29 290 PHE B O 1
ATOM 2636 N N . GLU B 2 315 ? 47.110 61.718 6.483 1.00 59.14 291 GLU B N 1
ATOM 2637 C CA . GLU B 2 315 ? 47.993 62.051 5.371 1.00 60.32 291 GLU B CA 1
ATOM 2638 C C . GLU B 2 315 ? 48.737 60.827 4.846 1.00 59.43 291 GLU B C 1
ATOM 2639 O O . GLU B 2 315 ? 49.922 60.903 4.534 1.00 60.39 291 GLU B O 1
ATOM 2645 N N . GLY B 2 316 ? 48.037 59.698 4.764 1.00 57.52 292 GLY B N 1
ATOM 264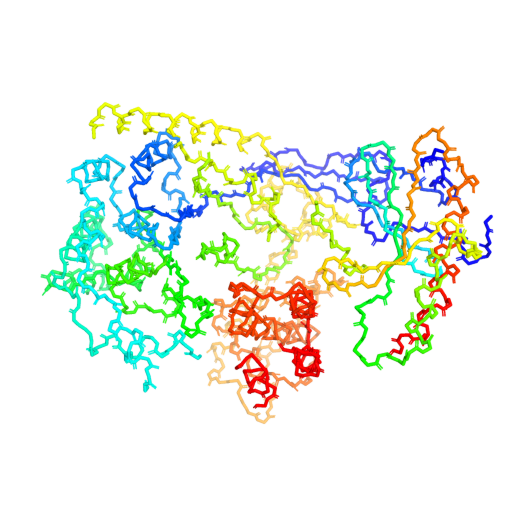6 C CA . GLY B 2 316 ? 48.618 58.451 4.263 1.00 56.49 292 GLY B CA 1
ATOM 2647 C C . GLY B 2 316 ? 49.542 57.709 5.213 1.00 54.20 292 GLY B C 1
ATOM 2648 O O . GLY B 2 316 ? 50.113 56.682 4.840 1.00 54.40 292 GLY B O 1
ATOM 2649 N N . ARG B 2 317 ? 49.685 58.211 6.440 1.00 51.10 293 ARG B N 1
ATOM 2650 C CA . ARG B 2 317 ? 50.552 57.588 7.439 1.00 48.78 293 ARG B CA 1
ATOM 2651 C C . ARG B 2 317 ? 49.766 57.219 8.700 1.00 44.87 293 ARG B C 1
ATOM 2652 O O . ARG B 2 317 ? 49.072 58.071 9.260 1.00 42.71 293 ARG B O 1
ATOM 2660 N N . PRO B 2 318 ? 49.870 55.950 9.147 1.00 41.69 294 PRO B N 1
ATOM 2661 C CA . PRO B 2 318 ? 49.171 55.499 10.350 1.00 39.53 294 PRO B CA 1
ATOM 2662 C C . PRO B 2 318 ? 49.813 56.070 11.611 1.00 38.11 294 PRO B C 1
ATOM 2663 O O . PRO B 2 318 ? 51.025 55.964 11.784 1.00 38.42 294 PRO B O 1
ATOM 2667 N N . GLN B 2 319 ? 49.007 56.671 12.475 1.00 36.17 295 GLN B N 1
ATOM 2668 C CA . GLN B 2 319 ? 49.494 57.269 13.703 1.00 34.81 295 GLN B CA 1
ATOM 2669 C C . GLN B 2 319 ? 48.954 56.433 14.848 1.00 33.91 295 GLN B C 1
ATOM 2670 O O . GLN B 2 319 ? 47.781 56.062 14.847 1.00 33.87 295 GLN B O 1
ATOM 2676 N N A LEU B 2 320 ? 49.803 56.135 15.822 0.50 32.87 296 LEU B N 1
ATOM 2677 N N B LEU B 2 320 ? 49.807 56.140 15.824 0.50 32.69 296 LEU B N 1
ATOM 2678 C CA A LEU B 2 320 ? 49.399 55.323 16.963 0.50 32.44 296 LEU B CA 1
ATOM 2679 C CA B LEU B 2 320 ? 49.383 55.375 16.987 0.50 32.08 296 LEU B CA 1
ATOM 2680 C C A LEU B 2 320 ? 48.703 56.247 17.983 0.50 32.02 296 LEU B C 1
ATOM 2681 C C B LEU B 2 320 ? 48.659 56.311 17.943 0.50 31.87 296 LEU B C 1
ATOM 2682 O O A LEU B 2 320 ? 49.287 57.242 18.412 0.50 32.38 296 LEU B O 1
ATOM 2683 O O B LEU B 2 320 ? 49.160 57.385 18.269 0.50 32.38 296 LEU B O 1
ATOM 2692 N N . VAL B 2 321 ? 47.468 55.911 18.369 1.00 31.72 297 VAL B N 1
ATOM 2693 C CA . VAL B 2 321 ? 46.676 56.707 19.320 1.00 31.45 297 VAL B CA 1
ATOM 2694 C C . VAL B 2 321 ? 46.473 55.801 20.531 1.00 31.60 297 VAL B C 1
ATOM 2695 O O . VAL B 2 321 ? 45.942 54.702 20.408 1.00 32.37 297 VAL B O 1
ATOM 2699 N N . VAL B 2 322 ? 46.910 56.265 21.693 1.00 30.70 298 VAL B N 1
ATOM 2700 C CA . VAL B 2 322 ? 46.833 55.476 22.905 1.00 30.28 298 VAL B CA 1
ATOM 2701 C C . VAL B 2 322 ? 46.025 56.170 23.991 1.00 28.94 298 VAL B C 1
ATOM 2702 O O . VAL B 2 322 ? 46.288 57.328 24.329 1.00 29.15 298 VAL B O 1
ATOM 2706 N N . PHE B 2 323 ? 45.032 55.450 24.511 1.00 28.29 299 PHE B N 1
ATOM 2707 C CA . PHE B 2 323 ? 44.168 55.935 25.580 1.00 28.43 299 PHE B CA 1
ATOM 2708 C C . PHE B 2 323 ? 44.398 55.028 26.803 1.00 27.82 299 PHE B C 1
ATOM 2709 O O . PHE B 2 323 ? 44.318 53.799 26.698 1.00 27.80 299 PHE B O 1
ATOM 2717 N N . ASN B 2 324 ? 44.719 55.637 27.941 1.00 26.11 300 ASN B N 1
ATOM 2718 C CA . ASN B 2 324 ? 44.950 54.907 29.196 1.00 25.42 300 ASN B CA 1
ATOM 2719 C C . ASN B 2 324 ? 44.941 55.891 30.376 1.00 23.93 300 ASN B C 1
ATOM 2720 O O . ASN B 2 324 ? 44.754 57.084 30.181 1.00 24.05 300 ASN B O 1
ATOM 2725 N N . ALA B 2 325 ? 45.138 55.406 31.589 1.00 25.47 301 ALA B N 1
ATOM 2726 C CA . ALA B 2 325 ? 45.106 56.302 32.757 1.00 26.63 301 ALA B CA 1
ATOM 2727 C C . ALA B 2 325 ? 46.256 57.298 32.799 1.00 29.01 301 ALA B C 1
ATOM 2728 O O . ALA B 2 325 ? 46.105 58.375 33.374 1.00 28.34 301 ALA B O 1
ATOM 2730 N N . SER B 2 326 ? 47.395 56.942 32.210 1.00 30.95 302 SER B N 1
ATOM 2731 C CA . SER B 2 326 ? 48.540 57.841 32.215 1.00 33.92 302 SER B CA 1
ATOM 2732 C C . SER B 2 326 ? 48.366 58.969 31.208 1.00 34.17 302 SER B C 1
ATOM 2733 O O . SER B 2 326 ? 48.545 60.125 31.549 1.00 36.19 302 SER B O 1
ATOM 2736 N N . HIS B 2 327 ? 47.984 58.644 29.979 1.00 34.12 303 HIS B N 1
ATOM 2737 C CA . HIS B 2 327 ? 47.823 59.666 28.957 1.00 34.51 303 HIS B CA 1
ATOM 2738 C C . HIS B 2 327 ? 46.482 60.393 28.961 1.00 32.35 303 HIS B C 1
ATOM 2739 O O . HIS B 2 327 ? 46.438 61.597 28.726 1.00 30.87 303 HIS B O 1
ATOM 2746 N N . THR B 2 328 ? 45.394 59.678 29.231 1.00 28.57 304 THR B N 1
ATOM 2747 C CA . THR B 2 328 ? 44.069 60.297 29.179 1.00 27.96 304 THR B CA 1
ATOM 2748 C C . THR B 2 328 ? 43.190 59.893 30.366 1.00 26.85 304 THR B C 1
ATOM 2749 O O . THR B 2 328 ? 42.120 59.318 30.180 1.00 26.13 304 THR B O 1
ATOM 2753 N N . PRO B 2 329 ? 43.626 60.229 31.588 1.00 27.10 305 PRO B N 1
ATOM 2754 C CA . PRO B 2 329 ? 42.877 59.846 32.788 1.00 26.50 305 PRO B CA 1
ATOM 2755 C C . PRO B 2 329 ? 41.425 60.282 32.871 1.00 26.30 305 PRO B C 1
ATOM 2756 O O . PRO B 2 329 ? 40.609 59.558 33.416 1.00 24.80 305 PRO B O 1
ATOM 2760 N N . ASP B 2 330 ? 41.108 61.448 32.326 1.00 26.97 306 ASP B N 1
ATOM 2761 C CA . ASP B 2 330 ? 39.750 61.996 32.417 1.00 28.08 306 ASP B CA 1
ATOM 2762 C C . ASP B 2 330 ? 38.835 61.773 31.208 1.00 27.57 306 ASP B C 1
ATOM 2763 O O . ASP B 2 330 ? 37.722 62.289 31.162 1.00 27.62 306 ASP B O 1
ATOM 2768 N N . LEU B 2 331 ? 39.311 61.011 30.231 1.00 26.44 307 LEU B N 1
ATOM 2769 C CA . LEU B 2 331 ? 38.529 60.721 29.041 1.00 27.13 307 LEU B CA 1
ATOM 2770 C C . LEU B 2 331 ? 37.584 59.556 29.352 1.00 25.74 307 LEU B C 1
ATOM 2771 O O . LEU B 2 331 ? 37.991 58.587 29.983 1.00 24.25 307 LEU B O 1
ATOM 2776 N N . GLU B 2 332 ? 36.333 59.648 28.904 1.00 25.30 308 GLU B N 1
ATOM 2777 C CA . GLU B 2 332 ? 35.385 58.568 29.138 1.00 25.42 308 GLU B CA 1
ATOM 2778 C C . GLU B 2 332 ? 35.793 57.372 28.297 1.00 24.22 308 GLU B C 1
ATOM 2779 O O . GLU B 2 332 ? 36.069 57.516 27.097 1.00 25.09 308 GLU B O 1
ATOM 2785 N N . VAL B 2 333 ? 35.815 56.194 28.906 1.00 21.67 309 VAL B N 1
ATOM 2786 C CA . VAL B 2 333 ? 36.230 54.988 28.176 1.00 21.44 309 VAL B CA 1
ATOM 2787 C C . VAL B 2 333 ? 35.294 54.670 27.017 1.00 22.11 309 VAL B C 1
ATOM 2788 O O . VAL B 2 333 ? 35.727 54.099 26.026 1.00 22.35 309 VAL B O 1
ATOM 2792 N N . ALA B 2 334 ? 34.020 55.043 27.134 1.00 22.73 310 ALA B N 1
ATOM 2793 C CA . ALA B 2 334 ? 33.052 54.790 26.074 1.00 23.47 310 ALA B CA 1
ATOM 2794 C C . ALA B 2 334 ? 33.423 55.581 24.819 1.00 24.62 310 ALA B C 1
ATOM 2795 O O . ALA B 2 334 ? 33.348 55.056 23.696 1.00 23.30 310 ALA B O 1
ATOM 2797 N N . GLN B 2 335 ? 33.819 56.837 25.004 1.00 25.48 311 GLN B N 1
ATOM 2798 C CA . GLN B 2 335 ? 34.212 57.663 23.863 1.00 26.61 311 GLN B CA 1
ATOM 2799 C C . GLN B 2 335 ? 35.510 57.134 23.244 1.00 26.59 311 GLN B C 1
ATOM 2800 O O . GLN B 2 335 ? 35.659 57.112 22.018 1.00 26.95 311 GLN B O 1
ATOM 2806 N N . ALA B 2 336 ? 36.456 56.720 24.078 1.00 26.39 312 ALA B N 1
ATOM 2807 C CA . ALA B 2 336 ? 37.715 56.195 23.562 1.00 26.73 312 ALA B CA 1
ATOM 2808 C C . ALA B 2 336 ? 37.498 54.931 22.739 1.00 26.44 312 ALA B C 1
ATOM 2809 O O . ALA B 2 336 ? 38.110 54.768 21.685 1.00 25.90 312 ALA B O 1
ATOM 2811 N N . ALA B 2 337 ? 36.638 54.034 23.218 1.00 25.56 313 ALA B N 1
ATOM 2812 C CA . ALA B 2 337 ? 36.350 52.782 22.504 1.00 26.99 313 ALA B CA 1
ATOM 2813 C C . ALA B 2 337 ? 35.632 53.086 21.196 1.00 28.60 313 ALA B C 1
ATOM 2814 O O . ALA B 2 337 ? 35.898 52.458 20.170 1.00 28.47 313 ALA B O 1
ATOM 2816 N N . HIS B 2 338 ? 34.729 54.063 21.244 1.00 29.73 314 HIS B N 1
ATOM 2817 C CA . HIS B 2 338 ? 33.974 54.491 20.074 1.00 31.20 314 HIS B CA 1
ATOM 2818 C C . HIS B 2 338 ? 34.921 55.074 19.017 1.00 32.08 314 HIS B C 1
ATOM 2819 O O . HIS B 2 338 ? 34.894 54.665 17.847 1.00 32.91 314 HIS B O 1
ATOM 2826 N N . ILE B 2 339 ? 35.788 55.993 19.425 1.00 31.90 315 ILE B N 1
ATOM 2827 C CA . ILE B 2 339 ? 36.735 56.602 18.484 1.00 33.63 315 ILE B CA 1
ATOM 2828 C C . ILE B 2 339 ? 37.684 55.562 17.910 1.00 34.40 315 ILE B C 1
ATOM 2829 O O . ILE B 2 339 ? 37.904 55.498 16.692 1.00 34.38 315 ILE B O 1
ATOM 2834 N N . SER B 2 340 ? 38.252 54.749 18.792 1.00 34.39 316 SER B N 1
ATOM 2835 C CA . SER B 2 340 ? 39.199 53.729 18.366 1.00 36.57 316 SER B CA 1
ATOM 2836 C C . SER B 2 340 ? 38.576 52.748 17.389 1.00 37.99 316 SER B C 1
ATOM 2837 O O . SER B 2 340 ? 39.228 52.313 16.435 1.00 38.55 316 SER B O 1
ATOM 2840 N N . GLY B 2 341 ? 37.314 52.408 17.626 1.00 38.09 317 GLY B N 1
ATOM 2841 C CA . GLY B 2 341 ? 36.599 51.490 16.757 1.00 40.18 317 GLY B CA 1
ATOM 2842 C C . GLY B 2 341 ? 36.231 52.107 15.418 1.00 42.32 317 GLY B C 1
ATOM 2843 O O . GLY B 2 341 ? 36.010 51.384 14.453 1.00 43.65 317 GLY B O 1
ATOM 2844 N N . SER B 2 342 ? 36.195 53.437 15.345 1.00 43.85 318 SER B N 1
ATOM 2845 C CA . SER B 2 342 ? 35.823 54.133 14.115 1.00 46.95 318 SER B CA 1
ATOM 2846 C C . SER B 2 342 ? 36.957 54.365 13.128 1.00 48.59 318 SER B C 1
ATOM 2847 O O . SER B 2 342 ? 36.699 54.772 12.002 1.00 49.58 318 SER B O 1
ATOM 2850 N N . PHE B 2 343 ? 38.205 54.138 13.529 1.00 48.88 319 PHE B N 1
ATOM 2851 C CA . PHE B 2 343 ? 39.308 54.358 12.599 1.00 50.63 319 PHE B CA 1
ATOM 2852 C C . PHE B 2 343 ? 39.280 53.352 11.443 1.00 52.11 319 PHE B C 1
ATOM 2853 O O . PHE B 2 343 ? 38.883 52.206 11.635 1.00 52.46 319 PHE B O 1
ATOM 2861 N N . PRO B 2 344 ? 39.705 53.780 10.237 1.00 54.23 320 PRO B N 1
ATOM 2862 C CA . PRO B 2 344 ? 39.730 52.881 9.073 1.00 55.81 320 PRO B CA 1
ATOM 2863 C C . PRO B 2 344 ? 40.596 51.641 9.298 1.00 55.73 320 PRO B C 1
ATOM 2864 O O . PRO B 2 344 ? 40.545 50.701 8.499 1.00 57.02 320 PRO B O 1
ATOM 2868 N N . ILE B 2 373 ? 46.073 48.183 8.283 1.00 62.17 349 ILE B N 1
ATOM 2869 C CA . ILE B 2 373 ? 46.777 48.926 9.327 1.00 60.89 349 ILE B CA 1
ATOM 2870 C C . ILE B 2 373 ? 46.362 48.466 10.734 1.00 58.73 349 ILE B C 1
ATOM 2871 O O . ILE B 2 373 ? 45.856 49.240 11.546 1.00 58.38 349 ILE B O 1
ATOM 2876 N N . ASN B 2 374 ? 46.599 47.186 10.998 1.00 57.52 350 ASN B N 1
ATOM 2877 C CA . ASN B 2 374 ? 46.280 46.545 12.266 1.00 55.35 350 ASN B CA 1
ATOM 2878 C C . ASN B 2 374 ? 47.346 46.946 13.297 1.00 52.23 350 ASN B C 1
ATOM 2879 O O . ASN B 2 374 ? 48.536 46.912 12.983 1.00 52.65 350 ASN B O 1
ATOM 2884 N N . VAL B 2 375 ? 46.943 47.333 14.509 1.00 48.14 351 VAL B N 1
ATOM 2885 C CA . VAL B 2 375 ? 47.925 47.713 15.536 1.00 44.87 351 VAL B CA 1
ATOM 2886 C C . VAL B 2 375 ? 48.786 46.498 15.891 1.00 43.40 351 VAL B C 1
ATOM 2887 O O . VAL B 2 375 ? 48.262 45.480 16.311 1.00 41.91 351 VAL B O 1
ATOM 2891 N N . PRO B 2 376 ? 50.109 46.591 15.703 1.00 43.18 352 PRO B N 1
ATOM 2892 C CA . PRO B 2 376 ? 50.942 45.444 16.063 1.00 42.32 352 PRO B CA 1
ATOM 2893 C C . PRO B 2 376 ? 50.791 45.110 17.546 1.00 40.37 352 PRO B C 1
ATOM 2894 O O . PRO B 2 376 ? 50.833 46.007 18.388 1.00 38.73 352 PRO B O 1
ATOM 2898 N N . VAL B 2 377 ? 50.619 43.830 17.863 1.00 39.93 353 VAL B N 1
ATOM 2899 C CA . VAL B 2 377 ? 50.449 43.401 19.255 1.00 38.86 353 VAL B CA 1
ATOM 2900 C C . VAL B 2 377 ? 51.496 43.976 20.218 1.00 37.88 353 VAL B C 1
ATOM 2901 O O . VAL B 2 377 ? 51.144 44.438 21.307 1.00 36.19 353 VAL B O 1
ATOM 2905 N N . PRO B 2 378 ? 52.783 43.976 19.825 1.00 38.92 354 PRO B N 1
ATOM 2906 C CA . PRO B 2 378 ? 53.785 44.530 20.749 1.00 38.95 354 PRO B CA 1
ATOM 2907 C C . PRO B 2 378 ? 53.494 45.966 21.211 1.00 38.89 354 PRO B C 1
ATOM 2908 O O . PRO B 2 378 ? 53.943 46.358 22.279 1.00 37.78 354 PRO B O 1
ATOM 2912 N N . GLU B 2 379 ? 52.740 46.740 20.433 1.00 40.60 355 GLU B N 1
ATOM 2913 C CA . GLU B 2 379 ? 52.420 48.112 20.833 1.00 41.99 355 GLU B CA 1
ATOM 2914 C C . GLU B 2 379 ? 51.477 48.147 22.029 1.00 42.77 355 GLU B C 1
ATOM 2915 O O . GLU B 2 379 ? 51.326 49.184 22.665 1.00 43.24 355 GLU B O 1
ATOM 2921 N N . MET B 2 380 ? 50.832 47.022 22.322 1.00 44.60 356 MET B N 1
ATOM 2922 C CA . MET B 2 380 ? 49.913 46.934 23.455 1.00 46.55 356 MET B CA 1
ATOM 2923 C C . MET B 2 380 ? 50.531 46.280 24.696 1.00 47.65 356 MET B C 1
ATOM 2924 O O . MET B 2 380 ? 49.907 46.235 25.751 1.00 47.06 356 MET B O 1
ATOM 2929 N N . ILE B 2 381 ? 51.747 45.766 24.557 1.00 50.07 357 ILE B N 1
ATOM 2930 C CA . ILE B 2 381 ? 52.452 45.136 25.666 1.00 51.50 357 ILE B CA 1
ATOM 2931 C C . ILE B 2 381 ? 53.437 46.203 26.162 1.00 52.46 357 ILE B C 1
ATOM 2932 O O . ILE B 2 381 ? 54.319 46.643 25.428 1.00 53.65 357 ILE B O 1
ATOM 2937 N N . ASP B 2 382 ? 53.268 46.622 27.409 1.00 53.72 358 ASP B N 1
ATOM 2938 C CA . ASP B 2 382 ? 54.100 47.676 27.997 1.00 54.86 358 ASP B CA 1
ATOM 2939 C C . ASP B 2 382 ? 55.525 47.316 28.402 1.00 54.76 358 ASP B C 1
ATOM 2940 O O . ASP B 2 382 ? 55.811 46.191 28.806 1.00 53.85 358 ASP B O 1
ATOM 2945 N N . LYS B 2 383 ? 56.405 48.306 28.265 1.00 55.66 359 LYS B N 1
ATOM 2946 C CA . LYS B 2 383 ? 57.816 48.201 28.631 1.00 56.46 359 LYS B CA 1
ATOM 2947 C C . LYS B 2 383 ? 57.935 48.414 30.129 1.00 55.64 359 LYS B C 1
ATOM 2948 O O . LYS B 2 383 ? 57.371 49.368 30.664 1.00 55.58 359 LYS B O 1
ATOM 2954 N N . ASN B 2 384 ? 58.683 47.547 30.803 1.00 55.13 360 ASN B N 1
ATOM 2955 C CA . ASN B 2 384 ? 58.844 47.664 32.246 1.00 54.37 360 ASN B CA 1
ATOM 2956 C C . ASN B 2 384 ? 60.314 47.647 32.669 1.00 52.60 360 ASN B C 1
ATOM 2957 O O . ASN B 2 384 ? 61.010 46.643 32.462 1.00 53.06 360 ASN B O 1
ATOM 2962 N N . PHE B 2 385 ? 60.796 48.758 33.234 1.00 49.56 361 PHE B N 1
ATOM 2963 C CA . PHE B 2 385 ? 62.179 48.820 33.714 1.00 47.58 361 PHE B CA 1
ATOM 2964 C C . PHE B 2 385 ? 62.202 48.025 35.027 1.00 45.56 361 PHE B C 1
ATOM 2965 O O . PHE B 2 385 ? 61.295 48.173 35.839 1.00 45.20 361 PHE B O 1
ATOM 2973 N N A ASP B 2 386 ? 63.244 47.226 35.243 0.50 44.60 362 ASP B N 1
ATOM 2974 N N B ASP B 2 386 ? 63.213 47.179 35.220 0.50 45.02 362 ASP B N 1
ATOM 2975 C CA A ASP B 2 386 ? 63.329 46.414 36.458 0.50 43.33 362 ASP B CA 1
ATOM 2976 C CA B ASP B 2 386 ? 63.339 46.352 36.438 0.50 44.04 362 ASP B CA 1
ATOM 2977 C C A ASP B 2 386 ? 64.789 46.192 36.887 0.50 42.69 362 ASP B C 1
ATOM 2978 C C B ASP B 2 386 ? 64.796 46.169 36.877 0.50 43.09 362 ASP B C 1
ATOM 2979 O O A ASP B 2 386 ? 65.720 46.469 36.125 0.50 42.80 362 ASP B O 1
ATOM 2980 O O B ASP B 2 386 ? 65.729 46.451 36.119 0.50 43.18 362 ASP B O 1
ATOM 2989 N N . SER B 2 387 ? 64.977 45.685 38.106 1.00 40.99 363 SER B N 1
ATOM 2990 C CA . SER B 2 387 ? 66.309 45.443 38.658 1.00 39.37 363 SER B CA 1
ATOM 2991 C C . SER B 2 387 ? 66.892 44.071 38.284 1.00 38.02 363 SER B C 1
ATOM 2992 O O . SER B 2 387 ? 68.043 43.785 38.625 1.00 38.52 363 SER B O 1
ATOM 2995 N N . GLY B 2 388 ? 66.098 43.241 37.598 1.00 35.00 364 GLY B N 1
ATOM 2996 C CA . GLY B 2 388 ? 66.519 41.904 37.180 1.00 33.59 364 GLY B CA 1
ATOM 2997 C C . GLY B 2 388 ? 65.862 41.457 35.887 1.00 31.56 364 GLY B C 1
ATOM 2998 O O . GLY B 2 388 ? 65.011 42.160 35.349 1.00 30.48 364 GLY B O 1
ATOM 2999 N N . PRO B 2 389 ? 66.231 40.263 35.396 1.00 29.63 365 PRO B N 1
ATOM 3000 C CA . PRO B 2 389 ? 65.738 39.675 34.149 1.00 28.46 365 PRO B CA 1
ATOM 3001 C C . PRO B 2 389 ? 64.387 38.939 34.142 1.00 27.68 365 PRO B C 1
ATOM 3002 O O . PRO B 2 389 ? 63.889 38.609 33.067 1.00 26.05 365 PRO B O 1
ATOM 3006 N N . LEU B 2 390 ? 63.798 38.656 35.294 1.00 26.95 366 LEU B N 1
ATOM 3007 C CA . LEU B 2 390 ? 62.527 37.955 35.298 1.00 28.28 366 LEU B CA 1
ATOM 3008 C C . LEU B 2 390 ? 61.371 38.760 34.715 1.00 29.26 366 LEU B C 1
ATOM 3009 O O . LEU B 2 390 ? 61.224 39.953 34.999 1.00 28.39 366 LEU B O 1
ATOM 3014 N N . ARG B 2 391 ? 60.561 38.087 33.901 1.00 30.35 367 ARG B N 1
ATOM 3015 C CA . ARG B 2 391 ? 59.385 38.704 33.314 1.00 30.68 367 ARG B CA 1
ATOM 3016 C C . ARG B 2 391 ? 58.410 38.895 34.470 1.00 30.37 367 ARG B C 1
ATOM 3017 O O . ARG B 2 391 ? 58.215 37.986 35.274 1.00 30.03 367 ARG B O 1
ATOM 3025 N N . ARG B 2 392 ? 57.821 40.085 34.563 1.00 30.17 368 ARG B N 1
ATOM 3026 C CA . ARG B 2 392 ? 56.888 40.429 35.640 1.00 31.16 368 ARG B CA 1
ATOM 3027 C C . ARG B 2 392 ? 55.534 39.751 35.497 1.00 30.33 368 ARG B C 1
ATOM 3028 O O . ARG B 2 392 ? 54.891 39.367 36.475 1.00 29.74 368 ARG B O 1
ATOM 3036 N N . ASN B 2 393 ? 55.074 39.626 34.270 1.00 29.98 369 ASN B N 1
ATOM 3037 C CA . ASN B 2 393 ? 53.803 38.995 34.074 1.00 30.32 369 ASN B CA 1
ATOM 3038 C C . ASN B 2 393 ? 53.595 38.454 32.688 1.00 29.36 369 ASN B C 1
ATOM 3039 O O . ASN B 2 393 ? 54.322 38.791 31.755 1.00 29.43 369 ASN B O 1
ATOM 3044 N N . ASP B 2 394 ? 52.578 37.607 32.590 1.00 27.99 370 ASP B N 1
ATOM 3045 C CA . ASP B 2 394 ? 52.155 37.012 31.340 1.00 28.43 370 ASP B CA 1
ATOM 3046 C C . ASP B 2 394 ? 50.909 37.691 30.813 1.00 26.90 370 ASP B C 1
ATOM 3047 O O . ASP B 2 394 ? 50.154 38.315 31.548 1.00 25.93 370 ASP B O 1
ATOM 3052 N N . ASN B 2 395 ? 50.724 37.527 29.517 1.00 27.17 371 ASN B N 1
ATOM 3053 C CA . ASN B 2 395 ? 49.598 38.060 28.781 1.00 26.72 371 ASN B CA 1
ATOM 3054 C C . ASN B 2 395 ? 48.852 36.911 28.134 1.00 27.67 371 ASN B C 1
ATOM 3055 O O . ASN B 2 395 ? 49.445 35.851 27.861 1.00 28.48 371 ASN B O 1
ATOM 3060 N N . LEU B 2 396 ? 47.549 37.108 27.930 1.00 26.58 372 LEU B N 1
ATOM 3061 C CA . LEU B 2 396 ? 46.710 36.174 27.195 1.00 27.72 372 LEU B CA 1
ATOM 3062 C C . LEU B 2 396 ? 46.325 37.079 26.018 1.00 28.40 372 LEU B C 1
ATOM 3063 O O . LEU B 2 396 ? 45.612 38.074 26.176 1.00 26.66 372 LEU B O 1
ATOM 3068 N N . ILE B 2 397 ? 46.851 36.762 24.849 1.00 29.64 373 ILE B N 1
ATOM 3069 C CA . ILE B 2 397 ? 46.594 37.542 23.671 1.00 30.46 373 ILE B CA 1
ATOM 3070 C C . ILE B 2 397 ? 45.618 36.801 22.777 1.00 32.00 373 ILE B C 1
ATOM 3071 O O . ILE B 2 397 ? 45.856 35.640 22.398 1.00 33.24 373 ILE B O 1
ATOM 3076 N N . LEU B 2 398 ? 44.513 37.466 22.457 1.00 31.05 374 LEU B N 1
ATOM 3077 C CA . LEU B 2 398 ? 43.514 36.896 21.579 1.00 33.05 374 LEU B CA 1
ATOM 3078 C C . LEU B 2 398 ? 43.588 37.593 20.221 1.00 34.44 374 LEU B C 1
ATOM 3079 O O . LEU B 2 398 ? 43.469 38.807 20.148 1.00 32.92 374 LEU B O 1
ATOM 3084 N N . GLU B 2 399 ? 43.840 36.835 19.157 1.00 37.90 375 GLU B N 1
ATOM 3085 C CA . GLU B 2 399 ? 43.888 37.414 17.807 1.00 41.56 375 GLU B CA 1
ATOM 3086 C C . GLU B 2 399 ? 43.104 36.489 16.866 1.00 44.01 375 GLU B C 1
ATOM 3087 O O . GLU B 2 399 ? 42.913 35.315 17.164 1.00 43.28 375 GLU B O 1
ATOM 3093 N N . PHE B 2 400 ? 42.652 37.020 15.737 1.00 47.02 376 PHE B N 1
ATOM 3094 C CA . PHE B 2 400 ? 41.854 36.233 14.788 1.00 50.58 376 PHE B CA 1
ATOM 3095 C C . PHE B 2 400 ? 42.630 35.548 13.674 1.00 53.77 376 PHE B C 1
ATOM 3096 O O . PHE B 2 400 ? 43.760 35.914 13.384 1.00 53.68 376 PHE B O 1
ATOM 3104 N N . GLU B 2 401 ? 41.978 34.560 13.058 1.00 58.12 377 GLU B N 1
ATOM 3105 C CA . GLU B 2 401 ? 42.518 33.766 11.941 1.00 61.79 377 GLU B CA 1
ATOM 3106 C C . GLU B 2 401 ? 43.052 32.421 12.420 1.00 63.01 377 GLU B C 1
ATOM 3107 O O . GLU B 2 401 ? 42.584 31.363 11.981 1.00 65.79 377 GLU B O 1
ATOM 3113 N N . LYS B 2 419 ? 62.110 34.117 7.677 1.00 66.54 395 LYS B N 1
ATOM 3114 C CA . LYS B 2 419 ? 62.547 34.193 9.069 1.00 65.03 395 LYS B CA 1
ATOM 3115 C C . LYS B 2 419 ? 63.281 35.497 9.383 1.00 63.65 395 LYS B C 1
ATOM 3116 O O . LYS B 2 419 ? 64.290 35.817 8.750 1.00 65.06 395 LYS B O 1
ATOM 3122 N N . GLY B 2 420 ? 62.777 36.237 10.368 1.00 61.02 396 GLY B N 1
ATOM 3123 C CA . GLY B 2 420 ? 63.397 37.495 10.785 1.00 59.17 396 GLY B CA 1
ATOM 3124 C C . GLY B 2 420 ? 64.763 37.188 11.374 1.00 57.79 396 GLY B C 1
ATOM 3125 O O . GLY B 2 420 ? 64.915 36.220 12.121 1.00 58.33 396 GLY B O 1
ATOM 3126 N N . TRP B 2 421 ? 65.762 38.004 11.049 1.00 55.71 397 TRP B N 1
ATOM 3127 C CA . TRP B 2 421 ? 67.114 37.770 11.546 1.00 53.42 397 TRP B CA 1
ATOM 3128 C C . TRP B 2 421 ? 67.785 39.032 12.078 1.00 51.63 397 TRP B C 1
ATOM 3129 O O . TRP B 2 421 ? 68.113 39.946 11.327 1.00 50.86 397 TRP B O 1
ATOM 3140 N N . VAL B 2 422 ? 67.953 39.061 13.398 1.00 49.14 398 VAL B N 1
ATOM 3141 C CA . VAL B 2 422 ? 68.586 40.160 14.118 1.00 47.86 398 VAL B CA 1
ATOM 3142 C C . VAL B 2 422 ? 69.675 39.545 14.986 1.00 47.70 398 VAL B C 1
ATOM 3143 O O . VAL B 2 422 ? 69.385 38.706 15.838 1.00 46.88 398 VAL B O 1
ATOM 3147 N N . VAL B 2 423 ? 70.920 39.956 14.769 1.00 47.53 399 VAL B N 1
ATOM 3148 C CA . VAL B 2 423 ? 72.053 39.424 15.525 1.00 48.23 399 VAL B CA 1
ATOM 3149 C C . VAL B 2 423 ? 72.274 40.160 16.859 1.00 48.24 399 VAL B C 1
ATOM 3150 O O . VAL B 2 423 ? 72.823 39.599 17.806 1.00 47.37 399 VAL B O 1
ATOM 3154 N N . GLY B 2 424 ? 71.862 41.419 16.924 1.00 49.34 400 GLY B N 1
ATOM 3155 C CA . GLY B 2 424 ? 71.997 42.202 18.152 1.00 50.03 400 GLY B CA 1
ATOM 3156 C C . GLY B 2 424 ? 73.425 42.496 18.565 1.00 51.74 400 GLY B C 1
ATOM 3157 O O . GLY B 2 424 ? 74.371 42.145 17.870 1.00 53.68 400 GLY B O 1
ATOM 3158 N N . VAL B 2 425 ? 73.569 43.146 19.715 1.00 52.53 401 VAL B N 1
ATOM 3159 C CA . VAL B 2 425 ? 74.879 43.516 20.249 1.00 54.18 401 VAL B CA 1
ATOM 3160 C C . VAL B 2 425 ? 75.623 42.305 20.811 1.00 55.31 401 VAL B C 1
ATOM 3161 O O . VAL B 2 425 ? 75.002 41.291 21.119 1.00 55.45 401 VAL B O 1
ATOM 3165 N N . PRO B 2 426 ? 76.957 42.407 20.946 1.00 57.53 402 PRO B N 1
ATOM 3166 C CA . PRO B 2 426 ? 77.764 41.297 21.476 1.00 58.23 402 PRO B CA 1
ATOM 3167 C C . PRO B 2 426 ? 77.577 41.036 22.969 1.00 57.26 402 PRO B C 1
ATOM 3168 O O . PRO B 2 426 ? 76.933 41.829 23.651 1.00 56.94 402 PRO B O 1
ATOM 3172 N N . GLU B 2 437 ? 59.452 41.881 24.162 1.00 65.53 413 GLU B N 1
ATOM 3173 C CA . GLU B 2 437 ? 59.253 40.441 24.065 1.00 65.67 413 GLU B CA 1
ATOM 3174 C C . GLU B 2 437 ? 59.242 40.055 22.595 1.00 66.03 413 GLU B C 1
ATOM 3175 O O . GLU B 2 437 ? 58.653 40.751 21.769 1.00 66.64 413 GLU B O 1
ATOM 3181 N N . GLY B 2 438 ? 59.893 38.950 22.262 1.00 66.30 414 GLY B N 1
ATOM 3182 C CA . GLY B 2 438 ? 59.943 38.497 20.880 1.00 66.90 414 GLY B CA 1
ATOM 3183 C C . GLY B 2 438 ? 58.590 38.000 20.415 1.00 66.55 414 GLY B C 1
ATOM 3184 O O . GLY B 2 438 ? 57.701 37.741 21.228 1.00 65.53 414 GLY B O 1
ATOM 3185 N N . LEU B 2 439 ? 58.433 37.867 19.101 1.00 66.81 415 LEU B N 1
ATOM 3186 C CA . LEU B 2 439 ? 57.173 37.398 18.527 1.00 66.35 415 LEU B CA 1
ATOM 3187 C C . LEU B 2 439 ? 56.929 35.937 18.905 1.00 65.17 415 LEU B C 1
ATOM 3188 O O . LEU B 2 439 ? 55.780 35.502 18.993 1.00 65.09 415 LEU B O 1
ATOM 3193 N N . GLU B 2 440 ? 58.010 35.191 19.128 1.00 63.47 416 GLU B N 1
ATOM 3194 C CA . GLU B 2 440 ? 57.913 33.782 19.520 1.00 62.18 416 GLU B CA 1
ATOM 3195 C C . GLU B 2 440 ? 57.418 33.699 20.962 1.00 58.86 416 GLU B C 1
ATOM 3196 O O . GLU B 2 440 ? 56.627 32.819 21.309 1.00 58.01 416 GLU B O 1
ATOM 3202 N N . GLU B 2 441 ? 57.889 34.623 21.795 1.00 54.90 417 GLU B N 1
ATOM 3203 C CA . GLU B 2 441 ? 57.464 34.689 23.185 1.00 52.15 417 GLU B CA 1
ATOM 3204 C C . GLU B 2 441 ? 56.004 35.124 23.195 1.00 48.91 417 GLU B C 1
ATOM 3205 O O . GLU B 2 441 ? 55.219 34.670 24.023 1.00 47.82 417 GLU B O 1
ATOM 3211 N N . LEU B 2 442 ? 55.636 36.007 22.270 1.00 45.95 418 LEU B N 1
ATOM 3212 C CA . LEU B 2 442 ? 54.251 36.453 22.210 1.00 43.63 418 LEU B CA 1
ATOM 3213 C C . LEU B 2 442 ? 53.387 35.316 21.681 1.00 42.22 418 LEU B C 1
ATOM 3214 O O . LEU B 2 442 ? 52.276 35.113 22.147 1.00 39.75 418 LEU B O 1
ATOM 3219 N N . ARG B 2 443 ? 53.913 34.550 20.730 1.00 41.87 419 ARG B N 1
ATOM 3220 C CA . ARG B 2 443 ? 53.164 33.430 20.182 1.00 42.56 419 ARG B CA 1
ATOM 3221 C C . ARG B 2 443 ? 52.773 32.444 21.286 1.00 40.92 419 ARG B C 1
ATOM 3222 O O . ARG B 2 443 ? 51.668 31.899 21.261 1.00 40.89 419 ARG B O 1
ATOM 3230 N N . GLU B 2 444 ? 53.668 32.219 22.249 1.00 39.40 420 GLU B N 1
ATOM 3231 C CA . GLU B 2 444 ? 53.395 31.302 23.362 1.00 39.34 420 GLU B CA 1
ATOM 3232 C C . GLU B 2 444 ? 52.218 31.799 24.207 1.00 37.17 420 GLU B C 1
ATOM 3233 O O . GLU B 2 444 ? 51.520 31.013 24.843 1.00 36.79 420 GLU B O 1
ATOM 3239 N N . GLN B 2 445 ? 52.019 33.110 24.202 1.00 34.09 421 GLN B N 1
ATOM 3240 C CA . GLN B 2 445 ? 50.942 33.768 24.949 1.00 33.46 421 GLN B CA 1
ATOM 3241 C C . GLN B 2 445 ? 49.698 34.083 24.124 1.00 32.71 421 GLN B C 1
ATOM 3242 O O . GLN B 2 445 ? 48.772 34.746 24.607 1.00 31.98 421 GLN B O 1
ATOM 3248 N N . THR B 2 446 ? 49.668 33.609 22.887 1.00 33.72 422 THR B N 1
ATOM 3249 C CA . THR B 2 446 ? 48.555 33.878 22.001 1.00 33.56 422 THR B CA 1
ATOM 3250 C C . THR B 2 446 ? 47.648 32.681 21.712 1.00 35.03 422 THR B C 1
ATOM 3251 O O . THR B 2 446 ? 48.106 31.546 21.529 1.00 33.90 422 THR B O 1
ATOM 3255 N N . VAL B 2 447 ? 46.350 32.958 21.688 1.00 34.12 423 VAL B N 1
ATOM 3256 C CA . VAL B 2 447 ? 45.340 31.972 21.370 1.00 36.15 423 VAL B CA 1
ATOM 3257 C C . VAL B 2 447 ? 44.593 32.568 20.188 1.00 38.38 423 VAL B C 1
ATOM 3258 O O . VAL B 2 447 ? 44.112 33.710 20.258 1.00 36.22 423 VAL B O 1
ATOM 3262 N N . VAL B 2 448 ? 44.530 31.818 19.092 1.00 41.66 424 VAL B N 1
ATOM 3263 C CA . VAL B 2 448 ? 43.836 32.285 17.890 1.00 44.63 424 VAL B CA 1
ATOM 3264 C C . VAL B 2 448 ? 42.344 32.047 18.039 1.00 47.17 424 VAL B C 1
ATOM 3265 O O . VAL B 2 448 ? 41.921 30.952 18.412 1.00 48.99 424 VAL B O 1
ATOM 3269 N N . VAL B 2 449 ? 41.557 33.083 17.762 1.00 48.58 425 VAL B N 1
ATOM 3270 C CA . VAL B 2 449 ? 40.106 33.022 17.858 1.00 50.29 425 VAL B CA 1
ATOM 3271 C C . VAL B 2 449 ? 39.534 32.420 16.577 1.00 53.60 425 VAL B C 1
ATOM 3272 O O . VAL B 2 449 ? 40.025 32.714 15.484 1.00 54.85 425 VAL B O 1
ATOM 3276 N N . PRO B 2 450 ? 38.499 31.569 16.710 1.00 55.85 426 PRO B N 1
ATOM 3277 C CA . PRO B 2 450 ? 37.868 30.920 15.554 1.00 58.04 426 PRO B CA 1
ATOM 3278 C C . PRO B 2 450 ? 37.123 31.902 14.649 1.00 58.72 426 PRO B C 1
ATOM 3279 O O . PRO B 2 450 ? 37.036 31.678 13.438 1.00 60.87 426 PRO B O 1
ATOM 3283 N N . PRO B 2 471 ? 23.404 34.735 14.458 1.00 69.85 447 PRO B N 1
ATOM 3284 C CA . PRO B 2 471 ? 22.901 33.359 14.439 1.00 71.49 447 PRO B CA 1
ATOM 3285 C C . PRO B 2 471 ? 23.267 32.612 15.729 1.00 70.79 447 PRO B C 1
ATOM 3286 O O . PRO B 2 471 ? 24.365 32.068 15.849 1.00 70.34 447 PRO B O 1
ATOM 3290 N N . ASP B 2 472 ? 22.334 32.601 16.679 1.00 70.65 448 ASP B N 1
ATOM 3291 C CA . ASP B 2 472 ? 22.523 31.950 17.983 1.00 70.18 448 ASP B CA 1
ATOM 3292 C C . ASP B 2 472 ? 23.374 30.678 17.988 1.00 70.38 448 ASP B C 1
ATOM 3293 O O . ASP B 2 472 ? 24.368 30.601 18.714 1.00 69.62 448 ASP B O 1
ATOM 3298 N N . GLU B 2 473 ? 22.987 29.686 17.194 1.00 71.45 449 GLU B N 1
ATOM 3299 C CA . GLU B 2 473 ? 23.724 28.422 17.143 1.00 71.87 449 GLU B CA 1
ATOM 3300 C C . GLU B 2 473 ? 25.207 28.604 16.805 1.00 69.66 449 GLU B C 1
ATOM 3301 O O . GLU B 2 473 ? 26.051 27.872 17.322 1.00 69.13 449 GLU B O 1
ATOM 3307 N N . ILE B 2 474 ? 25.522 29.562 15.936 1.00 67.80 450 ILE B N 1
ATOM 3308 C CA . ILE B 2 474 ? 26.914 29.817 15.560 1.00 66.16 450 ILE B CA 1
ATOM 3309 C C . ILE B 2 474 ? 27.650 30.519 16.706 1.00 62.89 450 ILE B C 1
ATOM 3310 O O . ILE B 2 474 ? 28.786 30.171 17.020 1.00 61.34 450 ILE B O 1
ATOM 3315 N N . LYS B 2 475 ? 26.995 31.500 17.322 1.00 60.87 451 LYS B N 1
ATOM 3316 C CA . LYS B 2 475 ? 27.583 32.229 18.438 1.00 58.38 451 LYS B CA 1
ATOM 3317 C C . LYS B 2 475 ? 27.981 31.186 19.473 1.00 57.51 451 LYS B C 1
ATOM 3318 O O . LYS B 2 475 ? 29.136 31.106 19.874 1.00 55.78 451 LYS B O 1
ATOM 3324 N N . ALA B 2 476 ? 27.005 30.378 19.882 1.00 57.80 452 ALA B N 1
ATOM 3325 C CA . ALA B 2 476 ? 27.218 29.324 20.867 1.00 57.46 452 ALA B CA 1
ATOM 3326 C C . ALA B 2 476 ? 28.405 28.454 20.468 1.00 57.36 452 ALA B C 1
ATOM 3327 O O . ALA B 2 476 ? 29.283 28.161 21.285 1.00 56.20 452 ALA B O 1
ATOM 3329 N N . HIS B 2 477 ? 28.425 28.055 19.201 1.00 57.54 453 HIS B N 1
ATOM 3330 C CA . HIS B 2 477 ? 29.489 27.217 18.671 1.00 57.66 453 HIS B CA 1
ATOM 3331 C C . HIS B 2 477 ? 30.872 27.861 18.757 1.00 55.43 453 HIS B C 1
ATOM 3332 O O . HIS B 2 477 ? 31.783 27.288 19.349 1.00 54.60 453 HIS B O 1
ATOM 3339 N N . LEU B 2 478 ? 31.023 29.042 18.166 1.00 53.79 454 LEU B N 1
ATOM 3340 C CA . LEU B 2 478 ? 32.310 29.743 18.172 1.00 52.65 454 LEU B CA 1
ATOM 3341 C C . LEU B 2 478 ? 32.812 30.045 19.583 1.00 49.92 454 LEU B C 1
ATOM 3342 O O . LEU B 2 478 ? 34.020 30.026 19.838 1.00 49.05 454 LEU B O 1
ATOM 3347 N N . GLN B 2 479 ? 31.879 30.328 20.485 1.00 48.43 455 GLN B N 1
ATOM 3348 C CA . GLN B 2 479 ? 32.196 30.621 21.874 1.00 46.36 455 GLN B CA 1
ATOM 3349 C C . GLN B 2 479 ? 32.633 29.351 22.590 1.00 46.51 455 GLN B C 1
ATOM 3350 O O . GLN B 2 479 ? 33.574 29.369 23.386 1.00 44.05 455 GLN B O 1
ATOM 3356 N N . GLU B 2 480 ? 31.936 28.254 22.301 1.00 47.77 456 GLU B N 1
ATOM 3357 C CA . GLU B 2 480 ? 32.239 26.962 22.897 1.00 49.19 456 GLU B CA 1
ATOM 3358 C C . GLU B 2 480 ? 33.649 26.554 22.497 1.00 48.33 456 GLU B C 1
ATOM 3359 O O . GLU B 2 480 ? 34.435 26.065 23.314 1.00 47.84 456 GLU B O 1
ATOM 3365 N N . ARG B 2 481 ? 33.963 26.782 21.228 1.00 48.07 457 ARG B N 1
ATOM 3366 C CA . ARG B 2 481 ? 35.260 26.439 20.670 1.00 48.35 457 ARG B CA 1
ATOM 3367 C C . ARG B 2 481 ? 36.382 27.237 21.334 1.00 45.24 457 ARG B C 1
ATOM 3368 O O . ARG B 2 481 ? 37.392 26.666 21.763 1.00 43.77 457 ARG B O 1
ATOM 3376 N N . LEU B 2 482 ? 36.201 28.551 21.426 1.00 42.76 458 LEU B N 1
ATOM 3377 C CA . LEU B 2 482 ? 37.207 29.404 22.045 1.00 40.50 458 LEU B CA 1
ATOM 3378 C C . LEU B 2 482 ? 37.348 29.068 23.530 1.00 39.64 458 LEU B C 1
ATOM 3379 O O . LEU B 2 482 ? 38.450 29.091 24.059 1.00 38.68 458 LEU B O 1
ATOM 3384 N N . GLN B 2 483 ? 36.246 28.754 24.205 1.00 39.65 459 GLN B N 1
ATOM 3385 C CA . GLN B 2 483 ? 36.330 28.404 25.618 1.00 39.40 459 GLN B CA 1
ATOM 3386 C C . GLN B 2 483 ? 37.194 27.154 25.760 1.00 39.98 459 GLN B C 1
ATOM 3387 O O . GLN B 2 483 ? 38.043 27.075 26.648 1.00 38.26 459 GLN B O 1
ATOM 3393 N N . GLU B 2 484 ? 36.993 26.188 24.872 1.00 41.77 460 GLU B N 1
ATOM 3394 C CA . GLU B 2 484 ? 37.784 24.959 24.901 1.00 43.86 460 GLU B CA 1
ATOM 3395 C C . GLU B 2 484 ? 39.253 25.264 24.610 1.00 42.49 460 GLU B C 1
ATOM 3396 O O . GLU B 2 484 ? 40.144 24.794 25.315 1.00 42.12 460 GLU B O 1
ATOM 3402 N N . ARG B 2 485 ? 39.505 26.081 23.594 1.00 42.39 461 ARG B N 1
ATOM 3403 C CA . ARG B 2 485 ? 40.873 26.428 23.226 1.00 42.33 461 ARG B CA 1
ATOM 3404 C C . ARG B 2 485 ? 41.601 27.242 24.320 1.00 39.53 461 ARG B C 1
ATOM 3405 O O . ARG B 2 485 ? 42.786 27.007 24.603 1.00 37.45 461 ARG B O 1
ATOM 3413 N N . VAL B 2 486 ? 40.905 28.194 24.934 1.00 37.69 462 VAL B N 1
ATOM 3414 C CA . VAL B 2 486 ? 41.518 28.998 25.998 1.00 36.45 462 VAL B CA 1
ATOM 3415 C C . VAL B 2 486 ? 41.757 28.131 27.231 1.00 36.89 462 VAL B C 1
ATOM 3416 O O . VAL B 2 486 ? 42.808 28.223 27.868 1.00 36.44 462 VAL B O 1
ATOM 3420 N N . GLY B 2 487 ? 40.793 27.270 27.546 1.00 37.70 463 GLY B N 1
ATOM 3421 C CA . GLY B 2 487 ? 40.911 26.377 28.689 1.00 38.47 463 GLY B CA 1
ATOM 3422 C C . GLY B 2 487 ? 42.139 25.491 28.578 1.00 39.15 463 GLY B C 1
ATOM 3423 O O . GLY B 2 487 ? 42.835 25.260 29.569 1.00 39.76 463 GLY B O 1
ATOM 3424 N N A GLU B 2 488 ? 42.406 24.977 27.380 0.50 40.33 464 GLU B N 1
ATOM 3425 N N B GLU B 2 488 ? 42.398 25.007 27.366 0.50 40.22 464 GLU B N 1
ATOM 3426 C CA A GLU B 2 488 ? 43.570 24.111 27.168 0.50 41.14 464 GLU B CA 1
ATOM 3427 C CA B GLU B 2 488 ? 43.545 24.148 27.090 0.50 41.04 464 GLU B CA 1
ATOM 3428 C C A GLU B 2 488 ? 44.857 24.934 27.274 0.50 39.58 464 GLU B C 1
ATOM 3429 C C B GLU B 2 488 ? 44.826 24.944 27.292 0.50 39.49 464 GLU B C 1
ATOM 3430 O O A GLU B 2 488 ? 45.850 24.469 27.837 0.50 39.18 464 GLU B O 1
ATOM 3431 O O B GLU B 2 488 ? 45.769 24.486 27.940 0.50 39.05 464 GLU B O 1
ATOM 3442 N N . HIS B 2 489 ? 44.839 26.145 26.726 1.00 38.00 465 HIS B N 1
ATOM 3443 C CA . HIS B 2 489 ? 45.990 27.047 26.808 1.00 37.33 465 HIS B CA 1
ATOM 3444 C C . HIS B 2 489 ? 46.358 27.312 28.277 1.00 35.99 465 HIS B C 1
ATOM 3445 O O . HIS B 2 489 ? 47.539 27.302 28.644 1.00 36.18 465 HIS B O 1
ATOM 3452 N N . LEU B 2 490 ? 45.343 27.538 29.108 1.00 36.39 466 LEU B N 1
ATOM 3453 C CA . LEU B 2 490 ? 45.544 27.810 30.537 1.00 36.12 466 LEU B CA 1
ATOM 3454 C C . LEU B 2 490 ? 46.100 26.599 31.281 1.00 38.11 466 LEU B C 1
ATOM 3455 O O . LEU B 2 490 ? 46.872 26.750 32.230 1.00 38.26 466 LEU B O 1
ATOM 3460 N N . GLU B 2 491 ? 45.730 25.395 30.855 1.00 40.17 467 GLU B N 1
ATOM 3461 C CA . GLU B 2 491 ? 46.244 24.184 31.497 1.00 42.03 467 GLU B CA 1
ATOM 3462 C C . GLU B 2 491 ? 47.700 23.975 31.089 1.00 42.31 467 GLU B C 1
ATOM 3463 O O . GLU B 2 491 ? 48.559 23.661 31.912 1.00 42.15 467 GLU B O 1
ATOM 3469 N N . LYS B 2 492 ? 47.971 24.180 29.809 1.00 42.74 468 LYS B N 1
ATOM 3470 C CA . LYS B 2 492 ? 49.299 24.003 29.256 1.00 44.30 468 LYS B CA 1
ATOM 3471 C C . LYS B 2 492 ? 50.331 25.006 29.799 1.00 43.31 468 LYS B C 1
ATOM 3472 O O . LYS B 2 492 ? 51.494 24.651 30.002 1.00 42.57 468 LYS B O 1
ATOM 3478 N N . ARG B 2 493 ? 49.925 26.250 30.043 1.00 41.34 469 ARG B N 1
ATOM 3479 C CA . ARG B 2 493 ? 50.885 27.227 30.557 1.00 40.83 469 ARG B CA 1
ATOM 3480 C C . ARG B 2 493 ? 51.380 26.837 31.951 1.00 41.79 469 ARG B C 1
ATOM 3481 O O . ARG B 2 493 ? 52.495 27.185 32.324 1.00 41.43 469 ARG B O 1
ATOM 3489 N N . LEU B 2 494 ? 50.564 26.103 32.711 1.00 43.24 470 LEU B N 1
ATOM 3490 C CA . LEU B 2 494 ? 50.972 25.647 34.047 1.00 44.36 470 LEU B CA 1
ATOM 3491 C C . LEU B 2 494 ? 52.116 24.641 34.004 1.00 44.62 470 LEU B C 1
ATOM 3492 O O . LEU B 2 494 ? 52.796 24.438 35.012 1.00 45.41 470 LEU B O 1
ATOM 3497 N N A GLN B 2 495 ? 52.303 24.009 32.844 0.50 44.99 471 GLN B N 1
ATOM 3498 N N B GLN B 2 495 ? 52.334 24.002 32.856 0.50 44.96 471 GLN B N 1
ATOM 3499 C CA A GLN B 2 495 ? 53.347 23.015 32.634 0.50 45.56 471 GLN B CA 1
ATOM 3500 C CA B GLN B 2 495 ? 53.415 23.032 32.733 0.50 45.46 471 GLN B CA 1
ATOM 3501 C C A GLN B 2 495 ? 54.628 23.658 32.080 0.50 44.54 471 GLN B C 1
ATOM 3502 C C B GLN B 2 495 ? 54.664 23.675 32.124 0.50 44.45 471 GLN B C 1
ATOM 3503 O O A GLN B 2 495 ? 55.674 23.010 31.999 0.50 44.24 471 GLN B O 1
ATOM 3504 O O B GLN B 2 495 ? 55.719 23.045 32.040 0.50 44.11 471 GLN B O 1
ATOM 3515 N N . ALA B 2 496 ? 54.542 24.932 31.704 1.00 40.99 472 ALA B N 1
ATOM 3516 C CA . ALA B 2 496 ? 55.666 25.646 31.133 1.00 39.51 472 ALA B CA 1
ATOM 3517 C C . ALA B 2 496 ? 56.524 26.288 32.223 1.00 37.31 472 ALA B C 1
ATOM 3518 O O . ALA B 2 496 ? 56.104 26.454 33.366 1.00 35.95 472 ALA B O 1
ATOM 3520 N N . SER B 2 497 ? 57.734 26.665 31.857 1.00 36.76 473 SER B N 1
ATOM 3521 C CA . SER B 2 497 ? 58.614 27.277 32.819 1.00 36.75 473 SER B CA 1
ATOM 3522 C C . SER B 2 497 ? 59.514 28.307 32.167 1.00 36.25 473 SER B C 1
ATOM 3523 O O . SER B 2 497 ? 59.705 28.309 30.945 1.00 36.93 473 SER B O 1
ATOM 3526 N N A GLU B 2 498 ? 60.042 29.193 33.003 0.50 34.51 474 GLU B N 1
ATOM 3527 N N B GLU B 2 498 ? 60.044 29.203 32.992 0.50 34.30 474 GLU B N 1
ATOM 3528 C CA A GLU B 2 498 ? 60.943 30.245 32.582 0.50 33.66 474 GLU B CA 1
ATOM 3529 C CA B GLU B 2 498 ? 60.937 30.251 32.533 0.50 33.32 474 GLU B CA 1
ATOM 3530 C C A GLU B 2 498 ? 62.326 29.795 33.037 0.50 31.60 474 GLU B C 1
ATOM 3531 C C B GLU B 2 498 ? 62.319 29.845 33.046 0.50 31.39 474 GLU B C 1
ATOM 3532 O O A GLU B 2 498 ? 62.456 29.159 34.084 0.50 29.50 474 GLU B O 1
ATOM 3533 O O B GLU B 2 498 ? 62.439 29.296 34.142 0.50 29.52 474 GLU B O 1
ATOM 3544 N N . ARG B 2 499 ? 63.344 30.085 32.236 1.00 30.58 475 ARG B N 1
ATOM 3545 C CA . ARG B 2 499 ? 64.718 29.726 32.579 1.00 29.74 475 ARG B CA 1
ATOM 3546 C C . ARG B 2 499 ? 65.697 30.860 32.363 1.00 27.79 475 ARG B C 1
ATOM 3547 O O . ARG B 2 499 ? 65.654 31.550 31.348 1.00 24.80 475 ARG B O 1
ATOM 3555 N N . HIS B 2 500 ? 66.572 31.023 33.351 1.00 24.82 476 HIS B N 1
ATOM 3556 C CA . HIS B 2 500 ? 67.598 32.045 33.361 1.00 24.50 476 HIS B CA 1
ATOM 3557 C C . HIS B 2 500 ? 68.908 31.452 33.864 1.00 22.30 476 HIS B C 1
ATOM 3558 O O . HIS B 2 500 ? 68.921 30.612 34.777 1.00 23.08 476 HIS B O 1
ATOM 3565 N N . THR B 2 501 ? 70.007 31.893 33.265 1.00 21.16 477 THR B N 1
ATOM 3566 C CA . THR B 2 501 ? 71.340 31.438 33.631 1.00 20.57 477 THR B CA 1
ATOM 3567 C C . THR B 2 501 ? 72.172 32.633 34.114 1.00 20.68 477 THR B C 1
ATOM 3568 O O . THR B 2 501 ? 72.191 33.695 33.465 1.00 18.35 477 THR B O 1
ATOM 3572 N N . PHE B 2 502 ? 72.847 32.456 35.243 1.00 17.85 478 PHE B N 1
ATOM 3573 C CA . PHE B 2 502 ? 73.658 33.496 35.859 1.00 18.14 478 PHE B CA 1
ATOM 3574 C C . PHE B 2 502 ? 75.066 33.014 36.142 1.00 18.16 478 PHE B C 1
ATOM 3575 O O . PHE B 2 502 ? 75.304 31.811 36.317 1.00 17.38 478 PHE B O 1
ATOM 3583 N N . ALA B 2 503 ? 75.998 33.969 36.197 1.00 17.92 479 ALA B N 1
ATOM 3584 C CA . ALA B 2 503 ? 77.395 33.660 36.451 1.00 18.26 479 ALA B CA 1
ATOM 3585 C C . ALA B 2 503 ? 77.685 33.286 37.912 1.00 17.68 479 ALA B C 1
ATOM 3586 O O . ALA B 2 503 ? 78.746 32.762 38.186 1.00 19.39 479 ALA B O 1
ATOM 3588 N N . SER B 2 504 ? 76.759 33.547 38.831 1.00 17.72 480 SER B N 1
ATOM 3589 C CA . SER B 2 504 ? 76.963 33.218 40.250 1.00 16.57 480 SER B CA 1
ATOM 3590 C C . SER B 2 504 ? 75.616 33.039 40.909 1.00 16.61 480 SER B C 1
ATOM 3591 O O . SER B 2 504 ? 74.568 33.483 40.377 1.00 16.46 480 SER B O 1
ATOM 3594 N N . LEU B 2 505 ? 75.637 32.385 42.064 1.00 15.84 481 LEU B N 1
ATOM 3595 C CA . LEU B 2 505 ? 74.416 32.156 42.826 1.00 16.32 481 LEU B CA 1
ATOM 3596 C C . LEU B 2 505 ? 73.803 33.464 43.312 1.00 16.50 481 LEU B C 1
ATOM 3597 O O . LEU B 2 505 ? 72.596 33.673 43.176 1.00 16.47 481 LEU B O 1
ATOM 3602 N N . ASP B 2 506 ? 74.622 34.357 43.853 1.00 15.28 482 ASP B N 1
ATOM 3603 C CA . ASP B 2 506 ? 74.076 35.608 44.367 1.00 16.32 482 ASP B CA 1
ATOM 3604 C C . ASP B 2 506 ? 73.301 36.382 43.298 1.00 16.44 482 ASP B C 1
ATOM 3605 O O . ASP B 2 506 ? 72.276 36.957 43.596 1.00 16.19 482 ASP B O 1
ATOM 3610 N N . GLU B 2 507 ? 73.789 36.400 42.059 1.00 17.42 483 GLU B N 1
ATOM 3611 C CA . GLU B 2 507 ? 73.099 37.119 40.997 1.00 18.12 483 GLU B CA 1
ATOM 3612 C C . GLU B 2 507 ? 71.733 36.476 40.707 1.00 18.31 483 GLU B C 1
ATOM 3613 O O . GLU B 2 507 ? 70.772 37.171 40.414 1.00 18.34 483 GLU B O 1
ATOM 3619 N N . ALA B 2 508 ? 71.646 35.144 40.790 1.00 17.33 484 ALA B N 1
ATOM 3620 C CA . ALA B 2 508 ? 70.392 34.445 40.605 1.00 17.37 484 ALA B CA 1
ATOM 3621 C C . ALA B 2 508 ? 69.451 34.859 41.734 1.00 16.92 484 ALA B C 1
ATOM 3622 O O . ALA B 2 508 ? 68.279 35.103 41.494 1.00 18.06 484 ALA B O 1
ATOM 3624 N N . LEU B 2 509 ? 69.963 34.946 42.961 1.00 16.36 485 LEU B N 1
ATOM 3625 C CA . LEU B 2 509 ? 69.137 35.335 44.123 1.00 15.75 485 LEU B CA 1
ATOM 3626 C C . LEU B 2 509 ? 68.661 36.788 44.024 1.00 16.62 485 LEU B C 1
ATOM 3627 O O . LEU B 2 509 ? 67.542 37.103 44.430 1.00 17.17 485 LEU B O 1
ATOM 3632 N N . LEU B 2 510 ? 69.503 37.666 43.467 1.00 16.17 486 LEU B N 1
ATOM 3633 C CA . LEU B 2 510 ? 69.135 39.056 43.269 1.00 16.33 486 LEU B CA 1
ATOM 3634 C C . LEU B 2 510 ? 68.011 39.166 42.241 1.00 17.42 486 LEU B C 1
ATOM 3635 O O . LEU B 2 510 ? 67.260 40.149 42.246 1.00 16.52 486 LEU B O 1
ATOM 3640 N N . ALA B 2 511 ? 67.895 38.171 41.359 1.00 17.14 487 ALA B N 1
ATOM 3641 C CA . ALA B 2 511 ? 66.832 38.189 40.334 1.00 18.25 487 ALA B CA 1
ATOM 3642 C C . ALA B 2 511 ? 65.472 37.896 40.967 1.00 19.30 487 ALA B C 1
ATOM 3643 O O . ALA B 2 511 ? 64.426 38.273 40.410 1.00 20.61 487 ALA B O 1
ATOM 3645 N N . LEU B 2 512 ? 65.486 37.265 42.135 1.00 18.23 488 LEU B N 1
ATOM 3646 C CA . LEU B 2 512 ? 64.264 36.925 42.827 1.00 19.21 488 LEU B CA 1
ATOM 3647 C C . LEU B 2 512 ? 63.710 38.102 43.618 1.00 19.16 488 LEU B C 1
ATOM 3648 O O . LEU B 2 512 ? 64.463 38.799 44.288 1.00 19.66 488 LEU B O 1
ATOM 3653 N N . ASP B 2 513 ? 62.403 38.318 43.540 1.00 20.59 489 ASP B N 1
ATOM 3654 C CA . ASP B 2 513 ? 61.779 39.394 44.309 1.00 21.22 489 ASP B CA 1
ATOM 3655 C C . ASP B 2 513 ? 61.812 38.975 45.798 1.00 20.83 489 ASP B C 1
ATOM 3656 O O . ASP B 2 513 ? 62.176 37.840 46.111 1.00 20.39 489 ASP B O 1
ATOM 3661 N N . ASP B 2 514 ? 61.431 39.861 46.706 1.00 22.34 490 ASP B N 1
ATOM 3662 C CA . ASP B 2 514 ? 61.508 39.527 48.133 1.00 22.41 490 ASP B CA 1
ATOM 3663 C C . ASP B 2 514 ? 60.712 38.297 48.558 1.00 22.75 490 ASP B C 1
ATOM 3664 O O . ASP B 2 514 ? 61.185 37.518 49.377 1.00 21.37 490 ASP B O 1
ATOM 3669 N N A SER B 2 515 ? 59.513 38.130 48.006 0.50 24.38 491 SER B N 1
ATOM 3670 N N B SER B 2 515 ? 59.506 38.119 48.018 0.50 24.09 491 SER B N 1
ATOM 3671 C CA A SER B 2 515 ? 58.668 36.980 48.333 0.50 25.25 491 SER B CA 1
ATOM 3672 C CA B SER B 2 515 ? 58.689 36.958 48.387 0.50 24.64 491 SER B CA 1
ATOM 3673 C C A SER B 2 515 ? 59.310 35.680 47.852 0.50 24.16 491 SER B C 1
ATOM 3674 C C B SER B 2 515 ? 59.316 35.665 47.857 0.50 23.84 491 SER B C 1
ATOM 3675 O O A SER B 2 515 ? 59.274 34.659 48.541 0.50 25.01 491 SER B O 1
ATOM 3676 O O B SER B 2 515 ? 59.267 34.625 48.518 0.50 24.65 491 SER B O 1
ATOM 3681 N N . MET B 2 516 ? 59.900 35.715 46.664 1.00 23.54 492 MET B N 1
ATOM 3682 C CA . MET B 2 516 ? 60.543 34.537 46.103 1.00 22.28 492 MET B CA 1
ATOM 3683 C C . MET B 2 516 ? 61.740 34.137 46.965 1.00 22.16 492 MET B C 1
ATOM 3684 O O . MET B 2 516 ? 61.933 32.951 47.287 1.00 20.48 492 MET B O 1
ATOM 3689 N N . LEU B 2 517 ? 62.535 35.129 47.351 1.00 21.81 493 LEU B N 1
ATOM 3690 C CA . LEU B 2 517 ? 63.716 34.878 48.183 1.00 21.16 493 LEU B CA 1
ATOM 3691 C C . LEU B 2 517 ? 63.286 34.208 49.471 1.00 22.07 493 LEU B C 1
ATOM 3692 O O . LEU B 2 517 ? 63.882 33.210 49.891 1.00 20.81 493 LEU B O 1
ATOM 3697 N N . THR B 2 518 ? 62.251 34.750 50.098 1.00 24.17 494 THR B N 1
ATOM 3698 C CA . THR B 2 518 ? 61.725 34.155 51.343 1.00 25.47 494 THR B CA 1
ATOM 3699 C C . THR B 2 518 ? 61.298 32.679 51.129 1.00 26.34 494 THR B C 1
ATOM 3700 O O . THR B 2 518 ? 61.575 31.816 51.980 1.00 26.27 494 THR B O 1
ATOM 3704 N N . SER B 2 519 ? 60.646 32.389 50.003 1.00 26.28 495 SER B N 1
ATOM 3705 C CA . SER B 2 519 ? 60.204 31.015 49.683 1.00 27.99 495 SER B CA 1
ATOM 3706 C C . SER B 2 519 ? 61.382 30.058 49.598 1.00 26.19 495 SER B C 1
ATOM 3707 O O . SER B 2 519 ? 61.315 28.928 50.093 1.00 26.21 495 SER B O 1
ATOM 3710 N N . VAL B 2 520 ? 62.457 30.505 48.962 1.00 24.39 496 VAL B N 1
ATOM 3711 C CA . VAL B 2 520 ? 63.658 29.693 48.845 1.00 24.13 496 VAL B CA 1
ATOM 3712 C C . VAL B 2 520 ? 64.312 29.534 50.235 1.00 24.84 496 VAL B C 1
ATOM 3713 O O . VAL B 2 520 ? 64.727 28.442 50.601 1.00 24.87 496 VAL B O 1
ATOM 3717 N N . ALA B 2 521 ? 64.362 30.617 51.006 1.00 24.86 497 ALA B N 1
ATOM 3718 C CA . ALA B 2 521 ? 64.966 30.598 52.342 1.00 26.05 497 ALA B CA 1
ATOM 3719 C C . ALA B 2 521 ? 64.258 29.618 53.287 1.00 28.08 497 ALA B C 1
ATOM 3720 O O . ALA B 2 521 ? 64.892 29.024 54.152 1.00 28.36 497 ALA B O 1
ATOM 3722 N N . GLN B 2 522 ? 62.952 29.462 53.116 1.00 28.84 498 GLN B N 1
ATOM 3723 C CA . GLN B 2 522 ? 62.171 28.551 53.945 1.00 32.18 498 GLN B CA 1
ATOM 3724 C C . GLN B 2 522 ? 62.542 27.088 53.653 1.00 31.93 498 GLN B C 1
ATOM 3725 O O . GLN B 2 522 ? 62.420 26.227 54.525 1.00 31.82 498 GLN B O 1
ATOM 3731 N N . GLN B 2 523 ? 62.993 26.803 52.435 1.00 30.47 499 GLN B N 1
ATOM 3732 C CA . GLN B 2 523 ? 63.385 25.437 52.088 1.00 30.60 499 GLN B CA 1
ATOM 3733 C C . GLN B 2 523 ? 64.871 25.158 52.240 1.00 28.94 499 GLN B C 1
ATOM 3734 O O . GLN B 2 523 ? 65.248 24.097 52.708 1.00 26.86 499 GLN B O 1
ATOM 3740 N N . ASN B 2 524 ? 65.710 26.108 51.848 1.00 26.04 500 ASN B N 1
ATOM 3741 C CA . ASN B 2 524 ? 67.163 25.936 51.909 1.00 25.94 500 ASN B CA 1
ATOM 3742 C C . ASN B 2 524 ? 67.855 27.179 52.438 1.00 26.09 500 ASN B C 1
ATOM 3743 O O . ASN B 2 524 ? 68.549 27.888 51.682 1.00 24.07 500 ASN B O 1
ATOM 3748 N N . PRO B 2 525 ? 67.674 27.455 53.748 1.00 26.41 501 PRO B N 1
ATOM 3749 C CA . PRO B 2 525 ? 68.267 28.654 54.376 1.00 27.05 501 PRO B CA 1
ATOM 3750 C C . PRO B 2 525 ? 69.783 28.732 54.240 1.00 27.07 501 PRO B C 1
ATOM 3751 O O . PRO B 2 525 ? 70.353 29.826 54.233 1.00 26.69 501 PRO B O 1
ATOM 3755 N N . GLU B 2 526 ? 70.440 27.586 54.104 1.00 27.57 502 GLU B N 1
ATOM 3756 C CA . GLU B 2 526 ? 71.882 27.612 53.976 1.00 28.35 502 GLU B CA 1
ATOM 3757 C C . GLU B 2 526 ? 72.336 28.323 52.700 1.00 27.00 502 GLU B C 1
ATOM 3758 O O . GLU B 2 526 ? 73.403 28.938 52.677 1.00 29.06 502 GLU B O 1
ATOM 3764 N N . ILE B 2 527 ? 71.554 28.290 51.636 1.00 29.41 503 ILE B N 1
ATOM 3765 C CA . ILE B 2 527 ? 72.053 28.957 50.446 1.00 28.59 503 ILE B CA 1
ATOM 3766 C C . ILE B 2 527 ? 71.629 30.410 50.372 1.00 25.53 503 ILE B C 1
ATOM 3767 O O . ILE B 2 527 ? 72.239 31.178 49.647 1.00 23.78 503 ILE B O 1
ATOM 3772 N N . THR B 2 528 ? 70.606 30.790 51.139 1.00 24.18 504 THR B N 1
ATOM 3773 C CA . THR B 2 528 ? 70.106 32.159 51.114 1.00 24.25 504 THR B CA 1
ATOM 3774 C C . THR B 2 528 ? 70.480 33.107 52.260 1.00 23.56 504 THR B C 1
ATOM 3775 O O . THR B 2 528 ? 70.217 34.287 52.146 1.00 22.54 504 THR B O 1
ATOM 3779 N N . ASP B 2 529 ? 71.104 32.623 53.333 1.00 26.47 505 ASP B N 1
ATOM 3780 C CA . ASP B 2 529 ? 71.436 33.491 54.493 1.00 27.59 505 ASP B CA 1
ATOM 3781 C C . ASP B 2 529 ? 72.104 34.811 54.103 1.00 25.46 505 ASP B C 1
ATOM 3782 O O . ASP B 2 529 ? 71.679 35.887 54.563 1.00 23.86 505 ASP B O 1
ATOM 3787 N N . GLY B 2 530 ? 73.135 34.741 53.265 1.00 23.43 506 GLY B N 1
ATOM 3788 C CA . GLY B 2 530 ? 73.814 35.951 52.817 1.00 22.36 506 GLY B CA 1
ATOM 3789 C C . GLY B 2 530 ? 72.872 36.864 52.049 1.00 20.71 506 GLY B C 1
ATOM 3790 O O . GLY B 2 530 ? 72.838 38.069 52.290 1.00 20.93 506 GLY B O 1
ATOM 3791 N N . ALA B 2 531 ? 72.105 36.302 51.114 1.00 19.33 507 ALA B N 1
ATOM 3792 C CA . ALA B 2 531 ? 71.153 37.115 50.319 1.00 18.69 507 ALA B CA 1
ATOM 3793 C C . ALA B 2 531 ? 70.017 37.711 51.174 1.00 19.17 507 ALA B C 1
ATOM 3794 O O . ALA B 2 531 ? 69.568 38.837 50.914 1.00 17.52 507 ALA B O 1
ATOM 3796 N N . VAL B 2 532 ? 69.544 36.964 52.177 1.00 20.01 508 VAL B N 1
ATOM 3797 C CA . VAL B 2 532 ? 68.490 37.464 53.069 1.00 21.02 508 VAL B CA 1
ATOM 3798 C C . VAL B 2 532 ? 69.006 38.627 53.926 1.00 21.27 508 VAL B C 1
ATOM 3799 O O . VAL B 2 532 ? 68.305 39.631 54.096 1.00 20.86 508 VAL B O 1
ATOM 3803 N N . ALA B 2 533 ? 70.232 38.519 54.429 1.00 21.11 509 ALA B N 1
ATOM 3804 C CA . ALA B 2 533 ? 70.824 39.594 55.232 1.00 21.45 509 ALA B CA 1
ATOM 3805 C C . ALA B 2 533 ? 70.991 40.856 54.379 1.00 19.33 509 ALA B C 1
ATOM 3806 O O . ALA B 2 533 ? 70.696 41.964 54.818 1.00 19.50 509 ALA B O 1
ATOM 3808 N N . PHE B 2 534 ? 71.477 40.676 53.160 1.00 17.72 510 PHE B N 1
ATOM 3809 C CA . PHE B 2 534 ? 71.655 41.771 52.210 1.00 17.68 510 PHE B CA 1
ATOM 3810 C C . PHE B 2 534 ? 70.314 42.430 51.939 1.00 17.68 510 PHE B C 1
ATOM 3811 O O . PHE B 2 534 ? 70.194 43.663 51.972 1.00 18.22 510 PHE B O 1
ATOM 3819 N N . ARG B 2 535 ? 69.298 41.616 51.691 1.00 18.28 511 ARG B N 1
ATOM 3820 C CA . ARG B 2 535 ? 67.973 42.149 51.346 1.00 19.06 511 ARG B CA 1
ATOM 3821 C C . ARG B 2 535 ? 67.388 42.947 52.517 1.00 19.99 511 ARG B C 1
ATOM 3822 O O . ARG B 2 535 ? 66.848 44.037 52.308 1.00 19.25 511 ARG B O 1
ATOM 3830 N N A GLN B 2 536 ? 67.483 42.396 53.728 0.50 21.36 512 GLN B N 1
ATOM 3831 N N B GLN B 2 536 ? 67.486 42.398 53.727 0.50 21.12 512 GLN B N 1
ATOM 3832 C CA A GLN B 2 536 ? 66.970 43.070 54.921 0.50 22.47 512 GLN B CA 1
ATOM 3833 C CA B GLN B 2 536 ? 66.968 43.081 54.907 0.50 21.98 512 GLN B CA 1
ATOM 3834 C C A GLN B 2 536 ? 67.671 44.410 55.133 0.50 21.38 512 GLN B C 1
ATOM 3835 C C B GLN B 2 536 ? 67.670 44.419 55.109 0.50 21.11 512 GLN B C 1
ATOM 3836 O O A GLN B 2 536 ? 67.012 45.431 55.347 0.50 20.13 512 GLN B O 1
ATOM 3837 O O B GLN B 2 536 ? 67.012 45.446 55.297 0.50 19.79 512 GLN B O 1
ATOM 3848 N N . LYS B 2 537 ? 69.001 44.408 55.072 1.00 20.65 513 LYS B N 1
ATOM 3849 C CA . LYS B 2 537 ? 69.771 45.647 55.238 1.00 20.96 513 LYS B CA 1
ATOM 3850 C C . LYS B 2 537 ? 69.424 46.674 54.158 1.00 19.46 513 LYS B C 1
ATOM 3851 O O . LYS B 2 537 ? 69.313 47.871 54.451 1.00 19.56 513 LYS B O 1
ATOM 3857 N N . ALA B 2 538 ? 69.278 46.223 52.914 1.00 17.86 514 ALA B N 1
ATOM 3858 C CA . ALA B 2 538 ? 68.920 47.123 51.811 1.00 18.38 514 ALA B CA 1
ATOM 3859 C C . ALA B 2 538 ? 67.534 47.753 52.056 1.00 18.72 514 ALA B C 1
ATOM 3860 O O . ALA B 2 538 ? 67.371 48.974 51.923 1.00 18.57 514 ALA B O 1
ATOM 3862 N N . ARG B 2 539 ? 66.540 46.935 52.414 1.00 20.64 515 ARG B N 1
ATOM 3863 C CA . ARG B 2 539 ? 65.204 47.469 52.681 1.00 22.10 515 ARG B CA 1
ATOM 3864 C C . ARG B 2 539 ? 65.231 48.475 53.828 1.00 22.48 515 ARG B C 1
ATOM 3865 O O . ARG B 2 539 ? 64.622 49.542 53.720 1.00 23.55 515 ARG B O 1
ATOM 3873 N N . ASP B 2 540 ? 65.936 48.150 54.911 1.00 22.93 516 ASP B N 1
ATOM 3874 C CA . ASP B 2 540 ? 66.041 49.065 56.039 1.00 23.44 516 ASP B CA 1
ATOM 3875 C C . ASP B 2 540 ? 66.734 50.360 55.626 1.00 22.34 516 ASP B C 1
ATOM 3876 O O . ASP B 2 540 ? 66.325 51.449 56.057 1.00 21.68 516 ASP B O 1
ATOM 3881 N N . ALA B 2 541 ? 67.778 50.250 54.801 1.00 19.97 517 ALA B N 1
ATOM 3882 C CA . ALA B 2 541 ? 68.512 51.426 54.344 1.00 20.38 517 ALA B CA 1
ATOM 3883 C C . ALA B 2 541 ? 67.653 52.268 53.417 1.00 19.72 517 ALA B C 1
ATOM 3884 O O . ALA B 2 541 ? 67.708 53.503 53.461 1.00 19.88 517 ALA B O 1
ATOM 3886 N N . PHE B 2 542 ? 66.892 51.617 52.549 1.00 19.55 518 PHE B N 1
ATOM 3887 C CA . PHE B 2 542 ? 66.016 52.362 51.668 1.00 19.51 518 PHE B CA 1
ATOM 3888 C C . PHE B 2 542 ? 64.987 53.139 52.490 1.00 20.23 518 PHE B C 1
ATOM 3889 O O . PHE B 2 542 ? 64.662 54.276 52.155 1.00 19.54 518 PHE B O 1
ATOM 3897 N N . THR B 2 543 ? 64.475 52.533 53.559 1.00 20.50 519 THR B N 1
ATOM 3898 C CA . THR B 2 543 ? 63.513 53.231 54.427 1.00 21.97 519 THR B CA 1
ATOM 3899 C C . THR B 2 543 ? 64.149 54.417 55.105 1.00 20.57 519 THR B C 1
ATOM 3900 O O . THR B 2 543 ? 63.557 55.488 55.172 1.00 22.13 519 THR B O 1
ATOM 3904 N N . GLU B 2 544 ? 65.352 54.229 55.634 1.00 21.52 520 GLU B N 1
ATOM 3905 C CA . GLU B 2 544 ? 66.084 55.296 56.295 1.00 21.58 520 GLU B CA 1
ATOM 3906 C C . GLU B 2 544 ? 66.284 56.452 55.307 1.00 20.00 520 GLU B C 1
ATOM 3907 O O . GLU B 2 544 ? 66.158 57.637 55.674 1.00 20.28 520 GLU B O 1
ATOM 3913 N N . LEU B 2 545 ? 66.605 56.119 54.056 1.00 18.07 521 LEU B N 1
ATOM 3914 C CA . LEU B 2 545 ? 66.808 57.152 53.025 1.00 17.03 521 LEU B CA 1
ATOM 3915 C C . LEU B 2 545 ? 65.523 57.936 52.794 1.00 18.18 521 LEU B C 1
ATOM 3916 O O . LEU B 2 545 ? 65.543 59.174 52.723 1.00 18.07 521 LEU B O 1
ATOM 3921 N N . THR B 2 546 ? 64.398 57.217 52.673 1.00 18.41 522 THR B N 1
ATOM 3922 C CA . THR B 2 546 ? 63.100 57.864 52.466 1.00 19.45 522 THR B CA 1
ATOM 3923 C C . THR B 2 546 ? 62.778 58.795 53.632 1.00 19.43 522 THR B C 1
ATOM 3924 O O . THR B 2 546 ? 62.409 59.958 53.418 1.00 18.69 522 THR B O 1
ATOM 3928 N N . VAL B 2 547 ? 62.970 58.298 54.854 1.00 19.49 523 VAL B N 1
ATOM 3929 C CA . VAL B 2 547 ? 62.722 59.099 56.050 1.00 20.83 523 VAL B CA 1
ATOM 3930 C C . VAL B 2 547 ? 63.558 60.382 56.018 1.00 20.29 523 VAL B C 1
ATOM 3931 O O . VAL B 2 547 ? 63.046 61.476 56.334 1.00 21.30 523 VAL B O 1
ATOM 3935 N N . ALA B 2 548 ? 64.831 60.251 55.627 1.00 18.86 524 ALA B N 1
ATOM 3936 C CA . ALA B 2 548 ? 65.750 61.388 55.541 1.00 19.34 524 ALA B CA 1
ATOM 3937 C C . ALA B 2 548 ? 65.293 62.398 54.480 1.00 18.63 524 ALA B C 1
ATOM 3938 O O . ALA B 2 548 ? 65.315 63.607 54.714 1.00 20.80 524 ALA B O 1
ATOM 3940 N N . ILE B 2 549 ? 64.880 61.898 53.322 1.00 19.33 525 ILE B N 1
ATOM 3941 C CA . ILE B 2 549 ? 64.400 62.767 52.228 1.00 20.22 525 ILE B CA 1
ATOM 3942 C C . ILE B 2 549 ? 63.167 63.546 52.659 1.00 21.24 525 ILE B C 1
ATOM 3943 O O . ILE B 2 549 ? 63.124 64.787 52.586 1.00 19.97 525 ILE B O 1
ATOM 3948 N N . VAL B 2 550 ? 62.153 62.820 53.122 1.00 21.47 526 VAL B N 1
ATOM 3949 C CA . VAL B 2 550 ? 60.887 63.456 53.534 1.00 24.71 526 VAL B CA 1
ATOM 3950 C C . VAL B 2 550 ? 61.048 64.373 54.732 1.00 26.21 526 VAL B C 1
ATOM 3951 O O . VAL B 2 550 ? 60.408 65.417 54.821 1.00 28.31 526 VAL B O 1
ATOM 3955 N N . SER B 2 551 ? 61.936 64.005 55.644 1.00 27.72 527 SER B N 1
ATOM 3956 C CA . SER B 2 551 ? 62.137 64.789 56.840 1.00 30.02 527 SER B CA 1
ATOM 3957 C C . SER B 2 551 ? 63.044 66.003 56.602 1.00 31.81 527 SER B C 1
ATOM 3958 O O . SER B 2 551 ? 63.125 66.867 57.458 1.00 32.67 527 SER B O 1
ATOM 3961 N N . ALA B 2 552 ? 63.682 66.091 55.431 1.00 31.99 528 ALA B N 1
ATOM 3962 C CA . ALA B 2 552 ? 64.582 67.208 55.111 1.00 34.55 528 ALA B CA 1
ATOM 3963 C C . ALA B 2 552 ? 63.854 68.504 54.704 1.00 37.95 528 ALA B C 1
ATOM 3964 O O . ALA B 2 552 ? 64.397 69.593 54.881 1.00 40.54 528 ALA B O 1
ATOM 3966 N N . ASN B 2 553 ? 62.653 68.364 54.144 1.00 41.30 529 ASN B N 1
ATOM 3967 C CA . ASN B 2 553 ? 61.819 69.485 53.683 1.00 45.15 529 ASN B CA 1
ATOM 3968 C C . ASN B 2 553 ? 62.453 70.310 52.566 1.00 44.67 529 ASN B C 1
ATOM 3969 O O . ASN B 2 553 ? 62.321 71.520 52.555 1.00 48.22 529 ASN B O 1
ATOM 3974 N N . GLY B 2 554 ? 63.118 69.635 51.627 1.00 44.15 530 GLY B N 1
ATOM 3975 C CA . GLY B 2 554 ? 63.781 70.284 50.489 1.00 42.59 530 GLY B CA 1
ATOM 3976 C C . GLY B 2 554 ? 65.170 69.703 50.314 1.00 39.60 530 GLY B C 1
ATOM 3977 O O . GLY B 2 554 ? 65.902 69.570 51.292 1.00 40.88 530 GLY B O 1
ATOM 3978 N N . LEU B 2 555 ? 65.537 69.361 49.078 1.00 36.06 531 LEU B N 1
ATOM 3979 C CA . LEU B 2 555 ? 66.844 68.772 48.781 1.00 32.43 531 LEU B CA 1
ATOM 3980 C C . LEU B 2 555 ? 67.765 69.722 48.001 1.00 30.31 531 LEU B C 1
ATOM 3981 O O . LEU B 2 555 ? 68.703 69.291 47.318 1.00 27.33 531 LEU B O 1
ATOM 3986 N N . ALA B 2 556 ? 67.487 71.006 48.110 1.00 29.05 532 ALA B N 1
ATOM 3987 C CA . ALA B 2 556 ? 68.266 72.023 47.416 1.00 29.30 532 ALA B CA 1
ATOM 3988 C C . ALA B 2 556 ? 69.107 72.733 48.445 1.00 29.56 532 ALA B C 1
ATOM 3989 O O . ALA B 2 556 ? 68.908 72.536 49.639 1.00 31.10 532 ALA B O 1
ATOM 3991 N N . GLY B 2 557 ? 70.032 73.572 47.992 1.00 28.10 533 GLY B N 1
ATOM 3992 C CA . GLY B 2 557 ? 70.868 74.318 48.915 1.00 27.23 533 GLY B CA 1
ATOM 3993 C C . GLY B 2 557 ? 72.317 74.342 48.492 1.00 25.97 533 GLY B C 1
ATOM 3994 O O . GLY B 2 557 ? 72.728 73.668 47.546 1.00 23.31 533 GLY B O 1
ATOM 3995 N N . ARG B 2 558 ? 73.091 75.140 49.204 1.00 26.28 534 ARG B N 1
ATOM 3996 C CA . ARG B 2 558 ? 74.502 75.254 48.929 1.00 27.49 534 ARG B CA 1
ATOM 3997 C C . ARG B 2 558 ? 75.211 73.939 49.223 1.00 27.29 534 ARG B C 1
ATOM 3998 O O . ARG B 2 558 ? 76.072 73.503 48.455 1.00 27.67 534 ARG B O 1
ATOM 4006 N N . LEU B 2 559 ? 74.815 73.279 50.308 1.00 25.31 535 LEU B N 1
ATOM 4007 C CA . LEU B 2 559 ? 75.436 72.004 50.691 1.00 25.36 535 LEU B CA 1
ATOM 4008 C C . LEU B 2 559 ? 74.640 70.851 50.119 1.00 25.90 535 LEU B C 1
ATOM 4009 O O . LEU B 2 559 ? 73.405 70.871 50.114 1.00 26.24 535 LEU B O 1
ATOM 4014 N N . LYS B 2 560 ? 75.357 69.837 49.648 1.00 25.57 536 LYS B N 1
ATOM 4015 C CA . LYS B 2 560 ? 74.749 68.706 49.017 1.00 26.47 536 LYS B CA 1
ATOM 4016 C C . LYS B 2 560 ? 74.052 67.789 50.034 1.00 25.82 536 LYS B C 1
ATOM 4017 O O . LYS B 2 560 ? 74.673 67.268 50.956 1.00 24.96 536 LYS B O 1
ATOM 4023 N N . LEU B 2 561 ? 72.735 67.656 49.875 1.00 24.90 537 LEU B N 1
ATOM 4024 C CA . LEU B 2 561 ? 71.905 66.814 50.745 1.00 25.08 537 LEU B CA 1
ATOM 4025 C C . LEU B 2 561 ? 72.089 67.179 52.227 1.00 25.14 537 LEU B C 1
ATOM 4026 O O . LEU B 2 561 ? 72.176 68.367 52.537 1.00 25.81 537 LEU B O 1
ATOM 4031 N N . ASP B 2 562 ? 72.076 66.201 53.133 1.00 24.13 538 ASP B N 1
ATOM 4032 C CA . ASP B 2 562 ? 72.279 66.467 54.562 1.00 24.98 538 ASP B CA 1
ATOM 4033 C C . ASP B 2 562 ? 72.885 65.225 55.238 1.00 24.65 538 ASP B C 1
ATOM 4034 O O . ASP B 2 562 ? 73.062 64.183 54.574 1.00 21.87 538 ASP B O 1
ATOM 4039 N N A GLU B 2 563 ? 73.191 65.325 56.532 0.50 24.94 539 GLU B N 1
ATOM 4040 N N B GLU B 2 563 ? 73.201 65.311 56.533 0.50 24.86 539 GLU B N 1
ATOM 4041 C CA A GLU B 2 563 ? 73.800 64.210 57.262 0.50 25.44 539 GLU B CA 1
ATOM 4042 C CA B GLU B 2 563 ? 73.806 64.168 57.229 0.50 25.27 539 GLU B CA 1
ATOM 4043 C C A GLU B 2 563 ? 72.957 62.932 57.280 0.50 23.91 539 GLU B C 1
ATOM 4044 C C B GLU B 2 563 ? 72.945 62.916 57.216 0.50 23.75 539 GLU B C 1
ATOM 4045 O O A GLU B 2 563 ? 73.490 61.837 57.094 0.50 22.19 539 GLU B O 1
ATOM 4046 O O B GLU B 2 563 ? 73.450 61.821 56.958 0.50 21.89 539 GLU B O 1
ATOM 4057 N N . ALA B 2 564 ? 71.652 63.069 57.499 1.00 23.17 540 ALA B N 1
ATOM 4058 C CA . ALA B 2 564 ? 70.746 61.895 57.533 1.00 22.70 540 ALA B CA 1
ATOM 4059 C C . ALA B 2 564 ? 70.699 61.175 56.185 1.00 20.52 540 ALA B C 1
ATOM 4060 O O . ALA B 2 564 ? 70.696 59.943 56.117 1.00 20.55 540 ALA B O 1
ATOM 4062 N N . MET B 2 565 ? 70.637 61.937 55.104 1.00 19.67 541 MET B N 1
ATOM 4063 C CA . MET B 2 565 ? 70.630 61.323 53.779 1.00 19.80 541 MET B CA 1
ATOM 4064 C C . MET B 2 565 ? 71.987 60.647 53.501 1.00 19.48 541 MET B C 1
ATOM 4065 O O . MET B 2 565 ? 72.029 59.518 52.980 1.00 18.39 541 MET B O 1
ATOM 4070 N N A ARG B 2 566 ? 73.072 61.327 53.861 0.80 20.34 542 ARG B N 1
ATOM 4071 N N B ARG B 2 566 ? 73.087 61.319 53.833 0.20 19.82 542 ARG B N 1
ATOM 4072 C CA A ARG B 2 566 ? 74.422 60.780 53.666 0.80 21.16 542 ARG B CA 1
ATOM 4073 C CA B ARG B 2 566 ? 74.404 60.722 53.608 0.20 19.94 542 ARG B CA 1
ATOM 4074 C C A ARG B 2 566 ? 74.552 59.441 54.392 0.80 20.84 542 ARG B C 1
ATOM 4075 C C B ARG B 2 566 ? 74.537 59.413 54.386 0.20 20.17 542 ARG B C 1
ATOM 4076 O O A ARG B 2 566 ? 75.078 58.470 53.839 0.80 18.68 542 ARG B O 1
ATOM 4077 O O B ARG B 2 566 ? 75.049 58.427 53.857 0.20 19.39 542 ARG B O 1
ATOM 4092 N N . SER B 2 567 ? 74.078 59.405 55.636 1.00 20.62 543 SER B N 1
ATOM 4093 C CA . SER B 2 567 ? 74.141 58.192 56.463 1.00 21.45 543 SER B CA 1
ATOM 4094 C C . SER B 2 567 ? 73.413 57.027 55.836 1.00 19.80 543 SER B C 1
ATOM 4095 O O . SER B 2 567 ? 73.923 55.901 55.834 1.00 20.90 543 SER B O 1
ATOM 4098 N N . ALA B 2 568 ? 72.219 57.274 55.299 1.00 18.91 544 ALA B N 1
ATOM 4099 C CA . ALA B 2 568 ? 71.461 56.214 54.641 1.00 17.86 544 ALA B CA 1
ATOM 4100 C C . ALA B 2 568 ? 72.213 55.707 53.406 1.00 16.45 544 ALA B C 1
ATOM 4101 O O . ALA B 2 568 ? 72.310 54.495 53.175 1.00 16.10 544 ALA B O 1
ATOM 4103 N N . LEU B 2 569 ? 72.721 56.636 52.599 1.00 15.98 545 LEU B N 1
ATOM 4104 C CA . LEU B 2 569 ? 73.470 56.276 51.414 1.00 16.47 545 LEU B CA 1
ATOM 4105 C C . LEU B 2 569 ? 74.716 55.486 51.768 1.00 17.15 545 LEU B C 1
ATOM 4106 O O . LEU B 2 569 ? 75.097 54.567 51.022 1.00 16.81 545 LEU B O 1
ATOM 4111 N N . GLN B 2 570 ? 75.382 55.844 52.863 1.00 17.59 546 GLN B N 1
ATOM 4112 C CA . GLN B 2 570 ? 76.580 55.100 53.288 1.00 17.75 546 GLN B CA 1
ATOM 4113 C C . GLN B 2 570 ? 76.260 53.626 53.585 1.00 18.50 546 GLN B C 1
ATOM 4114 O O . GLN B 2 570 ? 77.072 52.727 53.288 1.00 17.76 546 GLN B O 1
ATOM 4120 N N . ARG B 2 571 ? 75.082 53.373 54.149 1.00 18.63 547 ARG B N 1
ATOM 4121 C CA . ARG B 2 571 ? 74.680 52.006 54.434 1.00 19.68 547 ARG B CA 1
ATOM 4122 C C . ARG B 2 571 ? 74.459 51.252 53.131 1.00 17.99 547 ARG B C 1
ATOM 4123 O O . ARG B 2 571 ? 74.838 50.095 53.016 1.00 18.85 547 ARG B O 1
ATOM 4131 N N . LEU B 2 572 ? 73.845 51.905 52.148 1.00 17.54 548 LEU B N 1
ATOM 4132 C CA . LEU B 2 572 ? 73.633 51.293 50.843 1.00 17.68 548 LEU B CA 1
ATOM 4133 C C . LEU B 2 572 ? 74.982 51.034 50.184 1.00 18.28 548 LEU B C 1
ATOM 4134 O O . LEU B 2 572 ? 75.216 49.947 49.647 1.00 19.27 548 LEU B O 1
ATOM 4139 N N . ASP B 2 573 ? 75.876 52.019 50.231 1.00 17.54 549 ASP B N 1
ATOM 4140 C CA . ASP B 2 573 ? 77.206 51.852 49.633 1.00 18.65 549 ASP B CA 1
ATOM 4141 C C . ASP B 2 573 ? 77.918 50.587 50.186 1.00 18.13 549 ASP B C 1
ATOM 4142 O O . ASP B 2 573 ? 78.581 49.829 49.446 1.00 15.46 549 ASP B O 1
ATOM 4147 N N . ALA B 2 574 ? 77.778 50.344 51.484 1.00 18.51 550 ALA B N 1
ATOM 4148 C CA . ALA B 2 574 ? 78.445 49.201 52.098 1.00 19.37 550 ALA B CA 1
ATOM 4149 C C . ALA B 2 574 ? 77.887 47.863 51.588 1.00 18.93 550 ALA B C 1
ATOM 4150 O O . ALA B 2 574 ? 78.586 46.861 51.588 1.00 20.02 550 ALA B O 1
ATOM 4152 N N . LEU B 2 575 ? 76.638 47.865 51.133 1.00 18.14 551 LEU B N 1
ATOM 4153 C CA . LEU B 2 575 ? 76.012 46.661 50.608 1.00 18.13 551 LEU B CA 1
ATOM 4154 C C . LEU B 2 575 ? 76.451 46.382 49.168 1.00 18.23 551 LEU B C 1
ATOM 4155 O O . LEU B 2 575 ? 76.379 45.267 48.706 1.00 17.91 551 LEU B O 1
ATOM 4160 N N . ALA B 2 576 ? 76.930 47.410 48.473 1.00 18.40 552 ALA B N 1
ATOM 4161 C CA . ALA B 2 576 ? 77.339 47.305 47.075 1.00 18.46 552 ALA B CA 1
ATOM 4162 C C . ALA B 2 576 ? 78.758 46.753 46.933 1.00 19.71 552 ALA B C 1
ATOM 4163 O O . ALA B 2 576 ? 79.643 47.420 46.378 1.00 20.13 552 ALA B O 1
ATOM 4165 N N . ASP B 2 577 ? 78.972 45.524 47.401 1.00 19.48 553 ASP B N 1
ATOM 4166 C CA . ASP B 2 577 ? 80.310 44.937 47.388 1.00 20.74 553 ASP B CA 1
ATOM 4167 C C . ASP B 2 577 ? 80.690 44.127 46.145 1.00 19.97 553 ASP B C 1
ATOM 4168 O O . ASP B 2 577 ? 81.793 43.578 46.075 1.00 20.50 553 ASP B O 1
ATOM 4173 N N . THR B 2 578 ? 79.764 44.030 45.195 1.00 18.89 554 THR B N 1
ATOM 4174 C CA . THR B 2 578 ? 79.982 43.361 43.934 1.00 18.82 554 THR B CA 1
ATOM 4175 C C . THR B 2 578 ? 79.291 44.214 42.857 1.00 17.82 554 THR B C 1
ATOM 4176 O O . THR B 2 578 ? 78.368 44.972 43.153 1.00 16.25 554 THR B O 1
ATOM 4180 N N . PRO B 2 579 ? 79.742 44.106 41.607 1.00 19.20 555 PRO B N 1
ATOM 4181 C CA . PRO B 2 579 ? 79.084 44.887 40.545 1.00 20.12 555 PRO B CA 1
ATOM 4182 C C . PRO B 2 579 ? 77.605 44.536 40.435 1.00 19.80 555 PRO B C 1
ATOM 4183 O O . PRO B 2 579 ? 76.794 45.417 40.149 1.00 18.06 555 PRO B O 1
ATOM 4187 N N . GLU B 2 580 ? 77.250 43.265 40.672 1.00 18.84 556 GLU B N 1
ATOM 4188 C CA . GLU B 2 580 ? 75.846 42.839 40.588 1.00 19.37 556 GLU B CA 1
ATOM 4189 C C . GLU B 2 580 ? 75.001 43.491 41.683 1.00 16.65 556 GLU B C 1
ATOM 4190 O O . GLU B 2 580 ? 73.881 43.911 41.455 1.00 15.39 556 GLU B O 1
ATOM 4196 N N . ARG B 2 581 ? 75.539 43.561 42.892 1.00 16.45 557 ARG B N 1
ATOM 4197 C CA . ARG B 2 581 ? 74.807 44.176 43.993 1.00 15.54 557 ARG B CA 1
ATOM 4198 C C . ARG B 2 581 ? 74.690 45.691 43.797 1.00 15.56 557 ARG B C 1
ATOM 4199 O O . ARG B 2 581 ? 73.656 46.280 44.106 1.00 15.99 557 ARG B O 1
ATOM 4207 N N . LEU B 2 582 ? 75.741 46.319 43.303 1.00 15.77 558 LEU B N 1
ATOM 4208 C CA . LEU B 2 582 ? 75.699 47.761 43.031 1.00 15.31 558 LEU B CA 1
ATOM 4209 C C . LEU B 2 582 ? 74.583 48.031 42.001 1.00 16.20 558 LEU B C 1
ATOM 4210 O O . LEU B 2 582 ? 73.734 48.895 42.199 1.00 17.15 558 LEU B O 1
ATOM 4215 N N . ALA B 2 583 ? 74.569 47.264 40.923 1.00 16.07 559 ALA B N 1
ATOM 4216 C CA . ALA B 2 583 ? 73.548 47.443 39.883 1.00 17.00 559 ALA B CA 1
ATOM 4217 C C . ALA B 2 583 ? 72.111 47.268 40.408 1.00 17.07 559 ALA B C 1
ATOM 4218 O O . ALA B 2 583 ? 71.194 48.022 40.048 1.00 17.92 559 ALA B O 1
ATOM 4220 N N . TRP B 2 584 ? 71.913 46.268 41.256 1.00 16.80 560 TRP B N 1
ATOM 4221 C CA . TRP B 2 584 ? 70.624 45.996 41.830 1.00 15.80 560 TRP B CA 1
ATOM 4222 C C . TRP B 2 584 ? 70.171 47.153 42.721 1.00 15.88 560 TRP B C 1
ATOM 4223 O O . TRP B 2 584 ? 69.038 47.584 42.638 1.00 15.42 560 TRP B O 1
ATOM 4234 N N . LEU B 2 585 ? 71.059 47.629 43.579 1.00 16.10 561 LEU B N 1
ATOM 4235 C CA . LEU B 2 585 ? 70.757 48.732 44.467 1.00 16.72 561 LEU B CA 1
ATOM 4236 C C . LEU B 2 585 ? 70.432 49.997 43.671 1.00 16.19 561 LEU B C 1
ATOM 4237 O O . LEU B 2 585 ? 69.473 50.717 44.014 1.00 17.96 561 LEU B O 1
ATOM 4242 N N . ALA B 2 586 ? 71.192 50.241 42.604 1.00 14.75 562 ALA B N 1
ATOM 4243 C CA . ALA B 2 586 ? 70.953 51.419 41.763 1.00 16.35 562 ALA B CA 1
ATOM 4244 C C . ALA B 2 586 ? 69.614 51.304 41.043 1.00 17.86 562 ALA B C 1
ATOM 4245 O O . ALA B 2 586 ? 68.908 52.314 40.917 1.00 18.10 562 ALA B O 1
ATOM 4247 N N . ALA B 2 587 ? 69.249 50.099 40.581 1.00 17.39 563 ALA B N 1
ATOM 4248 C CA . ALA B 2 587 ? 67.978 49.943 39.888 1.00 18.88 563 ALA B CA 1
ATOM 4249 C C . ALA B 2 587 ? 66.833 50.089 40.895 1.00 19.69 563 ALA B C 1
ATOM 4250 O O . ALA B 2 587 ? 65.809 50.719 40.579 1.00 18.18 563 ALA B O 1
ATOM 4252 N N . GLU B 2 588 ? 67.012 49.530 42.098 1.00 18.36 564 GLU B N 1
ATOM 4253 C CA . GLU B 2 588 ? 65.989 49.642 43.140 1.00 19.44 564 GLU B CA 1
ATOM 4254 C C . GLU B 2 588 ? 65.739 51.104 43.503 1.00 20.22 564 GLU B C 1
ATOM 4255 O O . GLU B 2 588 ? 64.603 51.491 43.760 1.00 21.05 564 GLU B O 1
ATOM 4261 N N . LEU B 2 589 ? 66.776 51.927 43.472 1.00 19.72 565 LEU B N 1
ATOM 4262 C CA . LEU B 2 589 ? 66.611 53.337 43.812 1.00 20.45 565 LEU B CA 1
ATOM 4263 C C . LEU B 2 589 ? 65.851 54.105 42.702 1.00 20.51 565 LEU B C 1
ATOM 4264 O O . LEU B 2 589 ? 65.326 55.204 42.932 1.00 21.66 565 LEU B O 1
ATOM 4269 N N . ASN B 2 590 ? 65.797 53.512 41.507 1.00 20.14 566 ASN B N 1
ATOM 4270 C CA . ASN B 2 590 ? 65.093 54.081 40.371 1.00 21.63 566 ASN B CA 1
ATOM 4271 C C . ASN B 2 590 ? 63.625 53.718 40.181 1.00 24.49 566 ASN B C 1
ATOM 4272 O O . ASN B 2 590 ? 63.054 54.092 39.170 1.00 24.76 566 ASN B O 1
ATOM 4277 N N A HIS B 2 591 ? 63.013 52.988 41.106 0.60 26.44 567 HIS B N 1
ATOM 4278 N N B HIS B 2 591 ? 63.002 52.998 41.117 0.40 26.07 567 HIS B N 1
ATOM 4279 C CA A HIS B 2 591 ? 61.607 52.614 40.921 0.60 28.80 567 HIS B CA 1
ATOM 4280 C CA B HIS B 2 591 ? 61.578 52.674 40.935 0.40 28.24 567 HIS B CA 1
ATOM 4281 C C A HIS B 2 591 ? 60.781 53.887 40.666 0.60 30.09 567 HIS B C 1
ATOM 4282 C C B HIS B 2 591 ? 60.787 53.935 40.652 0.40 29.75 567 HIS B C 1
ATOM 4283 O O A HIS B 2 591 ? 60.756 54.799 41.494 0.60 30.02 567 HIS B O 1
ATOM 4284 O O B HIS B 2 591 ? 60.784 54.880 41.442 0.40 29.63 567 HIS B O 1
ATOM 4297 N N . ALA B 2 592 ? 60.114 53.937 39.507 1.00 31.56 568 ALA B N 1
ATOM 4298 C CA . ALA B 2 592 ? 59.316 55.092 39.081 1.00 33.23 568 ALA B CA 1
ATOM 4299 C C . ALA B 2 592 ? 58.203 55.541 40.026 1.00 34.18 568 ALA B C 1
ATOM 4300 O O . ALA B 2 592 ? 57.903 56.728 40.094 1.00 33.15 568 ALA B O 1
ATOM 4302 N N . ASP B 2 593 ? 57.613 54.604 40.758 1.00 35.03 569 ASP B N 1
ATOM 4303 C CA . ASP B 2 593 ? 56.528 54.930 41.688 1.00 37.09 569 ASP B CA 1
ATOM 4304 C C . ASP B 2 593 ? 57.014 55.474 43.052 1.00 36.04 569 ASP B C 1
ATOM 4305 O O . ASP B 2 593 ? 56.193 55.911 43.859 1.00 37.50 569 ASP B O 1
ATOM 4310 N N . ASN B 2 594 ? 58.322 55.445 43.332 1.00 33.92 570 ASN B N 1
ATOM 4311 C CA . ASN B 2 594 ? 58.800 55.950 44.620 1.00 32.77 570 ASN B CA 1
ATOM 4312 C C . ASN B 2 594 ? 59.050 57.432 44.492 1.00 32.02 570 ASN B C 1
ATOM 4313 O O . ASN B 2 594 ? 60.116 57.867 44.065 1.00 30.56 570 ASN B O 1
ATOM 4318 N N . VAL B 2 595 ? 58.034 58.199 44.862 1.00 33.20 571 VAL B N 1
ATOM 4319 C CA . VAL B 2 595 ? 58.078 59.656 44.781 1.00 33.23 571 VAL B CA 1
ATOM 4320 C C . VAL B 2 595 ? 59.274 60.294 45.465 1.00 30.33 571 VAL B C 1
ATOM 4321 O O . VAL B 2 595 ? 59.841 61.253 44.954 1.00 28.83 571 VAL B O 1
ATOM 4325 N N . ASP B 2 596 ? 59.653 59.758 46.615 1.00 27.83 572 ASP B N 1
ATOM 4326 C CA . ASP B 2 596 ? 60.768 60.290 47.381 1.00 26.19 572 ASP B CA 1
ATOM 4327 C C . ASP B 2 596 ? 62.139 59.990 46.768 1.00 23.30 572 ASP B C 1
ATOM 4328 O O . ASP B 2 596 ? 62.972 60.881 46.644 1.00 21.38 572 ASP B O 1
ATOM 4333 N N . HIS B 2 597 ? 62.384 58.760 46.359 1.00 22.53 573 HIS B N 1
ATOM 4334 C CA . HIS B 2 597 ? 63.674 58.483 45.737 1.00 22.64 573 HIS B CA 1
ATOM 4335 C C . HIS B 2 597 ? 63.791 59.264 44.433 1.00 22.41 573 HIS B C 1
ATOM 4336 O O . HIS B 2 597 ? 64.870 59.739 44.092 1.00 21.93 573 HIS B O 1
ATOM 4343 N N A GLN B 2 598 ? 62.663 59.413 43.751 0.50 23.80 574 GLN B N 1
ATOM 4344 N N B GLN B 2 598 ? 62.696 59.366 43.671 0.50 21.93 574 GLN B N 1
ATOM 4345 C CA A GLN B 2 598 ? 62.617 60.132 42.502 0.50 25.45 574 GLN B CA 1
ATOM 4346 C CA B GLN B 2 598 ? 62.700 60.133 42.409 0.50 22.16 574 GLN B CA 1
ATOM 4347 C C A GLN B 2 598 ? 62.968 61.606 42.771 0.50 24.67 574 GLN B C 1
ATOM 4348 C C B GLN B 2 598 ? 63.050 61.586 42.694 0.50 22.04 574 GLN B C 1
ATOM 4349 O O A GLN B 2 598 ? 63.630 62.247 41.951 0.50 24.55 574 GLN B O 1
ATOM 4350 O O B GLN B 2 598 ? 63.732 62.253 41.911 0.50 21.78 574 GLN B O 1
ATOM 4361 N N A GLN B 2 599 ? 62.531 62.154 43.907 0.50 24.25 575 GLN B N 1
ATOM 4362 N N B GLN B 2 599 ? 62.569 62.074 43.826 0.50 22.05 575 GLN B N 1
ATOM 4363 C CA A GLN B 2 599 ? 62.871 63.555 44.211 0.50 24.47 575 GLN B CA 1
ATOM 4364 C CA B GLN B 2 599 ? 62.831 63.443 44.240 0.50 22.84 575 GLN B CA 1
ATOM 4365 C C A GLN B 2 599 ? 64.379 63.670 44.425 0.50 22.73 575 GLN B C 1
ATOM 4366 C C B GLN B 2 599 ? 64.339 63.640 44.421 0.50 21.76 575 GLN B C 1
ATOM 4367 O O A GLN B 2 599 ? 64.988 64.669 44.035 0.50 22.62 575 GLN B O 1
ATOM 4368 O O B GLN B 2 599 ? 64.899 64.656 44.002 0.50 21.68 575 GLN B O 1
ATOM 4379 N N . LEU B 2 600 ? 64.976 62.649 45.038 1.00 21.31 576 LEU B N 1
ATOM 4380 C CA . LEU B 2 600 ? 66.421 62.637 45.291 1.00 21.01 576 LEU B CA 1
ATOM 4381 C C . LEU B 2 600 ? 67.197 62.597 43.970 1.00 19.45 576 LEU B C 1
ATOM 4382 O O . LEU B 2 600 ? 68.125 63.366 43.763 1.00 20.07 576 LEU B O 1
ATOM 4387 N N . LEU B 2 601 ? 66.796 61.714 43.065 1.00 20.62 577 LEU B N 1
ATOM 4388 C CA . LEU B 2 601 ? 67.459 61.603 41.775 1.00 19.19 577 LEU B CA 1
ATOM 4389 C C . LEU B 2 601 ? 67.308 62.888 40.981 1.00 21.13 577 LEU B C 1
ATOM 4390 O O . LEU B 2 601 ? 68.272 63.356 40.382 1.00 21.13 577 LEU B O 1
ATOM 4395 N N . ASP B 2 602 ? 66.102 63.446 40.951 1.00 22.99 578 ASP B N 1
ATOM 4396 C CA . ASP B 2 602 ? 65.879 64.709 40.235 1.00 25.41 578 ASP B CA 1
ATOM 4397 C C . ASP B 2 602 ? 66.742 65.798 40.839 1.00 24.49 578 ASP B C 1
ATOM 4398 O O . ASP B 2 602 ? 67.352 66.599 40.119 1.00 24.25 578 ASP B O 1
ATOM 4403 N N . ALA B 2 603 ? 66.817 65.815 42.166 1.00 23.72 579 ALA B N 1
ATOM 4404 C CA . ALA B 2 603 ? 67.597 66.830 42.875 1.00 23.35 579 ALA B CA 1
ATOM 4405 C C . ALA B 2 603 ? 69.096 66.801 42.608 1.00 22.57 579 ALA B C 1
ATOM 4406 O O . ALA B 2 603 ? 69.754 67.836 42.631 1.00 23.18 579 ALA B O 1
ATOM 4408 N N . MET B 2 604 ? 69.628 65.615 42.382 1.00 19.38 580 MET B N 1
ATOM 4409 C CA . MET B 2 604 ? 71.055 65.457 42.155 1.00 20.60 580 MET B CA 1
ATOM 4410 C C . MET B 2 604 ? 71.471 65.240 40.692 1.00 20.59 580 MET B C 1
ATOM 4411 O O . MET B 2 604 ? 72.635 65.011 40.408 1.00 19.89 580 MET B O 1
ATOM 4416 N N . ARG B 2 605 ? 70.517 65.351 39.779 1.00 21.41 581 ARG B N 1
ATOM 4417 C CA . ARG B 2 605 ? 70.771 65.151 38.354 1.00 23.08 581 ARG B CA 1
ATOM 4418 C C . ARG B 2 605 ? 71.956 65.975 37.843 1.00 22.38 581 ARG B C 1
ATOM 4419 O O . ARG B 2 605 ? 72.066 67.178 38.127 1.00 20.27 581 ARG B O 1
ATOM 4427 N N . GLY B 2 606 ? 72.836 65.305 37.099 1.00 22.14 582 GLY B N 1
ATOM 4428 C CA . GLY B 2 606 ? 74.028 65.920 36.507 1.00 23.39 582 GLY B CA 1
ATOM 4429 C C . GLY B 2 606 ? 75.145 66.280 37.478 1.00 23.20 582 GLY B C 1
ATOM 4430 O O . GLY B 2 606 ? 76.133 66.887 37.080 1.00 25.31 582 GLY B O 1
ATOM 4431 N N . GLN B 2 607 ? 75.009 65.920 38.748 1.00 22.09 583 GLN B N 1
ATOM 4432 C CA . GLN B 2 607 ? 76.047 66.260 39.725 1.00 22.47 583 GLN B CA 1
ATOM 4433 C C . GLN B 2 607 ? 76.917 65.079 40.115 1.00 22.45 583 GLN B C 1
ATOM 4434 O O . GLN B 2 607 ? 76.481 63.910 40.055 1.00 20.35 583 GLN B O 1
ATOM 4440 N N . THR B 2 608 ? 78.161 65.385 40.491 1.00 22.59 584 THR B N 1
ATOM 4441 C CA . THR B 2 608 ? 79.102 64.379 40.980 1.00 22.88 584 THR B CA 1
ATOM 4442 C C . THR B 2 608 ? 78.705 64.169 42.426 1.00 22.11 584 THR B C 1
ATOM 4443 O O . THR B 2 608 ? 78.435 65.132 43.136 1.00 22.61 584 THR B O 1
ATOM 4447 N N . VAL B 2 609 ? 78.629 62.918 42.868 1.00 20.62 585 VAL B N 1
ATOM 4448 C CA . VAL B 2 609 ? 78.238 62.632 44.253 1.00 19.36 585 VAL B CA 1
ATOM 4449 C C . VAL B 2 609 ? 79.239 61.643 44.840 1.00 18.90 585 VAL B C 1
ATOM 4450 O O . VAL B 2 609 ? 79.936 60.935 44.100 1.00 18.83 585 VAL B O 1
ATOM 4454 N N . GLN B 2 610 ? 79.324 61.589 46.163 1.00 19.04 586 GLN B N 1
ATOM 4455 C CA . GLN B 2 610 ? 80.291 60.691 46.817 1.00 18.82 586 GLN B CA 1
ATOM 4456 C C . GLN B 2 610 ? 79.820 59.257 46.888 1.00 19.16 586 GLN B C 1
ATOM 4457 O O . GLN B 2 610 ? 80.621 58.338 46.757 1.00 20.04 586 GLN B O 1
ATOM 4463 N N . SER B 2 611 ? 78.525 59.054 47.079 1.00 17.65 587 SER B N 1
ATOM 4464 C CA . SER B 2 611 ? 77.978 57.698 47.166 1.00 18.53 587 SER B CA 1
ATOM 4465 C C . SER B 2 611 ? 78.057 56.909 45.851 1.00 17.59 587 SER B C 1
ATOM 4466 O O . SER B 2 611 ? 77.478 57.318 44.849 1.00 16.01 587 SER B O 1
ATOM 4469 N N . PRO B 2 612 ? 78.755 55.750 45.855 1.00 18.03 588 PRO B N 1
ATOM 4470 C CA . PRO B 2 612 ? 78.784 55.010 44.590 1.00 17.43 588 PRO B CA 1
ATOM 4471 C C . PRO B 2 612 ? 77.387 54.527 44.188 1.00 15.60 588 PRO B C 1
ATOM 4472 O O . PRO B 2 612 ? 77.103 54.424 42.998 1.00 14.99 588 PRO B O 1
ATOM 4476 N N . VAL B 2 613 ? 76.534 54.204 45.163 1.00 18.34 589 VAL B N 1
ATOM 4477 C CA . VAL B 2 613 ? 75.184 53.773 44.838 1.00 17.99 589 VAL B CA 1
ATOM 4478 C C . VAL B 2 613 ? 74.370 54.915 44.229 1.00 16.75 589 VAL B C 1
ATOM 4479 O O . VAL B 2 613 ? 73.679 54.726 43.233 1.00 15.63 589 VAL B O 1
ATOM 4483 N N . LEU B 2 614 ? 74.449 56.101 44.818 1.00 16.06 590 LEU B N 1
ATOM 4484 C CA . LEU B 2 614 ? 73.718 57.233 44.252 1.00 16.62 590 LEU B CA 1
ATOM 4485 C C . LEU B 2 614 ? 74.255 57.564 42.861 1.00 16.48 590 LEU B C 1
ATOM 4486 O O . LEU B 2 614 ? 73.481 57.869 41.949 1.00 15.87 590 LEU B O 1
ATOM 4491 N N . ALA B 2 615 ? 75.573 57.509 42.686 1.00 16.61 591 ALA B N 1
ATOM 4492 C CA . ALA B 2 615 ? 76.181 57.814 41.358 1.00 16.32 591 ALA B CA 1
ATOM 4493 C C . ALA B 2 615 ? 75.666 56.851 40.290 1.00 15.76 591 ALA B C 1
ATOM 4494 O O . ALA B 2 615 ? 75.295 57.244 39.166 1.00 14.53 591 ALA B O 1
ATOM 4496 N N . ALA B 2 616 ? 75.632 55.569 40.642 1.00 16.53 592 ALA B N 1
ATOM 4497 C CA . ALA B 2 616 ? 75.132 54.545 39.717 1.00 16.14 592 ALA B CA 1
ATOM 4498 C C . ALA B 2 616 ? 73.638 54.731 39.451 1.00 15.54 592 ALA B C 1
ATOM 4499 O O . ALA B 2 616 ? 73.156 54.499 38.347 1.00 17.08 592 ALA B O 1
ATOM 4501 N N . ALA B 2 617 ? 72.895 55.140 40.469 1.00 15.47 593 ALA B N 1
ATOM 4502 C CA . ALA B 2 617 ? 71.463 55.371 40.322 1.00 14.96 593 ALA B CA 1
ATOM 4503 C C . ALA B 2 617 ? 71.213 56.560 39.401 1.00 15.74 593 ALA B C 1
ATOM 4504 O O . ALA B 2 617 ? 70.285 56.550 38.591 1.00 15.93 593 ALA B O 1
ATOM 4506 N N . LEU B 2 618 ? 72.030 57.595 39.524 1.00 17.20 594 LEU B N 1
ATOM 4507 C CA . LEU B 2 618 ? 71.884 58.768 38.654 1.00 16.40 594 LEU B CA 1
ATOM 4508 C C . LEU B 2 618 ? 72.175 58.387 37.204 1.00 17.42 594 LEU B C 1
ATOM 4509 O O . LEU B 2 618 ? 71.450 58.803 36.284 1.00 18.62 594 LEU B O 1
ATOM 4514 N N . ALA B 2 619 ? 73.237 57.620 36.985 1.00 18.52 595 ALA B N 1
ATOM 4515 C CA . ALA B 2 619 ? 73.587 57.170 35.630 1.00 19.31 595 ALA B CA 1
ATOM 4516 C C . ALA B 2 619 ? 72.447 56.328 35.032 1.00 20.08 595 ALA B C 1
ATOM 4517 O O . ALA B 2 619 ? 72.109 56.446 33.849 1.00 19.36 595 ALA B O 1
ATOM 4519 N N . GLU B 2 620 ? 71.866 55.460 35.848 1.00 20.38 596 GLU B N 1
ATOM 4520 C CA . GLU B 2 620 ? 70.753 54.624 35.392 1.00 20.52 596 GLU B CA 1
ATOM 4521 C C . GLU B 2 620 ? 69.544 55.511 35.102 1.00 19.91 596 GLU B C 1
ATOM 4522 O O . GLU B 2 620 ? 68.854 55.308 34.100 1.00 19.36 596 GLU B O 1
ATOM 4528 N N . ALA B 2 621 ? 69.271 56.496 35.969 1.00 19.42 597 ALA B N 1
ATOM 4529 C CA . ALA B 2 621 ? 68.132 57.391 35.717 1.00 20.22 597 ALA B CA 1
ATOM 4530 C C . ALA B 2 621 ? 68.294 58.087 34.359 1.00 19.40 597 ALA B C 1
ATOM 4531 O O . ALA B 2 621 ? 67.320 58.280 33.639 1.00 19.63 597 ALA B O 1
ATOM 4533 N N . GLN B 2 622 ? 69.512 58.483 34.024 1.00 19.72 598 GLN B N 1
ATOM 4534 C CA . GLN B 2 622 ? 69.759 59.165 32.745 1.00 21.95 598 GLN B CA 1
ATOM 4535 C C . GLN B 2 622 ? 69.558 58.194 31.598 1.00 21.39 598 GLN B C 1
ATOM 4536 O O . GLN B 2 622 ? 68.984 58.552 30.578 1.00 22.12 598 GLN B O 1
ATOM 4542 N N . ARG B 2 623 ? 70.040 56.971 31.746 1.00 21.21 599 ARG B N 1
ATOM 4543 C CA . ARG B 2 623 ? 69.828 55.983 30.691 1.00 22.57 599 ARG B CA 1
ATOM 4544 C C . ARG B 2 623 ? 68.351 55.712 30.466 1.00 22.16 599 ARG B C 1
ATOM 4545 O O . ARG B 2 623 ? 67.923 55.533 29.321 1.00 20.87 599 ARG B O 1
ATOM 4553 N N . ARG B 2 624 ? 67.572 55.660 31.549 1.00 21.14 600 ARG B N 1
ATOM 4554 C CA . ARG B 2 624 ? 66.130 55.441 31.411 1.00 21.26 600 ARG B CA 1
ATOM 4555 C C . ARG B 2 624 ? 65.455 56.634 30.700 1.00 21.64 600 ARG B C 1
ATOM 4556 O O . ARG B 2 624 ? 64.542 56.444 29.881 1.00 22.35 600 ARG B O 1
ATOM 4564 N N A LYS B 2 625 ? 65.905 57.845 31.014 0.50 22.20 601 LYS B N 1
ATOM 4565 N N B LYS B 2 625 ? 65.865 57.860 31.016 0.50 21.65 601 LYS B N 1
ATOM 4566 C CA A LYS B 2 625 ? 65.355 59.048 30.396 0.50 23.49 601 LYS B CA 1
ATOM 4567 C CA B LYS B 2 625 ? 65.273 59.018 30.340 0.50 22.46 601 LYS B CA 1
ATOM 4568 C C A LYS B 2 625 ? 65.557 58.973 28.875 0.50 23.39 601 LYS B C 1
ATOM 4569 C C B LYS B 2 625 ? 65.529 58.923 28.837 0.50 22.83 601 LYS B C 1
ATOM 4570 O O A LYS B 2 625 ? 64.650 59.294 28.098 0.50 23.91 601 LYS B O 1
ATOM 4571 O O B LYS B 2 625 ? 64.630 59.188 28.030 0.50 23.26 601 LYS B O 1
ATOM 4582 N N . VAL B 2 626 ? 66.745 58.542 28.459 1.00 22.76 602 VAL B N 1
ATOM 4583 C CA . VAL B 2 626 ? 67.073 58.397 27.035 1.00 23.38 602 VAL B CA 1
ATOM 4584 C C . VAL B 2 626 ? 66.212 57.312 26.403 1.00 23.86 602 VAL B C 1
ATOM 4585 O O . VAL B 2 626 ? 65.696 57.498 25.297 1.00 22.83 602 VAL B O 1
ATOM 4589 N N . ALA B 2 627 ? 66.023 56.188 27.103 1.00 23.42 603 ALA B N 1
ATOM 4590 C CA . ALA B 2 627 ? 65.209 55.107 26.566 1.00 23.98 603 ALA B CA 1
ATOM 4591 C C . ALA B 2 627 ? 63.766 55.537 26.367 1.00 24.89 603 ALA B C 1
ATOM 4592 O O . ALA B 2 627 ? 63.125 55.112 25.397 1.00 24.69 603 ALA B O 1
ATOM 4594 N N . VAL B 2 628 ? 63.248 56.362 27.278 1.00 24.29 604 VAL B N 1
ATOM 4595 C CA . VAL B 2 628 ? 61.889 56.852 27.165 1.00 26.68 604 VAL B CA 1
ATOM 4596 C C . VAL B 2 628 ? 61.759 57.772 25.932 1.00 27.06 604 VAL B C 1
ATOM 4597 O O . VAL B 2 628 ? 60.804 57.658 25.160 1.00 25.51 604 VAL B O 1
ATOM 4601 N N . ILE B 2 629 ? 62.732 58.659 25.745 1.00 27.03 605 ILE B N 1
ATOM 4602 C CA . ILE B 2 629 ? 62.734 59.568 24.600 1.00 27.59 605 ILE B CA 1
ATOM 4603 C C . ILE B 2 629 ? 62.836 58.762 23.283 1.00 27.14 605 ILE B C 1
ATOM 4604 O O . ILE B 2 629 ? 62.135 59.045 22.307 1.00 26.64 605 ILE B O 1
ATOM 4609 N N . ALA B 2 630 ? 63.711 57.764 23.275 1.00 25.62 606 ALA B N 1
ATOM 4610 C CA . ALA B 2 630 ? 63.891 56.901 22.105 1.00 25.87 606 ALA B CA 1
ATOM 4611 C C . ALA B 2 630 ? 62.591 56.187 21.739 1.00 26.40 606 ALA B C 1
ATOM 4612 O O . ALA B 2 630 ? 62.277 56.019 20.558 1.00 24.81 606 ALA B O 1
ATOM 4614 N N . GLU B 2 631 ? 61.842 55.756 22.750 1.00 26.77 607 GLU B N 1
ATOM 4615 C CA . GLU B 2 631 ? 60.573 55.069 22.517 1.00 29.48 607 GLU B CA 1
ATOM 4616 C C . GLU B 2 631 ? 59.541 56.039 21.897 1.00 29.40 607 GLU B C 1
ATOM 4617 O O . GLU B 2 631 ? 58.804 55.666 21.002 1.00 29.21 607 GLU B O 1
ATOM 4623 N N . ASN B 2 632 ? 59.499 57.281 22.372 1.00 28.76 608 ASN B N 1
ATOM 4624 C CA . ASN B 2 632 ? 58.587 58.275 21.819 1.00 30.24 608 ASN B CA 1
ATOM 4625 C C . ASN B 2 632 ? 58.934 58.588 20.366 1.00 29.20 608 ASN B C 1
ATOM 4626 O O . ASN B 2 632 ? 58.051 58.732 19.515 1.00 29.16 608 ASN B O 1
ATOM 4631 N N . ILE B 2 633 ? 60.221 58.697 20.080 1.00 27.65 609 ILE B N 1
ATOM 4632 C CA . ILE B 2 633 ? 60.672 58.963 18.704 1.00 27.98 609 ILE B CA 1
ATOM 4633 C C . ILE B 2 633 ? 60.255 57.796 17.820 1.00 27.89 609 ILE B C 1
ATOM 4634 O O . ILE B 2 633 ? 59.782 57.998 16.697 1.00 28.20 609 ILE B O 1
ATOM 4639 N N . ARG B 2 634 ? 60.422 56.570 18.320 1.00 27.21 610 ARG B N 1
ATOM 4640 C CA . ARG B 2 634 ? 60.027 55.408 17.545 1.00 28.18 610 ARG B CA 1
ATOM 4641 C C . ARG B 2 634 ? 58.539 55.489 17.200 1.00 30.07 610 ARG B C 1
ATOM 4642 O O . ARG B 2 634 ? 58.140 55.334 16.032 1.00 29.73 610 ARG B O 1
ATOM 4650 N N . LYS B 2 635 ? 57.715 55.732 18.213 1.00 30.70 611 LYS B N 1
ATOM 4651 C CA . LYS B 2 635 ? 56.280 55.809 17.995 1.00 33.72 611 LYS B CA 1
ATOM 4652 C C . LYS B 2 635 ? 55.839 56.973 17.121 1.00 34.02 611 LYS B C 1
ATOM 4653 O O . LYS B 2 635 ? 54.997 56.789 16.254 1.00 34.84 611 LYS B O 1
ATOM 4659 N N . GLU B 2 636 ? 56.408 58.156 17.328 1.00 34.20 612 GLU B N 1
ATOM 4660 C CA . GLU B 2 636 ? 55.994 59.335 16.550 1.00 36.68 612 GLU B CA 1
ATOM 4661 C C . GLU B 2 636 ? 56.637 59.538 15.181 1.00 35.60 612 GLU B C 1
ATOM 4662 O O . GLU B 2 636 ? 55.990 60.031 14.263 1.00 37.31 612 GLU B O 1
ATOM 4668 N N . VAL B 2 637 ? 57.904 59.177 15.044 1.00 33.38 613 VAL B N 1
ATOM 4669 C CA . VAL B 2 637 ? 58.623 59.374 13.792 1.00 32.79 613 VAL B CA 1
ATOM 4670 C C . VAL B 2 637 ? 58.757 58.116 12.954 1.00 32.02 613 VAL B C 1
ATOM 4671 O O . VAL B 2 637 ? 58.417 58.117 11.782 1.00 32.78 613 VAL B O 1
ATOM 4675 N N . ILE B 2 638 ? 59.229 57.035 13.560 1.00 30.22 614 ILE B N 1
ATOM 4676 C CA . ILE B 2 638 ? 59.433 55.795 12.825 1.00 29.81 614 ILE B CA 1
ATOM 4677 C C . ILE B 2 638 ? 58.177 54.994 12.472 1.00 30.05 614 ILE B C 1
ATOM 4678 O O . ILE B 2 638 ? 57.948 54.695 11.300 1.00 28.75 614 ILE B O 1
ATOM 4683 N N . PHE B 2 639 ? 57.357 54.669 13.459 1.00 30.61 615 PHE B N 1
ATOM 4684 C CA . PHE B 2 639 ? 56.158 53.879 13.222 1.00 31.92 615 PHE B CA 1
ATOM 4685 C C . PHE B 2 639 ? 55.283 54.328 12.039 1.00 32.64 615 PHE B C 1
ATOM 4686 O O . PHE B 2 639 ? 54.941 53.510 11.200 1.00 32.80 615 PHE B O 1
ATOM 4694 N N . PRO B 2 640 ? 54.929 55.624 11.963 1.00 33.08 616 PRO B N 1
ATOM 4695 C CA . PRO B 2 640 ? 54.083 56.071 10.869 1.00 34.21 616 PRO B CA 1
ATOM 4696 C C . PRO B 2 640 ? 54.681 55.876 9.474 1.00 34.42 616 PRO B C 1
ATOM 4697 O O . PRO B 2 640 ? 53.962 55.530 8.541 1.00 34.57 616 PRO B O 1
ATOM 4701 N N A SER B 2 641 ? 55.983 56.095 9.333 0.50 33.06 617 SER B N 1
ATOM 4702 N N B SER B 2 641 ? 55.986 56.097 9.360 0.50 32.94 617 SER B N 1
ATOM 4703 C CA A SER B 2 641 ? 56.635 55.926 8.041 0.50 33.35 617 SER B CA 1
ATOM 4704 C CA B SER B 2 641 ? 56.696 55.955 8.099 0.50 33.07 617 SER B CA 1
ATOM 4705 C C A SER B 2 641 ? 56.932 54.459 7.765 0.50 33.22 617 SER B C 1
ATOM 4706 C C B SER B 2 641 ? 56.953 54.487 7.779 0.50 33.09 617 SER B C 1
ATOM 4707 O O A SER B 2 641 ? 56.846 54.005 6.625 0.50 33.29 617 SER B O 1
ATOM 4708 O O B SER B 2 641 ? 56.857 54.062 6.629 0.50 33.22 617 SER B O 1
ATOM 4713 N N . LEU B 2 642 ? 57.265 53.713 8.809 1.00 32.97 618 LEU B N 1
ATOM 4714 C CA . LEU B 2 642 ? 57.558 52.303 8.658 1.00 34.58 618 LEU B CA 1
ATOM 4715 C C . LEU B 2 642 ? 56.354 51.536 8.137 1.00 37.59 618 LEU B C 1
ATOM 4716 O O . LEU B 2 642 ? 56.483 50.727 7.217 1.00 37.81 618 LEU B O 1
ATOM 4721 N N . TYR B 2 643 ? 55.183 51.814 8.700 1.00 39.49 619 TYR B N 1
ATOM 4722 C CA . TYR B 2 643 ? 53.965 51.135 8.291 1.00 42.69 619 TYR B CA 1
ATOM 4723 C C . TYR B 2 643 ? 53.117 51.899 7.270 1.00 43.71 619 TYR B C 1
ATOM 4724 O O . TYR B 2 643 ? 51.942 51.603 7.114 1.00 45.30 619 TYR B O 1
ATOM 4733 N N . ARG B 2 644 ? 53.703 52.880 6.584 1.00 43.25 620 ARG B N 1
ATOM 4734 C CA . ARG B 2 644 ? 52.964 53.620 5.561 1.00 44.55 620 ARG B CA 1
ATOM 4735 C C . ARG B 2 644 ? 52.756 52.682 4.376 1.00 44.58 620 ARG B C 1
ATOM 4736 O O . ARG B 2 644 ? 53.711 52.055 3.914 1.00 42.98 620 ARG B O 1
ATOM 4744 N N . PRO B 2 645 ? 51.516 52.578 3.869 1.00 46.47 621 PRO B N 1
ATOM 4745 C CA . PRO B 2 645 ? 51.335 51.701 2.707 1.00 47.13 621 PRO B CA 1
ATOM 4746 C C . PRO B 2 645 ? 52.163 52.178 1.513 1.00 45.65 621 PRO B C 1
ATOM 4747 O O . PRO B 2 645 ? 52.208 53.377 1.228 1.00 45.82 621 PRO B O 1
ATOM 4751 N N . GLY B 2 646 ? 52.829 51.248 0.835 1.00 45.07 622 GLY B N 1
ATOM 4752 C CA . GLY B 2 646 ? 53.637 51.581 -0.332 1.00 43.92 622 GLY B CA 1
ATOM 4753 C C . GLY B 2 646 ? 55.060 52.031 -0.063 1.00 42.18 622 GLY B C 1
ATOM 4754 O O . GLY B 2 646 ? 55.788 52.383 -0.993 1.00 40.20 622 GLY B O 1
ATOM 4755 N N . GLN B 2 647 ? 55.465 52.031 1.207 1.00 41.41 623 GLN B N 1
ATOM 4756 C CA . GLN B 2 647 ? 56.811 52.446 1.566 1.00 39.71 623 GLN B CA 1
ATOM 4757 C C . GLN B 2 647 ? 57.831 51.516 0.885 1.00 39.37 623 GLN B C 1
ATOM 4758 O O . GLN B 2 647 ? 57.831 50.309 1.136 1.00 40.01 623 GLN B O 1
ATOM 4764 N N . PRO B 2 648 ? 58.706 52.070 0.031 1.00 38.76 624 PRO B N 1
ATOM 4765 C CA . PRO B 2 648 ? 59.699 51.216 -0.637 1.00 38.41 624 PRO B CA 1
ATOM 4766 C C . PRO B 2 648 ? 60.542 50.423 0.359 1.00 37.89 624 PRO B C 1
ATOM 4767 O O . PRO B 2 648 ? 60.787 50.905 1.461 1.00 36.23 624 PRO B O 1
ATOM 4771 N N . ASP B 2 649 ? 60.985 49.231 -0.034 1.00 37.92 625 ASP B N 1
ATOM 4772 C CA . ASP B 2 649 ? 61.814 48.387 0.825 1.00 38.18 625 ASP B CA 1
ATOM 4773 C C . ASP B 2 649 ? 63.086 49.087 1.329 1.00 35.92 625 ASP B C 1
ATOM 4774 O O . ASP B 2 649 ? 63.530 48.822 2.449 1.00 34.00 625 ASP B O 1
ATOM 4779 N N . SER B 2 650 ? 63.684 49.957 0.517 1.00 34.68 626 SER B N 1
ATOM 4780 C CA . SER B 2 650 ? 64.906 50.652 0.950 1.00 33.50 626 SER B CA 1
ATOM 4781 C C . SER B 2 650 ? 64.602 51.532 2.160 1.00 31.71 626 SER B C 1
ATOM 4782 O O . SER B 2 650 ? 65.399 51.576 3.097 1.00 31.11 626 SER B O 1
ATOM 4785 N N . ASN B 2 651 ? 63.479 52.246 2.142 1.00 31.19 627 ASN B N 1
ATOM 4786 C CA . ASN B 2 651 ? 63.114 53.085 3.296 1.00 31.10 627 ASN B CA 1
ATOM 4787 C C . ASN B 2 651 ? 62.785 52.241 4.509 1.00 29.91 627 ASN B C 1
ATOM 4788 O O . ASN B 2 651 ? 63.122 52.612 5.624 1.00 29.36 627 ASN B O 1
ATOM 4793 N N . VAL B 2 652 ? 62.114 51.112 4.299 1.00 30.13 628 VAL B N 1
ATOM 4794 C CA . VAL B 2 652 ? 61.799 50.231 5.420 1.00 29.35 628 VAL B CA 1
ATOM 4795 C C . VAL B 2 652 ? 63.111 49.774 6.060 1.00 28.35 628 VAL B C 1
ATOM 4796 O O . VAL B 2 652 ? 63.232 49.777 7.272 1.00 27.72 628 VAL B O 1
ATOM 4800 N N . ALA B 2 653 ? 64.100 49.396 5.250 1.00 27.18 629 ALA B N 1
ATOM 4801 C CA . ALA B 2 653 ? 65.376 48.961 5.791 1.00 26.96 629 ALA B CA 1
ATOM 4802 C C . ALA B 2 653 ? 66.010 50.076 6.631 1.00 26.20 629 ALA B C 1
ATOM 4803 O O . ALA B 2 653 ? 66.517 49.826 7.731 1.00 25.80 629 ALA B O 1
ATOM 4805 N N . LEU B 2 654 ? 65.993 51.296 6.100 1.00 25.56 630 LEU B N 1
ATOM 4806 C CA . LEU B 2 654 ? 66.558 52.446 6.797 1.00 26.65 630 LEU B CA 1
ATOM 4807 C C . LEU B 2 654 ? 65.862 52.641 8.150 1.00 26.02 630 LEU B C 1
ATOM 4808 O O . LEU B 2 654 ? 66.516 52.884 9.170 1.00 25.26 630 LEU B O 1
ATOM 4813 N N . LEU B 2 655 ? 64.535 52.550 8.134 1.00 26.34 631 LEU B N 1
ATOM 4814 C CA . LEU B 2 655 ? 63.723 52.724 9.344 1.00 26.92 631 LEU B CA 1
ATOM 4815 C C . LEU B 2 655 ? 63.976 51.625 10.388 1.00 26.32 631 LEU B C 1
ATOM 4816 O O . LEU B 2 655 ? 63.997 51.913 11.598 1.00 26.21 631 LEU B O 1
ATOM 4821 N N A ARG B 2 656 ? 64.169 50.391 9.926 0.50 26.94 632 ARG B N 1
ATOM 4822 N N B ARG B 2 656 ? 64.151 50.384 9.943 0.50 26.38 632 ARG B N 1
ATOM 4823 C CA A ARG B 2 656 ? 64.451 49.261 10.816 0.50 27.78 632 ARG B CA 1
ATOM 4824 C CA B ARG B 2 656 ? 64.434 49.285 10.869 0.50 26.81 632 ARG B CA 1
ATOM 4825 C C A ARG B 2 656 ? 65.775 49.518 11.529 0.50 27.27 632 ARG B C 1
ATOM 4826 C C B ARG B 2 656 ? 65.792 49.500 11.535 0.50 26.74 632 ARG B C 1
ATOM 4827 O O A ARG B 2 656 ? 65.930 49.219 12.716 0.50 26.87 632 ARG B O 1
ATOM 4828 O O B ARG B 2 656 ? 65.985 49.147 12.700 0.50 26.36 632 ARG B O 1
ATOM 4843 N N . ARG B 2 657 ? 66.734 50.066 10.784 1.00 26.55 633 ARG B N 1
ATOM 4844 C CA . ARG B 2 657 ? 68.047 50.353 11.312 1.00 26.58 633 ARG B CA 1
ATOM 4845 C C . ARG B 2 657 ? 67.918 51.458 12.350 1.00 25.82 633 ARG B C 1
ATOM 4846 O O . ARG B 2 657 ? 68.577 51.413 13.371 1.00 25.40 633 ARG B O 1
ATOM 4854 N N . ALA B 2 658 ? 67.093 52.466 12.075 1.00 26.44 634 ALA B N 1
ATOM 4855 C CA . ALA B 2 658 ? 66.907 53.548 13.041 1.00 25.63 634 ALA B CA 1
ATOM 4856 C C . ALA B 2 658 ? 66.278 52.987 14.327 1.00 26.90 634 ALA B C 1
ATOM 4857 O O . ALA B 2 658 ? 66.641 53.404 15.444 1.00 25.77 634 ALA B O 1
ATOM 4859 N N . GLU B 2 659 ? 65.352 52.042 14.181 1.00 27.19 635 GLU B N 1
ATOM 4860 C CA . GLU B 2 659 ? 64.698 51.418 15.340 1.00 29.68 635 GLU B CA 1
ATOM 4861 C C . GLU B 2 659 ? 65.760 50.728 16.212 1.00 29.50 635 GLU B C 1
ATOM 4862 O O . GLU B 2 659 ? 65.717 50.803 17.436 1.00 27.86 635 GLU B O 1
ATOM 4868 N N . GLU B 2 660 ? 66.720 50.075 15.559 1.00 30.77 636 GLU B N 1
ATOM 4869 C CA . GLU B 2 660 ? 67.820 49.379 16.233 1.00 31.44 636 GLU B CA 1
ATOM 4870 C C . GLU B 2 660 ? 68.684 50.398 16.979 1.00 30.68 636 GLU B C 1
ATOM 4871 O O . GLU B 2 660 ? 69.065 50.167 18.125 1.00 31.72 636 GLU B O 1
ATOM 4877 N N . GLN B 2 661 ? 69.017 51.507 16.322 1.00 31.09 637 GLN B N 1
ATOM 4878 C CA . GLN B 2 661 ? 69.817 52.559 16.959 1.00 31.17 637 GLN B CA 1
ATOM 4879 C C . GLN B 2 661 ? 69.100 53.118 18.173 1.00 31.29 637 GLN B C 1
ATOM 4880 O O . GLN B 2 661 ? 69.721 53.421 19.204 1.00 32.09 637 GLN B O 1
ATOM 4886 N N . LEU B 2 662 ? 67.791 53.286 18.042 1.00 31.12 638 LEU B N 1
ATOM 4887 C CA . LEU B 2 662 ? 66.986 53.811 19.138 1.00 31.96 638 LEU B CA 1
ATOM 4888 C C . LEU B 2 662 ? 66.895 52.848 20.326 1.00 33.25 638 LEU B C 1
ATOM 4889 O O . LEU B 2 662 ? 66.935 53.298 21.473 1.00 34.02 638 LEU B O 1
ATOM 4894 N N A ARG B 2 663 ? 66.787 51.550 20.045 0.50 34.89 639 ARG B N 1
ATOM 4895 N N B ARG B 2 663 ? 66.776 51.544 20.075 0.50 35.04 639 ARG B N 1
ATOM 4896 C CA A ARG B 2 663 ? 66.720 50.522 21.090 0.50 36.32 639 ARG B CA 1
ATOM 4897 C CA B ARG B 2 663 ? 66.673 50.590 21.189 0.50 36.50 639 ARG B CA 1
ATOM 4898 C C A ARG B 2 663 ? 67.983 50.494 21.937 0.50 36.19 639 ARG B C 1
ATOM 4899 C C B ARG B 2 663 ? 67.990 50.509 21.966 0.50 36.33 639 ARG B C 1
ATOM 4900 O O A ARG B 2 663 ? 67.939 50.175 23.119 0.50 36.36 639 ARG B O 1
ATOM 4901 O O B ARG B 2 663 ? 67.988 50.158 23.140 0.50 36.50 639 ARG B O 1
ATOM 4916 N N . HIS B 2 664 ? 69.109 50.816 21.313 1.00 36.51 640 HIS B N 1
ATOM 4917 C CA . HIS B 2 664 ? 70.402 50.789 21.989 1.00 37.14 640 HIS B CA 1
ATOM 4918 C C . HIS B 2 664 ? 70.946 52.119 22.489 1.00 36.24 640 HIS B C 1
ATOM 4919 O O . HIS B 2 664 ? 71.971 52.142 23.170 1.00 37.52 640 HIS B O 1
ATOM 4926 N N . ALA B 2 665 ? 70.279 53.217 22.170 1.00 35.00 641 ALA B N 1
ATOM 4927 C CA . ALA B 2 665 ? 70.755 54.524 22.588 1.00 35.03 641 ALA B CA 1
ATOM 4928 C C . ALA B 2 665 ? 70.823 54.670 24.107 1.00 35.59 641 ALA B C 1
ATOM 4929 O O . ALA B 2 665 ? 69.911 54.244 24.816 1.00 35.19 641 ALA B O 1
ATOM 4931 N N . THR B 2 666 ? 71.922 55.257 24.583 1.00 36.92 642 THR B N 1
ATOM 4932 C CA . THR B 2 666 ? 72.133 55.505 26.014 1.00 36.39 642 THR B CA 1
ATOM 4933 C C . THR B 2 666 ? 72.460 56.966 26.277 1.00 36.49 642 THR B C 1
ATOM 4934 O O . THR B 2 666 ? 72.581 57.378 27.431 1.00 36.89 642 THR B O 1
ATOM 4938 N N . SER B 2 667 ? 72.606 57.753 25.224 1.00 36.28 643 SER B N 1
ATOM 4939 C CA . SER B 2 667 ? 72.928 59.161 25.370 1.00 36.64 643 SER B CA 1
ATOM 4940 C C . SER B 2 667 ? 72.203 59.948 24.322 1.00 36.84 643 SER B C 1
ATOM 4941 O O . SER B 2 667 ? 71.751 59.378 23.322 1.00 36.47 643 SER B O 1
ATOM 4944 N N . PRO B 2 668 ? 72.067 61.259 24.548 1.00 37.93 644 PRO B N 1
ATOM 4945 C CA . PRO B 2 668 ? 71.431 62.135 23.587 1.00 38.87 644 PRO B CA 1
ATOM 4946 C C . PRO B 2 668 ? 72.176 62.115 22.253 1.00 39.96 644 PRO B C 1
ATOM 4947 O O . PRO B 2 668 ? 71.559 62.289 21.202 1.00 40.17 644 PRO B O 1
ATOM 4951 N N . ALA B 2 669 ? 73.494 61.907 22.302 1.00 40.38 645 ALA B N 1
ATOM 4952 C CA . ALA B 2 669 ? 74.309 61.852 21.085 1.00 40.88 645 ALA B CA 1
ATOM 4953 C C . ALA B 2 669 ? 73.880 60.694 20.169 1.00 39.32 645 ALA B C 1
ATOM 4954 O O . ALA B 2 669 ? 73.800 60.860 18.950 1.00 38.01 645 ALA B O 1
ATOM 4956 N N . GLU B 2 670 ? 73.621 59.527 20.761 1.00 37.02 646 GLU B N 1
ATOM 4957 C CA . GLU B 2 670 ? 73.202 58.355 19.997 1.00 36.56 646 GLU B CA 1
ATOM 4958 C C . GLU B 2 670 ? 71.807 58.566 19.397 1.00 34.62 646 GLU B C 1
ATOM 4959 O O . GLU B 2 670 ? 71.519 58.072 18.307 1.00 35.02 646 GLU B O 1
ATOM 4965 N N . ILE B 2 671 ? 70.950 59.301 20.098 1.00 32.52 647 ILE B N 1
ATOM 4966 C CA . ILE B 2 671 ? 69.629 59.609 19.571 1.00 31.84 647 ILE B CA 1
ATOM 4967 C C . ILE B 2 671 ? 69.784 60.537 18.363 1.00 31.97 647 ILE B C 1
ATOM 4968 O O . ILE B 2 671 ? 69.121 60.350 17.350 1.00 30.20 647 ILE B O 1
ATOM 4973 N N A ASN B 2 672 ? 70.676 61.513 18.486 0.50 33.18 648 ASN B N 1
ATOM 4974 N N B ASN B 2 672 ? 70.643 61.551 18.460 0.50 32.81 648 ASN B N 1
ATOM 4975 C CA A ASN B 2 672 ? 70.929 62.464 17.413 0.50 34.88 648 ASN B CA 1
ATOM 4976 C CA B ASN B 2 672 ? 70.836 62.451 17.313 0.50 34.11 648 ASN B CA 1
ATOM 4977 C C A ASN B 2 672 ? 71.455 61.790 16.140 0.50 34.67 648 ASN B C 1
ATOM 4978 C C B ASN B 2 672 ? 71.429 61.757 16.093 0.5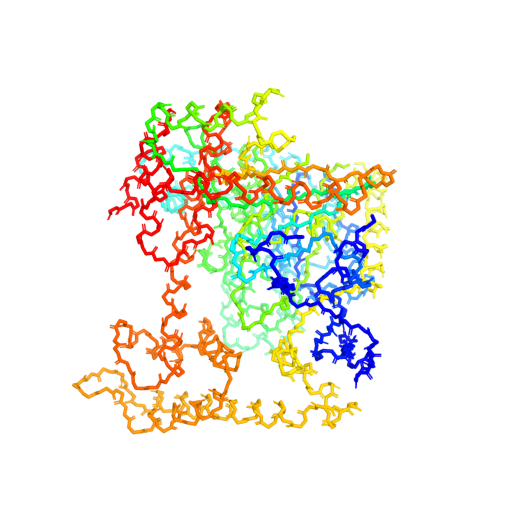0 34.24 648 ASN B C 1
ATOM 4979 O O A ASN B 2 672 ? 71.078 62.170 15.033 0.50 35.46 648 ASN B O 1
ATOM 4980 O O B ASN B 2 672 ? 71.080 62.096 14.963 0.50 35.03 648 ASN B O 1
ATOM 4989 N N . GLN B 2 673 ? 72.314 60.788 16.303 1.00 34.25 649 GLN B N 1
ATOM 4990 C CA . GLN B 2 673 ? 72.892 60.072 15.164 1.00 34.91 649 GLN B CA 1
ATOM 4991 C C . GLN B 2 673 ? 71.767 59.341 14.410 1.00 32.99 649 GLN B C 1
ATOM 4992 O O . GLN B 2 673 ? 71.748 59.303 13.168 1.00 32.62 649 GLN B O 1
ATOM 4998 N N . ALA B 2 674 ? 70.833 58.771 15.164 1.00 30.22 650 ALA B N 1
ATOM 4999 C CA . ALA B 2 674 ? 69.713 58.053 14.574 1.00 29.69 650 ALA B CA 1
ATOM 5000 C C . ALA B 2 674 ? 68.881 59.030 13.749 1.00 29.44 650 ALA B C 1
ATOM 5001 O O . ALA B 2 674 ? 68.480 58.739 12.619 1.00 29.52 650 ALA B O 1
ATOM 5003 N N . LEU B 2 675 ? 68.650 60.212 14.309 1.00 28.59 651 LEU B N 1
ATOM 5004 C CA . LEU B 2 675 ? 67.890 61.236 13.623 1.00 29.12 651 LEU B CA 1
ATOM 5005 C C . LEU B 2 675 ? 68.641 61.716 12.366 1.00 29.62 651 LEU B C 1
ATOM 5006 O O . LEU B 2 675 ? 68.047 61.857 11.311 1.00 29.17 651 LEU B O 1
ATOM 5011 N N . ASN B 2 676 ? 69.944 61.937 12.481 1.00 30.61 652 ASN B N 1
ATOM 5012 C CA . ASN B 2 676 ? 70.763 62.389 11.337 1.00 32.56 652 ASN B CA 1
ATOM 5013 C C . ASN B 2 676 ? 70.775 61.387 10.177 1.00 32.51 652 ASN B C 1
ATOM 5014 O O . ASN B 2 676 ? 70.683 61.768 9.005 1.00 32.70 652 ASN B O 1
ATOM 5019 N N . ASP B 2 677 ? 70.888 60.105 10.506 1.00 31.70 653 ASP B N 1
ATOM 5020 C CA . ASP B 2 677 ? 70.893 59.061 9.486 1.00 32.40 653 ASP B CA 1
ATOM 5021 C C . ASP B 2 677 ? 69.578 59.060 8.682 1.00 32.02 653 ASP B C 1
ATOM 5022 O O . ASP B 2 677 ? 69.587 58.781 7.490 1.00 32.98 653 ASP B O 1
ATOM 5027 N N . ILE B 2 678 ? 68.462 59.373 9.336 1.00 31.63 654 ILE B N 1
ATOM 5028 C CA . ILE B 2 678 ? 67.163 59.448 8.667 1.00 31.70 654 ILE B CA 1
ATOM 5029 C C . ILE B 2 678 ? 67.145 60.692 7.784 1.00 33.09 654 ILE B C 1
ATOM 5030 O O . ILE B 2 678 ? 66.815 60.610 6.615 1.00 33.20 654 ILE B O 1
ATOM 5035 N N . VAL B 2 679 ? 67.525 61.842 8.331 1.00 34.13 655 VAL B N 1
ATOM 5036 C CA . VAL B 2 679 ? 67.536 63.068 7.524 1.00 36.06 655 VAL B CA 1
ATOM 5037 C C . VAL B 2 679 ? 68.404 62.929 6.275 1.00 36.88 655 VAL B C 1
ATOM 5038 O O . VAL B 2 679 ? 67.998 63.306 5.176 1.00 38.00 655 VAL B O 1
ATOM 5042 N N . ASP B 2 680 ? 69.587 62.348 6.434 1.00 37.45 656 ASP B N 1
ATOM 5043 C CA . ASP B 2 680 ? 70.531 62.191 5.317 1.00 38.76 656 ASP B CA 1
ATOM 5044 C C . ASP B 2 680 ? 70.238 61.104 4.286 1.00 38.33 656 ASP B C 1
ATOM 5045 O O . ASP B 2 680 ? 70.780 61.151 3.186 1.00 39.23 656 ASP B O 1
ATOM 5050 N N . ASN B 2 681 ? 69.387 60.138 4.613 1.00 37.05 657 ASN B N 1
ATOM 5051 C CA . ASN B 2 681 ? 69.135 59.028 3.691 1.00 36.94 657 ASN B CA 1
ATOM 5052 C C . ASN B 2 681 ? 67.701 58.733 3.263 1.00 37.34 657 ASN B C 1
ATOM 5053 O O . ASN B 2 681 ? 67.486 58.081 2.239 1.00 36.26 657 ASN B O 1
ATOM 5058 N N . TYR B 2 682 ? 66.730 59.192 4.037 1.00 37.93 658 TYR B N 1
ATOM 5059 C CA . TYR B 2 682 ? 65.329 58.928 3.715 1.00 39.93 658 TYR B CA 1
ATOM 5060 C C . TYR B 2 682 ? 64.965 59.618 2.410 1.00 41.82 658 TYR B C 1
ATOM 5061 O O . TYR B 2 682 ? 65.281 60.785 2.225 1.00 43.59 658 TYR B O 1
ATOM 5070 N N . SER B 2 683 ? 64.308 58.890 1.510 1.00 43.95 659 SER B N 1
ATOM 5071 C CA . SER B 2 683 ? 63.906 59.438 0.205 1.00 45.79 659 SER B CA 1
ATOM 5072 C C . SER B 2 683 ? 62.391 59.585 0.030 1.00 45.79 659 SER B C 1
ATOM 5073 O O . SER B 2 683 ? 61.603 58.897 0.680 1.00 45.11 659 SER B O 1
ATOM 5076 N N . THR B 2 697 ? 57.237 64.492 5.470 1.00 55.13 673 THR B N 1
ATOM 5077 C CA . THR B 2 697 ? 57.138 64.936 6.856 1.00 55.17 673 THR B CA 1
ATOM 5078 C C . THR B 2 697 ? 58.027 64.100 7.791 1.00 52.36 673 THR B C 1
ATOM 5079 O O . THR B 2 697 ? 58.351 64.541 8.881 1.00 51.69 673 THR B O 1
ATOM 5083 N N . THR B 2 698 ? 58.426 62.900 7.375 1.00 50.50 674 THR B N 1
ATOM 5084 C CA . THR B 2 698 ? 59.279 62.073 8.224 1.00 48.21 674 THR B CA 1
ATOM 5085 C C . THR B 2 698 ? 60.564 62.830 8.532 1.00 47.30 674 THR B C 1
ATOM 5086 O O . THR B 2 698 ? 60.963 62.954 9.692 1.00 46.40 674 THR B O 1
ATOM 5090 N N . VAL B 2 699 ? 61.204 63.339 7.486 1.00 46.92 675 VAL B N 1
ATOM 5091 C CA . VAL B 2 699 ? 62.437 64.093 7.642 1.00 47.06 675 VAL B CA 1
ATOM 5092 C C . VAL B 2 699 ? 62.194 65.310 8.534 1.00 48.29 675 VAL B C 1
ATOM 5093 O O . VAL B 2 699 ? 63.037 65.660 9.360 1.00 48.44 675 VAL B O 1
ATOM 5097 N N . GLU B 2 700 ? 61.029 65.931 8.380 1.00 49.77 676 GLU B N 1
ATOM 5098 C CA . GLU B 2 700 ? 60.666 67.111 9.164 1.00 51.76 676 GLU B CA 1
ATOM 5099 C C . GLU B 2 700 ? 60.585 66.778 10.639 1.00 50.63 676 GLU B C 1
ATOM 5100 O O . GLU B 2 700 ? 61.130 67.501 11.479 1.00 50.38 676 GLU B O 1
ATOM 5106 N N A MET B 2 701 ? 59.897 65.688 10.963 0.50 49.62 677 MET B N 1
ATOM 5107 N N B MET B 2 701 ? 59.898 65.686 10.955 0.50 49.51 677 MET B N 1
ATOM 5108 C CA A MET B 2 701 ? 59.761 65.284 12.351 0.50 49.15 677 MET B CA 1
ATOM 5109 C CA B MET B 2 701 ? 59.760 65.248 12.334 0.50 48.93 677 MET B CA 1
ATOM 5110 C C A MET B 2 701 ? 61.122 64.914 12.942 0.50 47.50 677 MET B C 1
ATOM 5111 C C B MET B 2 701 ? 61.120 64.915 12.935 0.50 47.38 677 MET B C 1
ATOM 5112 O O A MET B 2 701 ? 61.375 65.164 14.122 0.50 47.51 677 MET B O 1
ATOM 5113 O O B MET B 2 701 ? 61.370 65.193 14.110 0.50 47.43 677 MET B O 1
ATOM 5122 N N . ALA B 2 702 ? 61.996 64.327 12.125 1.00 46.55 678 ALA B N 1
ATOM 5123 C CA . ALA B 2 702 ? 63.330 63.948 12.580 1.00 45.44 678 ALA B CA 1
ATOM 5124 C C . ALA B 2 702 ? 64.116 65.195 12.969 1.00 46.90 678 ALA B C 1
ATOM 5125 O O . ALA B 2 702 ? 64.703 65.253 14.054 1.00 47.01 678 ALA B O 1
ATOM 5127 N N . LYS B 2 703 ? 64.117 66.198 12.099 1.00 49.20 679 LYS B N 1
ATOM 5128 C CA . LYS B 2 703 ? 64.828 67.437 12.395 1.00 51.36 679 LYS B CA 1
ATOM 5129 C C . LYS B 2 703 ? 64.217 68.121 13.617 1.00 52.45 679 LYS B C 1
ATOM 5130 O O . LYS B 2 703 ? 64.935 68.737 14.402 1.00 53.62 679 LYS B O 1
ATOM 5136 N N . ALA B 2 704 ? 62.901 67.992 13.788 1.00 53.30 680 ALA B N 1
ATOM 5137 C CA . ALA B 2 704 ? 62.205 68.591 14.933 1.00 54.08 680 ALA B CA 1
ATOM 5138 C C . ALA B 2 704 ? 62.712 67.992 16.249 1.00 53.09 680 ALA B C 1
ATOM 5139 O O . ALA B 2 704 ? 63.014 68.721 17.198 1.00 52.83 680 ALA B O 1
ATOM 5141 N N . TRP B 2 705 ? 62.791 66.664 16.318 1.00 51.54 681 TRP B N 1
ATOM 5142 C CA . TRP B 2 705 ? 63.291 66.009 17.523 1.00 50.42 681 TRP B CA 1
ATOM 5143 C C . TRP B 2 705 ? 64.761 66.291 17.808 1.00 50.95 681 TRP B C 1
ATOM 5144 O O . TRP B 2 705 ? 65.174 66.341 18.965 1.00 49.67 681 TRP B O 1
ATOM 5155 N N . ARG B 2 706 ? 65.546 66.477 16.754 1.00 52.34 682 ARG B N 1
ATOM 5156 C CA . ARG B 2 706 ? 66.967 66.734 16.898 1.00 53.65 682 ARG B CA 1
ATOM 5157 C C . ARG B 2 706 ? 67.230 68.055 17.626 1.00 56.72 682 ARG B C 1
ATOM 5158 O O . ARG B 2 706 ? 68.238 68.202 18.315 1.00 57.03 682 ARG B O 1
ATOM 5166 N N . ASN B 2 707 ? 66.307 69.003 17.485 1.00 59.83 683 ASN B N 1
ATOM 5167 C CA . ASN B 2 707 ? 66.424 70.308 18.132 1.00 62.73 683 ASN B CA 1
ATOM 5168 C C . ASN B 2 707 ? 65.113 70.704 18.814 1.00 63.69 683 ASN B C 1
ATOM 5169 O O . ASN B 2 707 ? 65.111 71.250 19.917 1.00 65.09 683 ASN B O 1
#

Radius of gyration: 27.76 Å; Cα contacts (8 Å, |Δi|>4): 1121; chains: 2; bounding box: 76×60×63 Å

Foldseek 3Di:
DVQVLQVVVVDGDDPVPDQWDWADDPDFFIWIWGDDPFWIKTKGWQAAQDPDQDPVLVVVLQCCVDCPHPLPPWHWDAPPVRTIMIIDIGGPPPQDSVNVVSNVVSRRVVNVVNNVSRD/DDPVPPDDDDPADDADADWDWQFALFPPFGWTWIAHPLFKIKIKTAAAQAAEEEEFDDFPLCLQVLLLLVLCVVVVNLLSHAEYEYFALGLLVSLLQLLQDHSVRSNVCSVPPHRNCLQVQQDDPCVLLVQLVVVPLVSSVVCCVVPDCCPRVQLVVSQVSSLVNNLVQLVVPVVNCPDVVNVVVNVVVVVPDGQFLLNLVVCCVPGSSRHRYKYWAWAQHPLFTAIHIGGCVPTRPDHSSVRSSSSNNHDHGPPPVVRPDDDQALADRDNHAYQYEEEDPDDDPADCVDVVVVVLNYFYQYVVVVSCVSNNVSSVRSNVSVVVSRVDMDMDMDSHDLLVLLNDDPVRLVSRCVRRVPSRVVVVVLVVLLVVLVVQLLCQQVVVVDQDDPDGRDDSNVVSLVSQLVSPPDVSSLSSSLSVLVDPPPPRSVRNLVSQAPHDDDRSSSVSNNLVNQQVVLLVLLVVCCNGQLNRQLPRPPRDPVQVVLSVVLNSLSNPDRDLVSNLVSLVSCCVDPPVSVVVSVVSND

CATH classification: 3.30.1460.10

Solvent-accessible surface area: 31381 Å² total; per-residue (Å²): 126,18,20,74,0,0,47,68,28,69,20,138,65,8,106,58,145,78,67,56,3,54,0,55,1,91,93,32,17,19,0,10,0,37,85,47,175,33,0,15,19,0,1,0,30,13,23,40,42,32,44,73,24,82,131,48,22,60,85,75,9,115,114,9,52,41,109,187,21,73,1,44,74,0,68,16,32,54,8,58,7,13,12,10,0,0,79,2,70,4,135,72,91,115,34,84,36,97,11,5,29,134,11,4,50,53,0,22,66,0,34,67,96,1,65,95,50,22,158,99,71,140,34,5,67,98,12,175,24,51,39,48,18,13,32,56,138,46,123,78,28,2,100,53,0,31,117,36,97,1,17,0,51,22,25,123,76,23,10,0,18,0,49,2,21,26,0,68,8,17,9,0,0,0,8,13,20,11,52,140,8,14,1,2,0,0,0,0,41,0,0,90,113,78,66,40,26,75,36,0,94,24,2,2,0,0,31,12,0,0,3,11,0,0,3,5,0,0,8,18,52,5,64,43,6,68,77,18,26,54,165,25,84,30,111,53,28,42,120,60,19,93,131,32,112,79,15,102,129,60,9,101,117,47,26,37,115,80,0,46,100,3,13,117,140,23,124,7,96,87,25,76,0,1,134,46,0,15,49,45,0,36,149,16,0,29,34,31,7,75,100,56,91,109,19,31,156,52,105,65,0,46,63,10,20,73,81,1,133,92,32,32,1,1,14,2,15,7,0,67,142,0,21,95,89,0,62,54,0,3,38,4,28,0,5,0,6,7,49,38,114,36,11,1,20,15,0,31,0,21,30,91,116,10,53,123,26,32,0,2,28,0,0,1,10,1,16,33,36,131,87,104,1,31,21,57,23,11,28,113,178,95,92,83,33,26,72,22,50,170,37,2,6,0,0,0,64,33,186,206,65,49,92,14,16,73,96,107,42,135,126,29,8,156,96,2,30,5,62,1,64,111,124,150,89,55,54,96,47,4,102,116,0,49,97,82,0,7,105,28,2,85,138,28,129,155,43,33,23,144,38,62,12,60,42,35,36,58,0,4,11,12,1,75,52,78,19,5,88,18,0,22,153,87,30,65,124,28,0,95,49,5,38,46,4,12,109,116,0,83,101,2,15,83,60,0,35,86,6,6,86,79,33,136,54,22,99,66,241,148,106,27,59,111,44,2,132,30,0,7,97,151,0,32,82,10,22,99,52,108,62,42,50,61,8,0,4,13,43,0,9,106,82,119,46,103,25,7,68,102,0,6,101,35,7,145,84,78,120,20,177,10,69,0,2,44,26,0,20,45,36,29,65,104,28,87,3,39,75,51,4,54,60,1,34,53,57,0,0,4,0,0,20,105,83,84,78,22,74,126,80,5,34,59,30,0,102,25,2,46,6,22,7,184,67,8,68,36,75,69,80,11,56,94,1,2,44,4,2,35,100,71,40,108,98,3,40,102,43,0,80,64,85,92,156

B-factor: mean 36.09, std 15.43, range [2.56, 97.16]

Organism: Pseudomonas aeruginosa (NCBI:txid287)

Secondary structure (DSSP, 8-state):
-HHHHHHTTT----SS--SEEEEEESSS--EEEEEETTEEEEEEEEEEPPTT--HHHHHHHHHTTSTT-TTTT-EEEE-TTSEEEEEEEEETTT--HHHHHHHHHHHHHHHHHHGGGG-/--GGGS-EEESS----S-EEEEEEEETTTTEEEEEETTS-EEEEEEPPPEEEEEE---GGGGGGHHHHHHHHHHTT-STT--EEEEETTHHHHHHHHHTT--HHHHHHHHHT--HHHHHHHS----HHHHHTT--HHHHHHHHGGG---TTSHHHHHHHHHHHHHHHHHHHH-HHHHTSHHHHHHHHHHHTTPPPBHHHHHHHHTT-TTS-EEEEEEEEEETTEEEEEEESTTT-TTSBHHHHHHHHHH---PPPGGGGSPP---SSSS---EEEEEEE-----------HHHHHHTEEEE--HHHHHHHHHHHHHHHHHHHHHHTT-EEEEEESSHHHHHHHS-HHHHHHHHHH-HHHHHHHHHHHHHHHHHHHHHHHHHHHHT-S-SSS-S-HHHHHHHHHHHHH--SHHHHHHHHHHHT-TT-HHHHHHHHHHTT---S-HHHHHHHHHHHHHHHHHHHHHHIIIIIHHHHT-TT--HHHHHHHHHHHHHHHH--SHHHHHHHHHHHHHH---HHHHHHHHH-